Protein AF-A0A166DXG8-F1 (afdb_monomer)

Radius of gyration: 26.74 Å; Cα contacts (8 Å, |Δi|>4): 600; chains: 1; bounding box: 63×60×75 Å

Sequence (422 aa):
MEQERADDERRSGVLGLLGLMGVYLPEPATSAEMPIETLKKKLSTALTLCQALSDSDLDWFDFGMLRAWKGKTLLTDAFTPRANAAKGNAKRGSRGKSSNQVTSPAAEDTSDGLKQIIMHVARGYDEGHRR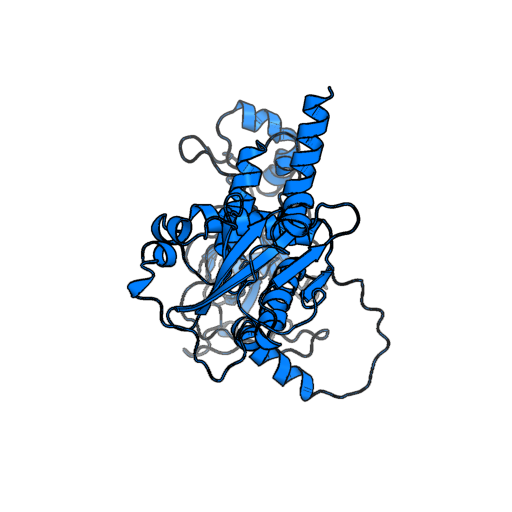CVMQATGQKKICLRILDVHKYKDIPIVTLIYTDDEDYTAARTANSTNAPFDTDADDAYKIECAIEGQTLFHRLLELNSKRLPDELKTKLKYDEEGCNASFLVPVTSLKLDQITKLATTPRCELCGRLCSLCQTVSYCDQDAQRLHWQEHSSSCKGVQGGSWIDATFTENPIIDGEQKYTAIINHRSNKASRANGSLAPPSNVHGDKTFIVKIQRPLIMTGADDFLSMLVYDRNRTFTGHISSKENPGFWTAALEQMRAGSQKVKIYRNAKRSGDWTLSICLDREPAEVPKW

Secondary structure (DSSP, 8-state):
-HHHHHHHHHHHHHHHHHHHTT----HHHHSTTS-HHHHHHHHHHHHHHTBSS-GGGTTT--GGGPEE---SS-HHHHHS-HHHHHHHHHHTT----------------THHHHHHHHHHHHHHHHTT--EEEEE-TTS--EEEEEEEEEEETTEEEEEEEEE--HHHHHHTHHHH--S-----TT--EEEE--HHHHHHHHHHHHHHHTTS-HHHHTT--GGGTTPEEEEE--B-PPPHHHHHHHHSPPP-TTT-EEPTTTSSSEESSHHHHHHTHHHHHHHHHTTTT--EEEEE-BSS-EETTEE-------TT---PPPPP---SPPP-TTTT--EEEEEE--S---S-GGG-EEEEEETT-S-EEEEETTT-HHHHHHHHHTT-TTSS--EEEEEEEE-SSSEEEEE-SS--SS----

Mean pred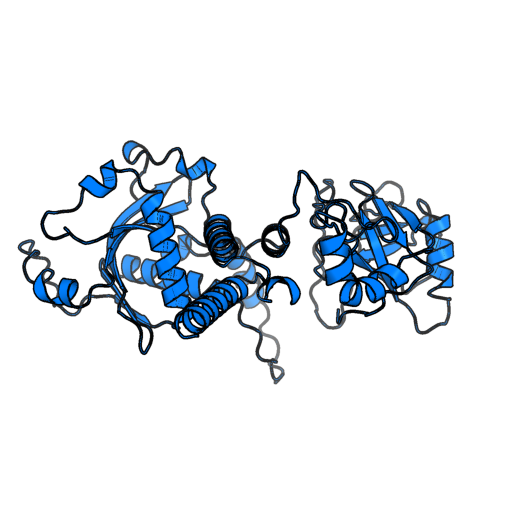icted aligned error: 9.46 Å

Solvent-accessible surface area (backbone atoms only — not comparable to full-atom values): 24549 Å² total; per-residue (Å²): 106,71,68,55,53,53,50,50,54,51,40,52,51,53,51,50,56,30,41,35,56,65,31,64,58,53,69,72,59,70,40,93,75,50,55,62,67,60,51,51,50,46,44,54,49,50,60,43,69,18,34,79,58,54,76,82,67,52,81,65,68,52,69,90,74,49,40,72,61,79,63,95,64,51,53,40,63,68,47,47,58,68,76,52,59,65,52,56,64,63,60,73,76,64,92,68,80,92,71,94,67,85,71,69,84,65,80,68,65,45,47,48,46,48,40,49,52,54,42,49,54,30,41,32,45,69,76,67,29,49,34,35,40,35,40,23,91,96,50,74,46,42,41,37,37,59,75,51,49,27,34,53,98,89,43,54,36,39,32,29,35,35,38,65,55,71,69,59,60,66,68,45,64,74,70,68,63,85,59,91,67,95,64,64,98,74,63,53,37,76,42,81,48,53,60,67,37,52,51,53,47,52,52,46,38,60,56,34,28,73,68,50,57,67,73,65,60,67,68,56,51,85,88,42,71,86,50,45,53,28,52,46,58,38,57,52,77,59,49,70,59,55,31,46,59,65,32,47,77,84,70,50,89,91,45,44,44,53,40,90,69,52,50,52,54,68,25,64,44,71,64,59,41,58,70,48,33,76,73,44,46,59,62,33,60,34,48,43,93,44,57,66,42,70,36,57,42,34,77,48,53,66,51,97,88,39,78,42,86,74,72,60,84,45,96,89,44,98,59,70,62,79,79,76,92,65,88,67,62,62,73,71,70,61,51,75,30,60,46,58,31,42,41,29,58,59,91,70,85,79,71,64,63,73,74,44,42,29,41,36,31,39,84,82,54,73,42,60,28,27,34,39,36,71,87,23,52,72,48,42,54,60,52,39,72,78,34,42,88,93,52,90,45,56,59,50,60,27,41,27,27,58,72,50,72,48,28,35,34,30,25,77,82,29,58,52,83,68,80,76,94,123

Nearest PDB structures (foldseek):
  3hp3-assembly2_H  TM=5.731E-01  e=3.525E+00  Homo sapiens
  7vxg-assembly3_C  TM=2.758E-01  e=2.283E+00  Homo sapiens
  3o4u-assembly1_A  TM=1.827E-01  e=1.740E+00  Homo sapiens

Foldseek 3Di:
DVVVVVLLVLLVLLQVLCVLLVQHAPPVCSPPPPDSVLSLVLLLLSLQLQFPAHPVNLVPPPVVPWAAPPDPDQLLVLLPPVVVVVVVVVVVPDPDDDDPDPPDPPPPSSLVLLSVQVSLVSVLVSVPFQWAWEDEPPAQIKIKGFDGWTDDPSWIKTKIWIDSDPVLCPPLVVPPPPPPPVDDPVSHRYHYGHPSSVVSNVSSFVSFLVSDDVVVVVPQDPSCVRIGIGMDIRGHRRDPLSSLVSNDDDAPPPQFDQDPFQSAGTDSDVVSCVVCCVVCVQQSVLRGPFDWDKFFWDLAAQAPNDGDDDFDDDVVDPDTDDRDPDPFFQDQSSAQHKAKKKWFWDPDPDDPQSPTWIWIAGPVPSDITTGGCVRRVPVVVLQCVVVPPPDPPRMAMWIWGDPDRRMITTRRPGHGSDDDDD

pLDDT: mean 83.76, std 15.31, range [31.62, 98.06]

Structure (mmCIF, N/CA/C/O backbone):
data_AF-A0A166DXG8-F1
#
_entry.id   AF-A0A166DXG8-F1
#
loop_
_atom_site.group_PDB
_atom_site.id
_atom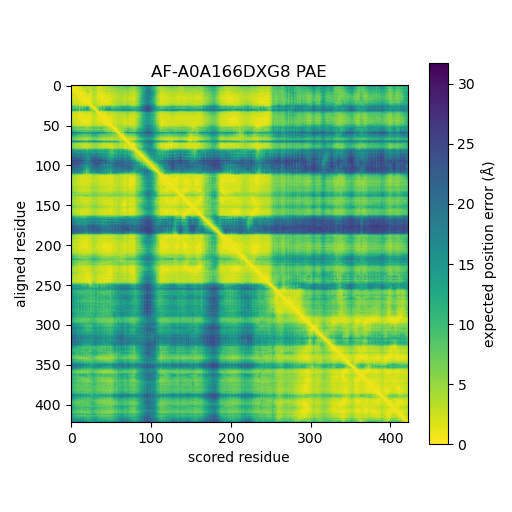_site.type_symbol
_atom_site.label_atom_id
_atom_site.label_alt_id
_atom_site.label_comp_id
_atom_site.label_asym_id
_atom_site.label_entity_id
_atom_site.label_seq_id
_atom_site.pdbx_PDB_ins_code
_atom_site.Cartn_x
_atom_site.Cartn_y
_atom_site.Cartn_z
_atom_site.occupancy
_atom_site.B_iso_or_equiv
_atom_site.auth_seq_id
_atom_site.auth_comp_id
_atom_site.auth_asym_id
_atom_site.auth_atom_id
_atom_site.pdbx_PDB_model_num
ATOM 1 N N . MET A 1 1 ? -7.472 32.750 5.085 1.00 83.06 1 MET A N 1
ATOM 2 C CA . MET A 1 1 ? -6.175 32.604 5.778 1.00 83.06 1 MET A CA 1
ATOM 3 C C . MET A 1 1 ? -6.232 31.586 6.917 1.00 83.06 1 MET A C 1
ATOM 5 O O . MET A 1 1 ? -5.579 30.568 6.776 1.00 83.06 1 MET A O 1
ATOM 9 N N . GLU A 1 2 ? -7.006 31.760 8.000 1.00 90.31 2 GLU A N 1
ATOM 10 C CA . GLU A 1 2 ? -7.025 30.758 9.101 1.00 90.31 2 GLU A CA 1
ATOM 11 C C . GLU A 1 2 ? -7.562 29.378 8.683 1.00 90.31 2 GLU A C 1
ATOM 13 O O . GLU A 1 2 ? -6.937 28.364 8.977 1.00 90.31 2 GLU A O 1
ATOM 18 N N . GLN A 1 3 ? -8.672 29.337 7.940 1.00 90.19 3 GLN A N 1
ATOM 19 C CA . GLN A 1 3 ? -9.244 28.085 7.426 1.00 90.19 3 GLN A CA 1
ATOM 20 C C . GLN A 1 3 ? -8.282 27.346 6.482 1.00 90.19 3 GLN A C 1
ATOM 22 O O . GLN A 1 3 ? -8.123 26.136 6.573 1.00 90.19 3 GLN A O 1
ATOM 27 N N . GLU A 1 4 ? -7.613 28.096 5.608 1.00 87.38 4 GLU A N 1
ATOM 28 C CA . GLU A 1 4 ? -6.642 27.578 4.640 1.00 87.38 4 GLU A CA 1
ATOM 29 C C . GLU A 1 4 ? -5.432 26.962 5.349 1.00 87.38 4 GLU A C 1
ATOM 31 O O . GLU A 1 4 ? -5.068 25.825 5.072 1.00 87.38 4 GLU A O 1
ATOM 36 N N . ARG A 1 5 ? -4.903 27.645 6.372 1.00 90.00 5 ARG A N 1
ATOM 37 C CA . ARG A 1 5 ? -3.840 27.105 7.224 1.00 90.00 5 ARG A CA 1
ATOM 38 C C . ARG A 1 5 ? -4.272 25.830 7.955 1.00 90.00 5 ARG A C 1
ATOM 40 O O . ARG A 1 5 ? -3.502 24.876 8.019 1.00 90.00 5 ARG A O 1
ATOM 47 N N . ALA A 1 6 ? -5.488 25.797 8.502 1.00 91.50 6 ALA A N 1
ATOM 48 C CA . ALA A 1 6 ? -6.006 24.610 9.179 1.00 91.50 6 ALA A CA 1
ATOM 49 C C . ALA A 1 6 ? -6.165 23.423 8.213 1.00 91.50 6 ALA A C 1
ATOM 51 O O . ALA A 1 6 ? -5.891 22.278 8.581 1.00 91.50 6 ALA A O 1
ATOM 52 N N . ASP A 1 7 ? -6.587 23.679 6.976 1.00 89.94 7 ASP A N 1
ATOM 53 C CA . ASP A 1 7 ? -6.724 22.645 5.953 1.00 89.94 7 ASP A CA 1
ATOM 54 C C . ASP A 1 7 ? -5.360 22.156 5.438 1.00 89.94 7 ASP A C 1
ATOM 56 O O . ASP A 1 7 ? -5.197 20.949 5.242 1.00 89.94 7 ASP A O 1
ATOM 60 N N . ASP A 1 8 ? -4.356 23.031 5.343 1.00 88.75 8 ASP A N 1
ATOM 61 C CA . ASP A 1 8 ? -2.967 22.666 5.038 1.00 88.75 8 ASP A CA 1
ATOM 62 C C . ASP A 1 8 ? -2.323 21.822 6.147 1.00 88.75 8 ASP A C 1
ATOM 64 O O . ASP A 1 8 ? -1.687 20.801 5.870 1.00 88.75 8 ASP A O 1
ATOM 68 N N . GLU A 1 9 ? -2.528 22.183 7.416 1.00 91.00 9 GLU A N 1
ATOM 69 C CA . GLU A 1 9 ? -2.051 21.401 8.562 1.00 91.00 9 GLU A CA 1
ATOM 70 C C . GLU A 1 9 ? -2.708 20.009 8.585 1.00 91.00 9 GLU A C 1
ATOM 72 O O . GLU A 1 9 ? -2.026 18.988 8.726 1.00 91.00 9 GLU A O 1
ATOM 77 N N . ARG A 1 10 ? -4.025 19.930 8.342 1.00 94.19 10 ARG A N 1
ATOM 78 C CA . ARG A 1 10 ? -4.746 18.650 8.216 1.00 94.19 10 ARG A CA 1
ATOM 79 C C . ARG A 1 10 ? -4.249 17.830 7.032 1.00 94.19 10 ARG A C 1
ATOM 81 O O . ARG A 1 10 ? -4.088 16.615 7.154 1.00 94.19 10 ARG A O 1
ATOM 88 N N . ARG A 1 11 ? -4.013 18.474 5.889 1.00 93.94 11 ARG A N 1
ATOM 89 C CA . ARG A 1 11 ? -3.469 17.848 4.681 1.00 93.94 11 ARG A CA 1
ATOM 90 C C . ARG A 1 11 ? -2.101 17.235 4.961 1.00 93.94 11 ARG A C 1
ATOM 92 O O . ARG A 1 11 ? -1.905 16.054 4.674 1.00 93.94 11 ARG A O 1
ATOM 99 N N . SER A 1 12 ? -1.191 18.018 5.539 1.00 93.94 12 SER A N 1
ATOM 100 C CA . SER A 1 12 ? 0.151 17.576 5.925 1.00 93.94 12 SER A CA 1
ATOM 101 C C . SER A 1 12 ? 0.084 16.391 6.890 1.00 93.94 12 SER A C 1
ATOM 103 O O . SER A 1 12 ? 0.756 15.383 6.678 1.00 93.94 12 SER A O 1
ATOM 105 N N . GLY A 1 13 ? -0.832 16.439 7.865 1.00 94.88 13 GLY A N 1
ATOM 106 C CA . GLY A 1 13 ? -1.102 15.318 8.764 1.00 94.88 13 GLY A CA 1
ATOM 107 C C . GLY A 1 13 ? -1.479 14.032 8.021 1.00 94.88 13 GLY A C 1
ATOM 108 O O . GLY A 1 13 ? -0.886 12.984 8.263 1.00 94.88 13 GLY A O 1
ATOM 109 N N . VAL A 1 14 ? -2.415 14.087 7.065 1.00 96.06 14 VAL A N 1
ATOM 110 C CA . VAL A 1 14 ? -2.816 12.896 6.289 1.00 96.06 14 VAL A CA 1
ATOM 111 C C . VAL A 1 14 ? -1.676 12.374 5.405 1.00 96.06 14 VAL A C 1
ATOM 113 O O . VAL A 1 14 ? -1.504 11.158 5.296 1.00 96.06 14 VAL A O 1
ATOM 116 N N . LEU A 1 15 ? -0.883 13.261 4.796 1.00 94.50 15 LEU A N 1
ATOM 117 C CA . LEU A 1 15 ? 0.303 12.878 4.020 1.00 94.50 15 LEU A CA 1
ATOM 118 C C . LEU A 1 15 ? 1.352 12.189 4.898 1.00 94.50 15 LEU A C 1
ATOM 120 O O . LEU A 1 15 ? 1.884 11.153 4.500 1.00 94.50 15 LEU A O 1
ATOM 124 N N . GLY A 1 16 ? 1.591 12.712 6.103 1.00 93.69 16 GLY A N 1
ATOM 125 C CA . GLY A 1 16 ? 2.454 12.087 7.102 1.00 93.69 16 GLY A CA 1
ATOM 126 C C . GLY A 1 16 ? 1.990 10.670 7.430 1.00 93.69 16 GLY A C 1
ATOM 127 O O . GLY A 1 16 ? 2.767 9.728 7.306 1.00 93.69 16 GLY A O 1
ATOM 128 N N . LEU A 1 17 ? 0.699 10.488 7.730 1.00 95.38 17 LEU A N 1
ATOM 129 C CA . LEU A 1 17 ? 0.120 9.169 8.019 1.00 95.38 17 LEU A CA 1
ATOM 130 C C . LEU A 1 17 ? 0.251 8.182 6.847 1.00 95.38 17 LEU A C 1
ATOM 132 O O . LEU A 1 17 ? 0.570 7.015 7.065 1.00 95.38 17 LEU A O 1
ATOM 136 N N . LEU A 1 18 ? 0.043 8.631 5.605 1.00 95.56 18 LEU A N 1
ATOM 137 C CA . LEU A 1 18 ? 0.276 7.807 4.411 1.00 95.56 18 LEU A CA 1
ATOM 138 C C . LEU A 1 18 ? 1.753 7.411 4.272 1.00 95.56 18 LEU A C 1
ATOM 140 O O . LEU A 1 18 ? 2.049 6.243 4.010 1.00 95.56 18 LEU A O 1
ATOM 144 N N . GLY A 1 19 ? 2.670 8.351 4.512 1.00 92.81 19 GLY A N 1
ATOM 145 C CA . GLY A 1 19 ? 4.111 8.106 4.515 1.00 92.81 19 GLY A CA 1
ATOM 146 C C . GLY A 1 19 ? 4.526 7.052 5.542 1.00 92.81 19 GLY A C 1
ATOM 147 O O . GLY A 1 19 ? 5.307 6.163 5.211 1.00 92.81 19 GLY A O 1
ATOM 148 N N . LEU A 1 20 ? 3.933 7.067 6.742 1.00 91.94 20 LEU A N 1
ATOM 149 C CA . LEU A 1 20 ? 4.160 6.039 7.771 1.00 91.94 20 LEU A CA 1
ATOM 150 C C . LEU A 1 20 ? 3.712 4.648 7.313 1.00 91.94 20 LEU A C 1
ATOM 152 O O . LEU A 1 20 ? 4.301 3.646 7.702 1.00 91.94 20 LEU A O 1
ATOM 156 N N . MET A 1 21 ? 2.699 4.561 6.450 1.00 94.31 21 MET A N 1
ATOM 157 C CA . MET A 1 21 ? 2.273 3.299 5.837 1.00 94.31 21 MET A CA 1
ATOM 158 C C . MET A 1 21 ? 3.129 2.891 4.623 1.00 94.31 21 MET A C 1
ATOM 160 O O . MET A 1 21 ? 2.826 1.889 3.976 1.00 94.31 21 MET A O 1
ATOM 164 N N . GLY A 1 22 ? 4.186 3.646 4.302 1.00 91.88 22 GLY A N 1
ATOM 165 C CA . GLY A 1 22 ? 5.052 3.430 3.140 1.00 91.88 22 GLY A CA 1
ATOM 166 C C . GLY A 1 22 ? 4.488 3.983 1.828 1.00 91.88 22 GLY A C 1
ATOM 167 O O . GLY A 1 22 ? 5.009 3.675 0.755 1.00 91.88 22 GLY A O 1
ATOM 168 N N . VAL A 1 23 ? 3.418 4.784 1.880 1.00 92.94 23 VAL A N 1
ATOM 169 C CA . VAL A 1 23 ? 2.786 5.390 0.702 1.00 92.94 23 VAL A CA 1
ATOM 170 C C . VAL A 1 23 ? 3.327 6.803 0.500 1.00 92.94 23 VAL A C 1
ATOM 172 O O . VAL A 1 23 ? 2.809 7.772 1.050 1.00 92.94 23 VAL A O 1
ATOM 175 N N . TYR A 1 24 ? 4.353 6.921 -0.340 1.00 91.12 24 TYR A N 1
ATOM 176 C CA . TYR A 1 24 ? 4.918 8.209 -0.741 1.00 91.12 24 TYR A CA 1
ATOM 177 C C . TYR A 1 24 ? 4.252 8.699 -2.026 1.00 91.12 24 TYR A C 1
ATOM 179 O O . TYR A 1 24 ? 4.361 8.064 -3.078 1.00 91.12 24 TYR A O 1
ATOM 187 N N . LEU A 1 25 ? 3.541 9.821 -1.933 1.00 88.81 25 LEU A N 1
ATOM 188 C CA . LEU A 1 25 ? 2.968 10.491 -3.097 1.00 88.81 25 LEU A CA 1
ATOM 189 C C . LEU A 1 25 ? 4.051 11.348 -3.780 1.00 88.81 25 LEU A C 1
ATOM 191 O O . LEU A 1 25 ? 4.877 11.931 -3.078 1.00 88.81 25 LEU A O 1
ATOM 195 N N . PRO A 1 26 ? 4.079 11.432 -5.123 1.00 80.88 26 PRO A N 1
ATOM 196 C CA . PRO A 1 26 ? 5.017 12.309 -5.827 1.00 80.88 26 PRO A CA 1
ATOM 197 C C . PRO A 1 26 ? 4.763 13.784 -5.471 1.00 80.88 26 PRO A C 1
ATOM 199 O O . PRO A 1 26 ? 3.630 14.145 -5.163 1.00 80.88 26 PRO A O 1
ATOM 202 N N . GLU A 1 27 ? 5.786 14.641 -5.554 1.00 74.25 27 GLU A N 1
ATOM 203 C CA . GLU A 1 27 ? 5.697 16.077 -5.218 1.00 74.25 27 GLU A CA 1
ATOM 204 C C . GLU A 1 27 ? 4.454 16.806 -5.778 1.00 74.25 27 GLU A C 1
ATOM 206 O O . GLU A 1 27 ? 3.754 17.445 -4.986 1.00 74.25 27 GLU A O 1
ATOM 211 N N . PRO A 1 28 ? 4.057 16.645 -7.057 1.00 64.44 28 PRO A N 1
ATOM 212 C CA . PRO A 1 28 ? 2.830 17.271 -7.567 1.00 64.44 28 PRO A CA 1
ATOM 213 C C . PRO A 1 28 ? 1.551 16.756 -6.885 1.00 64.44 28 PRO A C 1
ATOM 215 O O . PRO A 1 28 ? 0.587 17.486 -6.723 1.00 64.44 28 PRO A O 1
ATOM 218 N N . ALA A 1 29 ? 1.528 15.516 -6.391 1.00 62.59 29 ALA A N 1
ATOM 219 C CA . ALA A 1 29 ? 0.407 15.014 -5.593 1.00 62.59 29 ALA A CA 1
ATOM 220 C C . ALA A 1 29 ? 0.429 15.522 -4.138 1.00 62.59 29 ALA A C 1
ATOM 222 O O . ALA A 1 29 ? -0.608 15.493 -3.468 1.00 62.59 29 ALA A O 1
ATOM 223 N N . THR A 1 30 ? 1.591 15.967 -3.645 1.00 64.62 30 THR A N 1
ATOM 224 C CA . THR A 1 30 ? 1.734 16.605 -2.326 1.00 64.62 30 THR A CA 1
ATOM 225 C C . THR A 1 30 ? 1.403 18.099 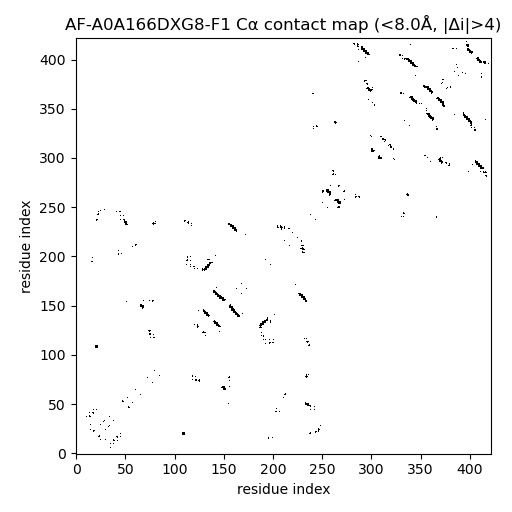-2.353 1.00 64.62 30 THR A C 1
ATOM 227 O O . THR A 1 30 ? 0.929 18.619 -1.341 1.00 64.62 30 THR A O 1
ATOM 230 N N . SER A 1 31 ? 1.528 18.758 -3.513 1.00 70.00 31 SER A N 1
ATOM 231 C CA . SER A 1 31 ? 1.073 20.138 -3.738 1.00 70.00 31 SER A CA 1
ATOM 232 C C . SER A 1 31 ? -0.454 20.259 -3.575 1.00 70.00 31 SER A C 1
ATOM 234 O O . SER A 1 31 ? -1.150 19.250 -3.442 1.00 70.00 31 SER A O 1
ATOM 236 N N . ALA A 1 32 ? -1.001 21.479 -3.557 1.00 70.00 32 ALA A N 1
ATOM 237 C CA . ALA A 1 32 ? -2.428 21.764 -3.334 1.00 70.00 32 ALA A CA 1
ATOM 238 C C . ALA A 1 32 ? -3.407 21.094 -4.335 1.00 70.00 32 ALA A C 1
ATOM 240 O O . ALA A 1 32 ? -4.620 21.230 -4.200 1.00 70.00 32 ALA A O 1
ATOM 241 N N . GLU A 1 33 ? -2.910 20.345 -5.322 1.00 77.69 33 GLU A N 1
ATOM 242 C CA . GLU A 1 33 ? -3.696 19.740 -6.398 1.00 77.69 33 GLU A CA 1
ATOM 243 C C . GLU A 1 33 ? -4.604 18.583 -5.961 1.00 77.69 33 GLU A C 1
ATOM 245 O O . GLU A 1 33 ? -5.678 18.397 -6.533 1.00 77.69 33 GLU A O 1
ATOM 250 N N . MET A 1 3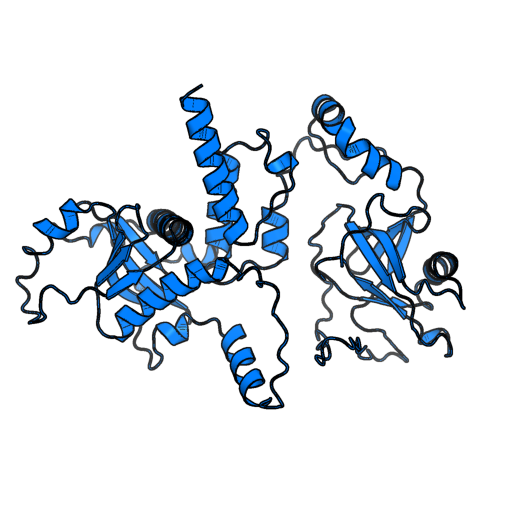4 ? -4.215 17.774 -4.966 1.00 86.19 34 MET A N 1
ATOM 251 C CA . MET A 1 34 ? -5.054 16.642 -4.546 1.00 86.19 34 MET A CA 1
ATOM 252 C C . MET A 1 34 ? -6.039 17.076 -3.456 1.00 86.19 34 MET A C 1
ATOM 254 O O . MET A 1 34 ? -5.586 17.451 -2.385 1.00 86.19 34 MET A O 1
ATOM 258 N N . PRO A 1 35 ? -7.367 16.953 -3.609 1.00 90.88 35 PRO A N 1
ATOM 259 C CA . PRO A 1 35 ? -8.291 17.296 -2.528 1.00 90.88 35 PRO A CA 1
ATOM 260 C C . PRO A 1 35 ? -8.028 16.476 -1.254 1.00 90.88 35 PRO A C 1
ATOM 262 O O . PRO A 1 35 ? -7.734 15.278 -1.331 1.00 90.88 35 PRO A O 1
ATOM 265 N N . ILE A 1 36 ? -8.170 17.089 -0.072 1.00 92.88 36 ILE A N 1
ATOM 266 C CA . ILE A 1 36 ? -7.959 16.411 1.223 1.00 92.88 36 ILE A CA 1
ATOM 267 C C . ILE A 1 36 ? -8.834 15.158 1.379 1.00 92.88 36 ILE A C 1
ATOM 269 O O . ILE A 1 36 ? -8.389 14.149 1.924 1.00 92.88 36 ILE A O 1
ATOM 273 N N . GLU A 1 37 ? -10.049 15.174 0.833 1.00 93.38 37 GLU A N 1
ATOM 274 C CA . GLU A 1 37 ? -10.955 14.022 0.854 1.00 93.38 37 GLU A CA 1
ATOM 275 C C . GLU A 1 37 ? -10.414 12.838 0.038 1.00 93.38 37 GLU A C 1
ATOM 277 O O . GLU A 1 37 ? -10.546 11.682 0.445 1.00 93.38 37 GLU A O 1
ATOM 282 N N . THR A 1 38 ? -9.698 13.104 -1.059 1.00 92.31 38 THR A N 1
ATOM 283 C CA . THR A 1 38 ? -8.996 12.068 -1.831 1.00 92.31 38 THR A CA 1
ATOM 284 C C . THR A 1 38 ? -7.853 11.458 -1.019 1.00 92.31 38 THR A C 1
ATOM 286 O O . THR A 1 38 ? -7.674 10.238 -1.037 1.00 92.31 38 THR A O 1
ATOM 289 N N . LEU A 1 39 ? -7.105 12.275 -0.268 1.00 94.38 39 LEU A N 1
ATOM 290 C CA . LEU A 1 39 ? -6.053 11.785 0.627 1.00 94.38 39 LEU A CA 1
ATOM 291 C C . LEU A 1 39 ? -6.622 10.933 1.765 1.00 94.38 39 LEU A C 1
ATOM 293 O O . LEU A 1 39 ? -6.129 9.832 2.007 1.00 94.38 39 LEU A O 1
ATOM 297 N N . LYS A 1 40 ? -7.698 11.390 2.417 1.00 95.56 40 LYS A N 1
ATOM 298 C CA . LYS A 1 40 ? -8.397 10.617 3.455 1.00 95.56 40 LYS A CA 1
ATOM 299 C C . LYS A 1 40 ? -8.897 9.285 2.905 1.00 95.56 40 LYS A C 1
ATOM 301 O O . LYS A 1 40 ? -8.671 8.251 3.525 1.00 95.56 40 LYS A O 1
ATOM 306 N N . LYS A 1 41 ? -9.491 9.279 1.70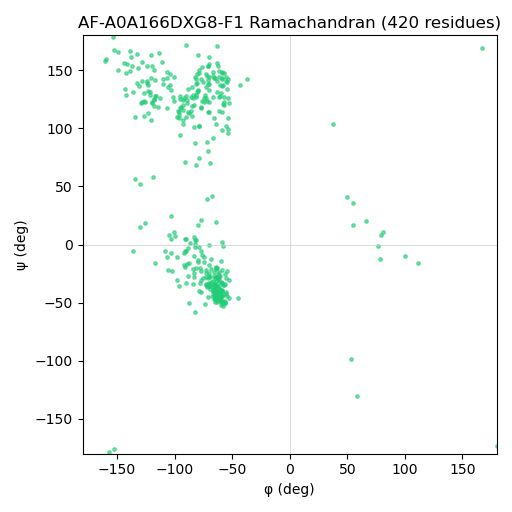5 1.00 95.06 41 LYS A N 1
ATOM 307 C CA . LYS A 1 41 ? -9.923 8.047 1.030 1.00 95.06 41 LYS A CA 1
ATOM 308 C C . LYS A 1 41 ? -8.749 7.099 0.766 1.00 95.06 41 LYS A C 1
ATOM 310 O O . LYS A 1 41 ? -8.879 5.896 0.998 1.00 95.06 41 LYS A O 1
ATOM 315 N N . LYS A 1 42 ? -7.597 7.614 0.317 1.00 95.31 42 LYS A N 1
ATOM 316 C CA . LYS A 1 42 ? -6.368 6.816 0.151 1.00 95.31 42 LYS A CA 1
ATOM 317 C C . LYS A 1 42 ? -5.896 6.233 1.484 1.00 95.31 42 LYS A C 1
ATOM 319 O O . LYS A 1 42 ? -5.585 5.048 1.519 1.00 95.31 42 LYS A O 1
ATOM 324 N N . LEU A 1 43 ? -5.915 7.008 2.570 1.00 96.94 43 LEU A N 1
ATOM 325 C CA . LEU A 1 43 ? -5.554 6.529 3.907 1.00 96.94 43 LEU A CA 1
ATOM 326 C C . LEU A 1 43 ? -6.508 5.429 4.399 1.00 96.94 43 LEU A C 1
ATOM 328 O O . LEU A 1 43 ? -6.052 4.381 4.844 1.00 96.94 43 LEU A O 1
ATOM 332 N N . SER A 1 44 ? -7.824 5.603 4.250 1.00 96.44 44 SER A N 1
ATOM 333 C CA . SER A 1 44 ? -8.805 4.558 4.581 1.00 96.44 44 SER A CA 1
ATOM 334 C C . SER A 1 44 ? -8.607 3.293 3.742 1.00 96.44 44 SER A C 1
ATOM 336 O O . SER A 1 44 ? -8.699 2.179 4.257 1.00 96.44 44 SER A O 1
ATOM 338 N N . THR A 1 45 ? -8.281 3.449 2.457 1.00 95.56 45 THR A N 1
ATOM 339 C CA . THR A 1 45 ? -7.962 2.320 1.572 1.00 95.56 45 THR A CA 1
ATOM 340 C C . THR A 1 45 ? -6.683 1.616 2.035 1.00 95.56 45 THR A C 1
ATOM 342 O O . THR A 1 45 ? -6.657 0.393 2.107 1.00 95.56 45 THR A O 1
ATOM 345 N N . ALA A 1 46 ? -5.644 2.364 2.412 1.00 96.00 46 ALA A N 1
ATOM 346 C CA . ALA A 1 46 ? -4.402 1.819 2.954 1.00 96.00 46 ALA A CA 1
ATOM 347 C C . ALA A 1 46 ? -4.645 1.023 4.249 1.00 96.00 46 ALA A C 1
ATOM 349 O O . ALA A 1 46 ? -4.196 -0.116 4.362 1.00 96.00 46 ALA A O 1
ATOM 350 N N . LEU A 1 47 ? -5.420 1.579 5.186 1.00 96.31 47 LEU A N 1
ATOM 351 C CA . LEU A 1 47 ? -5.826 0.909 6.428 1.00 96.31 47 LEU A CA 1
ATOM 352 C C . LEU A 1 47 ? -6.691 -0.333 6.188 1.00 96.31 47 LEU A C 1
ATOM 354 O O . LEU A 1 47 ? -6.687 -1.257 6.991 1.00 96.31 47 LEU A O 1
ATOM 358 N N . THR A 1 48 ? -7.441 -0.374 5.091 1.00 95.19 48 THR A N 1
ATOM 359 C CA . THR A 1 48 ? -8.202 -1.567 4.699 1.00 95.19 48 THR A CA 1
ATOM 360 C C . THR A 1 48 ? -7.274 -2.644 4.161 1.00 95.19 48 THR A C 1
ATOM 362 O O . THR A 1 48 ? -7.298 -3.773 4.629 1.00 95.19 48 THR A O 1
ATOM 365 N N . LEU A 1 49 ? -6.412 -2.279 3.210 1.00 94.25 49 LEU A N 1
ATOM 366 C CA . LEU A 1 49 ? -5.511 -3.205 2.527 1.00 94.25 49 LEU A CA 1
ATOM 367 C C . LEU A 1 49 ? -4.447 -3.810 3.448 1.00 94.25 49 LEU A C 1
ATOM 369 O O . LEU A 1 49 ? -3.910 -4.869 3.124 1.00 94.25 49 LEU A O 1
ATOM 373 N N . CYS A 1 50 ? -4.121 -3.140 4.556 1.00 94.94 50 CYS A N 1
ATOM 374 C CA . CYS A 1 50 ? -3.168 -3.647 5.536 1.00 94.94 50 CYS A CA 1
ATOM 375 C C . CYS A 1 50 ? -3.793 -4.655 6.513 1.00 94.94 50 CYS A C 1
ATOM 377 O O . CYS A 1 50 ? -3.060 -5.442 7.111 1.00 94.94 50 CYS A O 1
ATOM 379 N N . GLN A 1 51 ? -5.117 -4.675 6.675 1.00 95.00 51 GLN A N 1
ATOM 380 C CA . GLN A 1 51 ? -5.796 -5.633 7.544 1.00 95.00 51 GLN A CA 1
ATOM 381 C C . GLN A 1 51 ? -5.792 -7.035 6.925 1.00 95.00 51 GLN A C 1
ATOM 383 O O . GLN A 1 51 ? -5.860 -7.206 5.712 1.00 95.00 51 GLN A O 1
ATOM 388 N N . ALA A 1 52 ? -5.728 -8.066 7.769 1.00 88.44 52 ALA A N 1
ATOM 389 C CA . ALA A 1 52 ? -5.742 -9.462 7.329 1.00 88.44 52 ALA A CA 1
ATOM 390 C C . ALA A 1 52 ? -7.100 -9.941 6.766 1.00 88.44 52 ALA A C 1
ATOM 392 O O . ALA A 1 52 ? -7.206 -11.098 6.362 1.00 88.44 52 ALA A O 1
ATOM 393 N N . LEU A 1 53 ? -8.122 -9.081 6.741 1.00 87.75 53 LEU A N 1
ATOM 394 C CA . LEU A 1 53 ? -9.443 -9.364 6.180 1.00 87.75 53 LEU A CA 1
ATOM 395 C C . LEU A 1 53 ? -9.603 -8.684 4.816 1.00 87.75 53 LEU A C 1
ATOM 397 O O . LEU A 1 53 ? -9.235 -7.521 4.657 1.00 87.75 53 LEU A O 1
ATOM 401 N N . SER A 1 54 ? -10.172 -9.397 3.843 1.00 85.38 54 SER A N 1
ATOM 402 C CA . SER A 1 54 ? -10.630 -8.783 2.591 1.00 85.38 54 SER A CA 1
ATOM 403 C C . SER A 1 54 ? -11.989 -8.094 2.769 1.00 85.38 54 SER A C 1
ATOM 405 O O . SER A 1 54 ? -12.707 -8.389 3.719 1.00 85.38 54 SER A O 1
ATOM 407 N N . ASP A 1 55 ? -12.384 -7.214 1.844 1.00 80.50 55 ASP A N 1
ATOM 408 C CA . ASP A 1 55 ? -13.725 -6.602 1.881 1.00 80.50 55 ASP A CA 1
ATOM 409 C C . ASP A 1 55 ? -14.832 -7.662 1.743 1.00 80.50 55 ASP A C 1
ATOM 411 O O . ASP A 1 55 ? -15.806 -7.636 2.486 1.00 80.50 55 ASP A O 1
ATOM 415 N N . SER A 1 56 ? -14.625 -8.681 0.900 1.00 81.12 56 SER A N 1
ATOM 416 C CA . SER A 1 56 ? -15.508 -9.855 0.844 1.00 81.12 56 SER A CA 1
ATOM 417 C C . SER A 1 56 ? -15.519 -10.652 2.147 1.00 81.12 56 SER A C 1
ATOM 419 O O . SER A 1 56 ? -16.446 -11.421 2.394 1.00 81.12 56 SER A O 1
ATOM 421 N N . ASP A 1 57 ? -14.485 -10.489 2.984 1.00 82.62 57 ASP A N 1
ATOM 422 C CA . ASP A 1 57 ? -14.481 -11.051 4.320 1.00 82.62 57 ASP A CA 1
ATOM 423 C C . ASP A 1 57 ? -15.234 -10.180 5.356 1.00 82.62 57 ASP A C 1
ATOM 425 O O . ASP A 1 57 ? -15.208 -10.491 6.539 1.00 82.62 57 ASP A O 1
ATOM 429 N N . LEU A 1 58 ? -15.870 -9.076 4.983 1.00 75.12 58 LEU A N 1
ATOM 430 C CA . LEU A 1 58 ? -16.671 -8.279 5.921 1.00 75.12 58 LEU A CA 1
ATOM 431 C C . LEU A 1 58 ? -18.171 -8.463 5.690 1.00 75.12 58 LEU A C 1
ATOM 433 O O . LEU A 1 58 ? -18.947 -8.325 6.630 1.00 75.12 58 LEU A O 1
ATOM 437 N N . ASP A 1 59 ? -18.568 -8.891 4.492 1.00 76.50 59 ASP A N 1
ATOM 438 C CA . ASP A 1 59 ? -19.969 -9.167 4.152 1.00 76.50 59 ASP A CA 1
ATOM 439 C C . ASP A 1 59 ? -20.574 -10.334 4.960 1.00 76.50 59 ASP A C 1
ATOM 441 O O . ASP A 1 59 ? -21.792 -10.453 5.063 1.00 76.50 59 ASP A O 1
ATOM 445 N N . TRP A 1 60 ? -19.744 -11.199 5.557 1.00 66.00 60 TRP A N 1
ATOM 446 C CA . TRP A 1 60 ? -20.187 -12.362 6.337 1.00 66.00 60 TRP A CA 1
ATOM 447 C C . TRP A 1 60 ? -20.155 -12.152 7.849 1.00 66.00 60 TRP A C 1
ATOM 449 O O . TRP A 1 60 ? -20.300 -13.144 8.556 1.00 66.00 60 TRP A O 1
ATOM 459 N N . PHE A 1 61 ? -19.952 -10.932 8.366 1.00 71.19 61 PHE A N 1
ATOM 460 C CA . PHE A 1 61 ? -19.786 -10.657 9.805 1.00 71.19 61 PHE A CA 1
ATOM 461 C C . PHE A 1 61 ? -21.064 -10.891 10.647 1.00 71.19 61 PHE A C 1
ATOM 463 O O . PHE A 1 61 ? -21.387 -10.132 11.555 1.00 71.19 61 PHE A O 1
ATOM 470 N N . ASP A 1 62 ? -21.800 -11.965 10.380 1.00 78.12 62 ASP A N 1
ATOM 471 C CA . ASP A 1 62 ? -22.764 -12.556 11.283 1.00 78.12 62 ASP A CA 1
ATOM 472 C C . ASP A 1 62 ? -22.017 -13.116 12.499 1.00 78.12 62 ASP A C 1
ATOM 474 O O . ASP A 1 62 ? -21.301 -14.125 12.452 1.00 78.12 62 ASP A O 1
ATOM 478 N N . PHE A 1 63 ? -22.200 -12.436 13.626 1.00 73.38 63 PHE A N 1
ATOM 479 C CA . PHE A 1 63 ? -21.644 -12.831 14.912 1.00 73.38 63 PHE A CA 1
ATOM 480 C C . PHE A 1 63 ? -22.040 -14.245 15.338 1.00 73.38 63 PHE A C 1
ATOM 482 O O . PHE A 1 63 ? -21.289 -14.871 16.086 1.00 73.38 63 PHE A O 1
ATOM 489 N N . GLY A 1 64 ? -23.168 -14.769 14.851 1.00 80.94 64 GLY A N 1
ATOM 490 C CA . GLY A 1 64 ? -23.575 -16.151 15.085 1.00 80.94 64 GLY A CA 1
ATOM 491 C C . GLY A 1 64 ? -22.591 -17.175 14.510 1.00 80.94 64 GLY A C 1
ATOM 492 O O . GLY A 1 64 ? -22.483 -18.287 15.028 1.00 80.94 64 GLY A O 1
ATOM 493 N N . MET A 1 65 ? -21.819 -16.801 13.483 1.00 84.31 65 MET A N 1
ATOM 494 C CA . MET A 1 65 ? -20.823 -17.673 12.853 1.00 84.31 65 MET A CA 1
ATOM 495 C C . MET A 1 65 ? -19.438 -17.593 13.510 1.00 84.31 65 MET A C 1
ATOM 497 O O . MET A 1 65 ? -18.597 -18.478 13.307 1.00 84.31 65 MET A O 1
ATOM 501 N N . LEU A 1 66 ? -19.181 -16.550 14.302 1.00 88.88 66 LEU A N 1
ATOM 502 C CA . LEU A 1 66 ? -17.890 -16.316 14.934 1.00 88.88 66 LEU A CA 1
ATOM 503 C C . LEU A 1 66 ? -17.693 -17.227 16.150 1.00 88.88 66 LEU A C 1
ATOM 505 O O . LEU A 1 66 ? -18.383 -17.124 17.162 1.00 88.88 66 LEU A O 1
ATOM 509 N N . ARG A 1 67 ? -16.680 -18.095 16.092 1.00 92.50 67 ARG A N 1
ATOM 510 C CA . ARG A 1 67 ? -16.329 -18.972 17.217 1.00 92.50 67 ARG A CA 1
ATOM 511 C C . ARG A 1 67 ? -15.479 -18.209 18.223 1.00 92.50 67 ARG A C 1
ATOM 513 O O . ARG A 1 67 ? -14.547 -17.523 17.820 1.00 92.50 67 ARG A O 1
ATOM 520 N N . ALA A 1 68 ? -15.733 -18.387 19.517 1.00 94.94 68 ALA A N 1
ATOM 521 C CA . ALA A 1 68 ? -14.865 -17.841 20.559 1.00 94.94 68 ALA A CA 1
ATOM 522 C C . ALA A 1 68 ? -13.407 -18.302 20.367 1.00 94.94 68 ALA A C 1
ATOM 524 O O . ALA A 1 68 ? -13.143 -19.466 20.033 1.00 94.94 68 ALA A O 1
ATOM 525 N N . TRP A 1 69 ? -12.454 -17.403 20.602 1.00 94.19 69 TRP A N 1
ATOM 526 C CA . TRP A 1 69 ? -11.026 -17.695 20.558 1.00 94.19 69 TRP A CA 1
ATOM 527 C C . TRP A 1 69 ? -10.628 -18.548 21.768 1.00 94.19 69 TRP A C 1
ATOM 529 O O . TRP A 1 69 ? -10.253 -18.053 22.824 1.00 94.19 69 TRP A O 1
ATOM 539 N N . LYS A 1 70 ? -10.730 -19.871 21.612 1.00 88.88 70 LYS A N 1
ATOM 540 C CA . LYS A 1 70 ? -10.316 -20.876 22.612 1.00 88.88 70 LYS A CA 1
ATOM 541 C C . LYS A 1 70 ? -8.977 -21.535 22.257 1.00 88.88 70 LYS A C 1
ATOM 543 O O . LYS A 1 70 ? -8.737 -22.695 22.588 1.00 88.88 70 LYS A O 1
ATOM 548 N N . GLY A 1 71 ? -8.147 -20.842 21.477 1.00 74.44 71 GLY A N 1
ATOM 549 C CA . GLY A 1 71 ? -6.875 -21.373 20.997 1.00 74.44 71 GLY A CA 1
ATOM 550 C C . GLY A 1 71 ? -5.878 -21.600 22.135 1.00 74.44 71 GLY A C 1
ATOM 551 O O . GLY A 1 71 ? -5.863 -20.855 23.105 1.00 74.44 71 GLY A O 1
ATOM 552 N N . LYS A 1 72 ? -5.008 -22.611 21.989 1.00 84.88 72 LYS A N 1
ATOM 553 C CA . LYS A 1 72 ? -3.799 -22.748 22.829 1.00 84.88 72 LYS A CA 1
ATOM 554 C C . LYS A 1 72 ? -2.753 -21.670 22.518 1.00 84.88 72 LYS A C 1
ATOM 556 O O . LYS A 1 72 ? -1.819 -21.489 23.287 1.00 84.88 72 LYS A O 1
ATOM 561 N N . THR A 1 73 ? -2.873 -21.023 21.361 1.00 92.00 73 THR A N 1
ATOM 562 C CA . THR A 1 73 ? -2.016 -19.920 20.937 1.00 92.00 73 THR A CA 1
ATOM 563 C C . THR A 1 73 ? -2.448 -18.623 21.597 1.00 92.00 73 THR A C 1
ATOM 565 O O . THR A 1 73 ? -3.630 -18.270 21.569 1.00 92.00 73 THR A O 1
ATOM 568 N N . LEU A 1 74 ? -1.457 -17.910 22.125 1.00 95.19 74 LEU A N 1
ATOM 569 C CA . LEU A 1 74 ? -1.610 -16.551 22.619 1.00 95.19 74 LEU A CA 1
ATOM 570 C C . LEU A 1 74 ? -2.108 -15.638 21.495 1.00 95.19 74 LEU A C 1
ATOM 572 O O . LEU A 1 74 ? -1.818 -15.859 20.310 1.00 95.19 74 LEU A O 1
ATOM 576 N N . LEU A 1 75 ? -2.878 -14.618 21.857 1.00 95.50 75 LEU A N 1
ATOM 577 C CA . LEU A 1 75 ? -3.394 -13.643 20.909 1.00 95.50 75 LEU A CA 1
ATOM 578 C C . LEU A 1 75 ? -2.238 -12.900 20.232 1.00 95.50 75 LEU A C 1
ATOM 580 O O . LEU A 1 75 ? -2.230 -12.741 19.013 1.00 95.50 75 LEU A O 1
ATOM 584 N N . THR A 1 76 ? -1.211 -12.540 20.998 1.00 95.31 76 THR A N 1
ATOM 585 C CA . THR A 1 76 ? 0.045 -11.957 20.501 1.00 95.31 76 THR A CA 1
ATOM 586 C C . THR A 1 76 ? 0.707 -12.795 19.402 1.00 95.31 76 THR A C 1
ATOM 588 O O . THR A 1 76 ? 1.076 -12.267 18.348 1.00 95.31 76 THR A O 1
ATOM 591 N N . ASP A 1 77 ? 0.801 -14.113 19.582 1.00 94.06 77 ASP A N 1
ATOM 592 C CA . ASP A 1 77 ? 1.361 -15.010 18.565 1.00 94.06 77 ASP A CA 1
ATOM 593 C C . ASP A 1 77 ? 0.510 -15.021 17.289 1.00 94.06 77 ASP A C 1
ATOM 595 O O . ASP A 1 77 ? 1.041 -15.032 16.177 1.00 94.06 77 ASP A O 1
ATOM 599 N N . ALA A 1 78 ? -0.816 -14.983 17.436 1.00 92.94 78 ALA A N 1
ATOM 600 C CA . ALA A 1 78 ? -1.746 -14.974 16.310 1.00 92.94 78 ALA A CA 1
ATOM 601 C C . ALA A 1 78 ? -1.751 -13.645 15.533 1.00 92.94 78 ALA A C 1
ATOM 603 O O . ALA A 1 78 ? -1.991 -13.644 14.324 1.00 92.94 78 ALA A O 1
ATOM 604 N N . PHE A 1 79 ? -1.456 -12.528 16.201 1.00 92.62 79 PHE A N 1
ATOM 605 C CA . PHE A 1 79 ? -1.278 -11.219 15.570 1.00 92.62 79 PHE A CA 1
ATOM 606 C C . PHE A 1 79 ? 0.098 -11.042 14.921 1.00 92.62 79 PHE A C 1
ATOM 608 O O . PHE A 1 79 ? 0.269 -10.165 14.071 1.00 92.62 79 PHE A O 1
ATOM 615 N N . THR A 1 80 ? 1.067 -11.901 15.242 1.00 89.81 80 THR A N 1
ATOM 616 C CA . THR A 1 80 ? 2.382 -11.877 14.605 1.00 89.81 80 THR A CA 1
ATOM 617 C C . THR A 1 80 ? 2.299 -12.508 13.206 1.00 89.81 80 THR A C 1
ATOM 619 O O . THR A 1 80 ? 2.011 -13.702 13.083 1.00 89.81 80 THR A O 1
ATOM 622 N N . PRO A 1 81 ? 2.591 -11.775 12.111 1.00 75.88 81 PRO A N 1
ATOM 623 C CA . PRO A 1 81 ? 2.503 -12.337 10.766 1.00 75.88 81 PRO A CA 1
ATOM 624 C C . PRO A 1 81 ? 3.394 -13.579 10.623 1.00 75.88 81 PRO A C 1
ATOM 626 O O . PRO A 1 81 ? 4.601 -13.510 10.870 1.00 75.88 81 PRO A O 1
ATOM 629 N N . ARG A 1 82 ? 2.842 -14.712 10.155 1.00 65.81 82 ARG A N 1
ATOM 630 C CA . ARG A 1 82 ? 3.603 -15.973 9.975 1.00 65.81 82 ARG A CA 1
ATOM 631 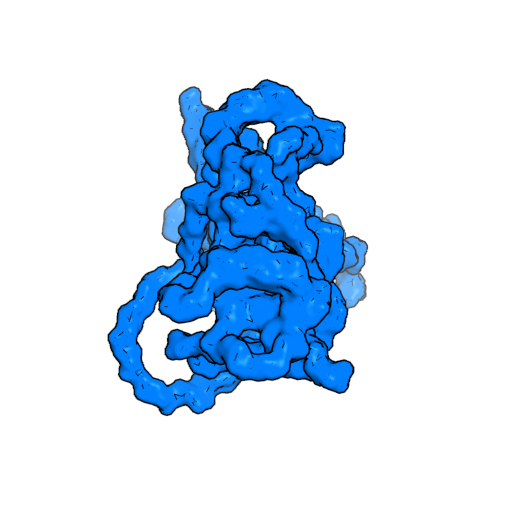C C . ARG A 1 82 ? 4.877 -15.797 9.135 1.00 65.81 82 ARG A C 1
ATOM 633 O O . ARG A 1 82 ? 5.880 -16.468 9.377 1.00 65.81 82 ARG A O 1
ATOM 640 N N . ALA A 1 83 ? 4.873 -14.856 8.188 1.00 58.16 83 ALA A N 1
ATOM 641 C CA . ALA A 1 83 ? 6.041 -14.512 7.373 1.00 58.16 83 ALA A CA 1
ATOM 642 C C . ALA A 1 83 ? 7.240 -13.996 8.201 1.00 58.16 83 ALA A C 1
ATOM 644 O O . ALA A 1 83 ? 8.391 -14.173 7.796 1.00 58.16 83 ALA A O 1
ATOM 645 N N . ASN A 1 84 ? 6.993 -13.398 9.370 1.00 56.03 84 ASN A N 1
ATOM 646 C CA . ASN A 1 84 ? 8.030 -12.920 10.284 1.00 56.03 84 ASN A CA 1
ATOM 647 C C . ASN A 1 84 ? 8.548 -14.036 11.201 1.00 56.03 84 ASN A C 1
ATOM 649 O O . ASN A 1 84 ? 9.754 -14.098 11.449 1.00 56.03 84 ASN A O 1
ATOM 653 N N . ALA A 1 85 ? 7.688 -14.975 11.610 1.00 55.03 85 ALA A N 1
ATOM 654 C CA . ALA A 1 85 ? 8.093 -16.141 12.401 1.00 55.03 85 ALA A CA 1
ATOM 655 C C . ALA A 1 85 ? 9.132 -17.009 11.660 1.00 55.03 85 ALA A C 1
ATOM 657 O O . ALA A 1 85 ? 10.135 -17.429 12.239 1.00 55.03 85 ALA A O 1
ATOM 658 N N . ALA A 1 86 ? 8.971 -17.182 10.341 1.00 51.38 86 ALA A N 1
ATOM 659 C CA . ALA A 1 86 ? 9.947 -17.891 9.510 1.00 51.38 86 ALA A CA 1
ATOM 660 C C . ALA A 1 86 ? 11.304 -17.158 9.400 1.00 51.38 86 ALA A C 1
ATOM 662 O O . ALA A 1 86 ? 12.352 -17.799 9.302 1.00 51.38 86 ALA A O 1
ATOM 663 N N . LYS A 1 87 ? 11.314 -15.816 9.451 1.00 53.56 87 LYS A N 1
ATOM 664 C CA . LYS A 1 87 ? 12.545 -15.002 9.394 1.00 53.56 87 LYS A CA 1
ATOM 665 C C . LYS A 1 87 ? 13.295 -14.967 10.731 1.00 53.56 87 LYS A C 1
ATOM 667 O O . LYS A 1 87 ? 14.527 -14.920 10.721 1.00 53.56 87 LYS A O 1
ATOM 672 N N . GLY A 1 88 ? 12.587 -15.007 11.863 1.00 51.62 88 GLY A N 1
ATOM 673 C CA . GLY A 1 88 ? 13.187 -15.004 13.205 1.00 51.62 88 GLY A CA 1
ATOM 674 C C . GLY A 1 88 ? 14.073 -16.225 13.466 1.00 51.62 88 GLY A C 1
ATOM 675 O O . GLY A 1 88 ? 15.193 -16.090 13.963 1.00 51.62 88 GLY A O 1
ATOM 676 N N . ASN A 1 89 ? 13.639 -17.403 13.013 1.00 50.00 89 ASN A N 1
ATOM 677 C CA . ASN A 1 89 ? 14.399 -18.644 13.190 1.00 50.00 89 ASN A CA 1
ATOM 678 C C . ASN A 1 89 ? 15.690 -18.689 12.354 1.00 50.00 89 ASN A C 1
ATOM 680 O O . ASN A 1 89 ? 16.678 -19.277 12.789 1.00 50.00 89 ASN A O 1
ATOM 684 N N . ALA A 1 90 ? 15.744 -17.995 11.212 1.00 50.03 90 ALA A N 1
ATOM 685 C CA . ALA A 1 90 ? 16.955 -17.915 10.394 1.00 50.03 90 ALA A CA 1
ATOM 686 C C . ALA A 1 90 ? 18.056 -17.032 11.018 1.00 50.03 90 ALA A C 1
ATOM 688 O O . ALA A 1 90 ? 19.240 -17.268 10.783 1.00 50.03 90 ALA A O 1
ATOM 689 N N . LYS A 1 91 ? 17.702 -16.030 11.838 1.00 49.75 91 LYS A N 1
ATOM 690 C CA . LYS A 1 91 ? 18.693 -15.156 12.498 1.00 49.75 91 LYS A CA 1
ATOM 691 C C . LYS A 1 91 ? 19.372 -15.808 13.705 1.00 49.75 91 LYS A C 1
ATOM 693 O O . LYS A 1 91 ? 20.484 -15.413 14.049 1.00 49.75 91 LYS A O 1
ATOM 698 N N . ARG A 1 92 ? 18.760 -16.821 14.330 1.00 49.66 92 ARG A N 1
ATOM 699 C CA . ARG A 1 92 ? 19.313 -17.455 15.543 1.00 49.66 92 ARG A CA 1
ATOM 700 C C . ARG A 1 92 ? 20.523 -18.364 15.272 1.00 49.66 92 ARG A C 1
ATOM 702 O O . ARG A 1 92 ? 21.259 -18.667 16.203 1.00 49.66 92 ARG A O 1
ATOM 709 N N . GLY A 1 93 ? 20.766 -18.739 14.012 1.00 48.75 93 GLY A N 1
ATOM 710 C CA . GLY A 1 93 ? 21.888 -19.597 13.603 1.00 48.75 93 GLY A CA 1
ATOM 711 C C . GLY A 1 93 ? 23.195 -18.877 13.241 1.00 48.75 93 GLY A C 1
ATOM 712 O O . GLY A 1 93 ? 24.192 -19.545 13.002 1.00 48.75 93 GLY A O 1
ATOM 713 N N . SER A 1 94 ? 23.232 -17.539 13.201 1.00 45.75 94 SER A N 1
ATOM 714 C CA . SER A 1 94 ? 24.402 -16.788 12.709 1.00 45.75 94 SER A CA 1
ATOM 715 C C . SER A 1 94 ? 25.014 -15.888 13.788 1.00 45.75 94 SER A C 1
ATOM 717 O O . SER A 1 94 ? 25.119 -14.674 13.625 1.00 45.75 94 SER A O 1
ATOM 719 N N . ARG A 1 95 ? 25.434 -16.482 14.912 1.00 44.06 95 ARG A N 1
ATOM 720 C CA . ARG A 1 95 ? 26.294 -15.831 15.920 1.00 44.06 95 ARG A CA 1
ATOM 721 C C . ARG A 1 95 ? 27.752 -15.853 15.432 1.00 44.06 95 ARG A C 1
ATOM 723 O O . ARG A 1 95 ? 28.568 -16.639 15.895 1.00 44.06 95 ARG A O 1
ATOM 730 N N . GLY A 1 96 ? 28.069 -15.003 14.459 1.00 46.12 96 GLY A N 1
ATOM 731 C CA . GLY A 1 96 ? 29.428 -14.800 13.957 1.00 46.12 96 GLY A CA 1
ATOM 732 C C . GLY A 1 96 ? 29.803 -13.322 14.001 1.00 46.12 96 GLY A C 1
ATOM 733 O O . GLY A 1 96 ? 29.238 -12.545 13.246 1.00 46.12 96 GLY A O 1
ATOM 734 N N . LYS A 1 97 ? 30.730 -12.978 14.907 1.00 46.09 97 LYS A N 1
ATOM 735 C CA . LYS A 1 97 ? 31.526 -11.737 15.031 1.00 46.09 97 LYS A CA 1
ATOM 736 C C . LYS A 1 97 ? 30.818 -10.411 14.689 1.00 46.09 97 LYS A C 1
ATOM 738 O O . LYS A 1 97 ? 30.690 -10.016 13.536 1.00 46.09 97 LYS A O 1
ATOM 743 N N . SER A 1 98 ? 30.468 -9.683 15.749 1.00 39.44 98 SER A N 1
ATOM 744 C CA . SER A 1 98 ? 30.022 -8.288 15.747 1.00 39.44 98 SER A CA 1
ATOM 745 C C . SER A 1 98 ? 31.019 -7.372 15.028 1.00 39.44 98 SER A C 1
ATOM 747 O O . SER A 1 98 ? 32.104 -7.093 15.538 1.00 39.44 98 SER A O 1
ATOM 749 N N . SER A 1 99 ? 30.642 -6.893 13.846 1.00 43.78 99 SER A N 1
ATOM 750 C CA . SER A 1 99 ? 31.279 -5.745 13.203 1.00 43.78 99 SER A CA 1
ATOM 751 C C . SER A 1 99 ? 30.556 -4.477 13.662 1.00 43.78 99 SER A C 1
ATOM 753 O O . SER A 1 99 ? 29.337 -4.382 13.520 1.00 43.78 99 SER A O 1
ATOM 755 N N . ASN A 1 100 ? 31.308 -3.526 14.225 1.00 37.88 100 ASN A N 1
ATOM 756 C CA . ASN A 1 100 ? 30.855 -2.183 14.602 1.00 37.88 100 ASN A CA 1
ATOM 757 C C . ASN A 1 100 ? 30.554 -1.346 13.348 1.00 37.88 100 ASN A C 1
ATOM 759 O O . ASN A 1 100 ? 31.296 -0.425 13.010 1.00 37.88 100 ASN A O 1
ATOM 763 N N . GLN A 1 101 ? 29.490 -1.680 12.623 1.00 39.31 101 GLN A N 1
ATOM 764 C CA . GLN A 1 101 ? 28.978 -0.822 11.564 1.00 39.31 101 GLN A CA 1
ATOM 765 C C . GLN A 1 101 ? 27.901 0.090 12.141 1.00 39.31 101 GLN A C 1
ATOM 767 O O . GLN A 1 101 ? 26.883 -0.379 12.644 1.00 39.31 101 GLN A O 1
ATOM 772 N N . VAL A 1 102 ? 28.147 1.399 12.046 1.00 32.62 102 VAL A N 1
ATOM 773 C CA . VAL A 1 102 ? 27.146 2.447 12.245 1.00 32.62 102 VAL A CA 1
ATOM 774 C C . VAL A 1 102 ? 26.040 2.197 11.226 1.00 32.62 102 VAL A C 1
ATOM 776 O O . VAL A 1 102 ? 26.176 2.510 10.043 1.00 32.62 102 VAL A O 1
ATOM 779 N N . THR A 1 103 ? 24.965 1.554 11.671 1.00 31.62 103 THR A N 1
ATOM 780 C CA . THR A 1 103 ? 23.716 1.484 10.926 1.00 31.62 103 THR A CA 1
ATOM 781 C C . THR A 1 103 ? 23.259 2.914 10.708 1.00 31.62 103 THR A C 1
ATOM 783 O O . THR A 1 103 ? 22.945 3.613 11.671 1.00 31.62 103 THR A O 1
ATOM 786 N N . SER A 1 104 ? 23.235 3.361 9.448 1.00 33.06 104 SER A N 1
ATOM 787 C CA . SER A 1 104 ? 22.393 4.492 9.054 1.00 33.06 104 SER A CA 1
ATOM 788 C C . SER A 1 104 ? 21.030 4.293 9.718 1.00 33.06 104 SER A C 1
ATOM 790 O O . SER A 1 104 ? 20.599 3.135 9.743 1.00 33.06 104 SER A O 1
ATOM 792 N N . PRO A 1 105 ? 20.389 5.335 10.284 1.00 35.62 105 PRO A N 1
ATOM 793 C CA . PRO A 1 105 ? 19.077 5.189 10.895 1.00 35.62 105 PRO A CA 1
ATOM 794 C C . PRO A 1 105 ? 18.184 4.591 9.817 1.00 35.62 105 PRO A C 1
ATOM 796 O O . PRO A 1 105 ? 17.854 5.247 8.829 1.00 35.62 105 PRO A O 1
ATOM 799 N N . ALA A 1 106 ? 17.936 3.285 9.929 1.00 41.19 106 ALA A N 1
ATOM 800 C CA . ALA A 1 106 ? 16.999 2.614 9.067 1.00 41.19 106 ALA A CA 1
ATOM 801 C C . ALA A 1 106 ? 15.724 3.398 9.308 1.00 41.19 106 ALA A C 1
ATOM 803 O O . ALA A 1 106 ? 15.356 3.584 10.467 1.00 41.19 106 ALA A O 1
ATOM 804 N N . ALA A 1 107 ? 15.138 3.952 8.250 1.00 43.88 107 ALA A N 1
ATOM 805 C CA . ALA A 1 107 ? 13.769 4.409 8.323 1.00 43.88 107 ALA A CA 1
ATOM 806 C C . ALA A 1 107 ? 12.989 3.195 8.834 1.00 43.88 107 ALA A C 1
ATOM 808 O O . ALA A 1 107 ? 12.782 2.241 8.086 1.00 43.88 107 ALA A O 1
ATOM 809 N N . GLU A 1 108 ? 12.755 3.147 10.147 1.00 48.97 108 GLU A N 1
ATOM 810 C CA . GLU A 1 108 ? 12.007 2.080 10.781 1.00 48.97 108 GLU A CA 1
ATOM 811 C C . GLU A 1 108 ? 10.668 2.100 10.066 1.00 48.97 108 GLU A C 1
ATOM 813 O O . GLU A 1 108 ? 10.021 3.150 9.993 1.00 48.97 108 GLU A O 1
ATOM 818 N N . ASP A 1 109 ? 10.341 0.974 9.426 1.00 56.47 109 ASP A N 1
ATOM 819 C CA . ASP A 1 109 ? 9.125 0.802 8.644 1.00 56.47 109 ASP A CA 1
ATOM 820 C C . ASP A 1 109 ? 7.965 1.185 9.555 1.00 56.47 109 ASP A C 1
ATOM 822 O O . ASP A 1 109 ? 7.557 0.420 10.416 1.00 56.47 109 ASP A O 1
ATOM 826 N N . THR A 1 110 ? 7.442 2.397 9.421 1.00 60.41 110 THR A N 1
ATOM 827 C CA . THR A 1 110 ? 6.624 3.025 10.469 1.00 60.41 110 THR A CA 1
ATOM 828 C C . THR A 1 110 ? 5.212 2.439 10.523 1.00 60.41 110 THR A C 1
ATOM 830 O O . THR A 1 110 ? 4.500 2.593 11.514 1.00 60.41 110 THR A O 1
ATOM 833 N N . SER A 1 111 ? 4.864 1.615 9.526 1.00 66.62 111 SER A N 1
ATOM 834 C CA . SER A 1 111 ? 3.774 0.634 9.562 1.00 66.62 111 SER A CA 1
ATOM 835 C C . SER A 1 111 ? 3.896 -0.329 10.747 1.00 66.62 111 SER A C 1
ATOM 837 O O . SER A 1 111 ? 2.903 -0.901 11.200 1.00 66.62 111 SER A O 1
ATOM 839 N N . ASP A 1 112 ? 5.106 -0.487 11.280 1.00 84.00 112 ASP A N 1
ATOM 840 C CA . ASP A 1 112 ? 5.378 -1.240 12.487 1.00 84.00 112 ASP A CA 1
ATOM 841 C C . ASP A 1 112 ? 4.829 -0.531 13.722 1.00 84.00 112 ASP A C 1
ATOM 843 O O . ASP A 1 112 ? 4.407 -1.227 14.631 1.00 84.00 112 ASP A O 1
ATOM 847 N N . GLY A 1 113 ? 4.688 0.800 13.741 1.00 90.62 113 GLY A N 1
ATOM 848 C CA . GLY A 1 113 ? 4.062 1.523 14.853 1.00 90.62 113 GLY A CA 1
ATOM 849 C C . GLY A 1 113 ? 2.623 1.065 15.113 1.00 90.62 113 GLY A C 1
ATOM 850 O O . GLY A 1 113 ? 2.289 0.663 16.226 1.00 90.62 113 GLY A O 1
ATOM 851 N N . LEU A 1 114 ? 1.785 1.019 14.069 1.00 94.88 114 LEU A N 1
ATOM 852 C CA . LEU A 1 114 ? 0.410 0.513 14.184 1.00 94.88 114 LEU A CA 1
ATOM 853 C C . LEU A 1 114 ? 0.378 -0.969 14.585 1.00 94.88 114 LEU A C 1
ATOM 855 O O . LEU A 1 114 ? -0.431 -1.364 15.425 1.00 94.88 114 LEU A O 1
ATOM 859 N N . LYS A 1 115 ? 1.272 -1.791 14.017 1.00 94.25 115 LYS A N 1
ATOM 860 C CA . LYS A 1 115 ? 1.398 -3.206 14.402 1.00 94.25 115 LYS A CA 1
ATOM 861 C C . LYS A 1 115 ? 1.770 -3.351 15.871 1.00 94.25 115 LYS A C 1
ATOM 863 O O . LYS A 1 115 ? 1.148 -4.155 16.551 1.00 94.25 115 LYS A O 1
ATOM 868 N N . GLN A 1 116 ? 2.753 -2.594 16.357 1.00 94.00 116 GLN A N 1
ATOM 869 C CA . GLN A 1 116 ? 3.190 -2.633 17.751 1.00 94.00 116 GLN A CA 1
ATOM 870 C C . GLN A 1 116 ? 2.045 -2.246 18.680 1.00 94.00 116 GLN A C 1
ATOM 872 O O . GLN A 1 116 ? 1.787 -2.960 19.641 1.00 94.00 116 GLN A O 1
ATOM 877 N N . ILE A 1 117 ? 1.300 -1.187 18.358 1.00 96.69 117 ILE A N 1
ATOM 878 C CA . ILE A 1 117 ? 0.128 -0.774 19.135 1.00 96.69 117 ILE A CA 1
ATOM 879 C C . ILE A 1 117 ? -0.895 -1.916 19.246 1.00 96.69 117 ILE A C 1
ATOM 881 O O . ILE A 1 117 ? -1.313 -2.272 20.347 1.00 96.69 117 ILE A O 1
ATOM 885 N N . ILE A 1 118 ? -1.266 -2.540 18.125 1.00 97.06 118 ILE A N 1
ATOM 886 C CA . ILE A 1 118 ? -2.218 -3.661 18.122 1.00 97.06 118 ILE A CA 1
ATOM 887 C C . ILE A 1 118 ? -1.652 -4.874 18.882 1.00 97.06 118 ILE A C 1
ATOM 889 O O . ILE A 1 118 ? -2.376 -5.534 19.625 1.00 97.06 118 ILE A O 1
ATOM 893 N N . MET A 1 119 ? -0.353 -5.145 18.748 1.00 96.06 119 MET A N 1
ATOM 894 C CA . MET A 1 119 ? 0.343 -6.193 19.499 1.00 96.06 119 MET A CA 1
ATOM 895 C C . MET A 1 119 ? 0.348 -5.926 21.008 1.00 96.06 119 MET A C 1
ATOM 897 O O . MET A 1 119 ? 0.228 -6.871 21.782 1.00 96.06 119 MET A O 1
ATOM 901 N N . HIS A 1 120 ? 0.454 -4.667 21.437 1.00 97.06 120 HIS A N 1
ATOM 902 C CA . HIS A 1 120 ? 0.341 -4.279 22.842 1.00 97.06 120 HIS A CA 1
ATOM 903 C C . HIS A 1 120 ? -1.073 -4.502 23.380 1.00 97.06 120 HIS A C 1
ATOM 905 O O . HIS A 1 120 ? -1.216 -5.040 24.473 1.00 97.06 120 HIS A O 1
ATOM 911 N N . VAL A 1 121 ? -2.113 -4.189 22.599 1.00 97.69 121 VAL A N 1
ATOM 912 C CA . VAL A 1 121 ? -3.503 -4.521 22.967 1.00 97.69 121 VAL A CA 1
ATOM 913 C C . VAL A 1 121 ? -3.678 -6.037 23.113 1.00 97.69 121 VAL A C 1
ATOM 915 O O . VAL A 1 121 ? -4.236 -6.503 24.105 1.00 97.69 121 VAL A O 1
ATOM 918 N N . ALA A 1 122 ? -3.160 -6.820 22.159 1.00 97.06 122 ALA A N 1
ATOM 919 C CA . ALA A 1 122 ? -3.201 -8.280 22.227 1.00 97.06 122 ALA A CA 1
ATOM 920 C C . ALA A 1 122 ? -2.445 -8.830 23.448 1.00 97.06 122 ALA A C 1
ATOM 922 O O . ALA A 1 122 ? -2.927 -9.753 24.100 1.00 97.06 122 ALA A O 1
ATOM 923 N N . ARG A 1 123 ? -1.290 -8.239 23.784 1.00 96.75 123 ARG A N 1
ATOM 924 C CA . ARG A 1 123 ? -0.495 -8.618 24.958 1.00 96.75 123 ARG A CA 1
ATOM 925 C C . ARG A 1 123 ? -1.239 -8.334 26.254 1.00 96.75 123 ARG A C 1
ATOM 927 O O . ARG A 1 123 ? -1.328 -9.229 27.083 1.00 96.75 123 ARG A O 1
ATOM 934 N N . GLY A 1 124 ? -1.822 -7.143 26.391 1.00 96.06 124 GLY A N 1
ATOM 935 C CA . GLY A 1 124 ? -2.638 -6.805 27.555 1.00 96.06 124 GLY A CA 1
ATOM 936 C C . GLY A 1 124 ? -3.771 -7.815 27.758 1.00 96.06 124 GLY A C 1
ATOM 937 O O . GLY A 1 124 ? -3.999 -8.266 28.874 1.00 96.06 124 GLY A O 1
ATOM 938 N N . TYR A 1 125 ? -4.419 -8.253 26.672 1.00 95.88 125 TYR A N 1
ATOM 939 C CA . TYR A 1 125 ? -5.446 -9.294 26.741 1.00 95.88 125 TYR A CA 1
ATOM 940 C C . TYR A 1 125 ? -4.923 -10.651 27.230 1.00 95.88 125 TYR A C 1
ATOM 942 O O . TYR A 1 125 ? -5.563 -11.274 28.085 1.00 95.88 125 TYR A O 1
ATOM 950 N N . ASP A 1 126 ? -3.783 -11.099 26.691 1.00 95.62 126 ASP A N 1
ATOM 951 C CA . ASP A 1 126 ? -3.112 -12.344 27.091 1.00 95.62 126 ASP A CA 1
ATOM 952 C C . ASP A 1 126 ? -2.674 -12.308 28.569 1.00 95.62 126 ASP A C 1
ATOM 954 O O . ASP A 1 126 ? -2.725 -13.330 29.250 1.00 95.62 126 ASP A O 1
ATOM 958 N N . GLU A 1 127 ? -2.301 -11.130 29.078 1.00 94.81 127 GLU A N 1
ATOM 959 C CA . GLU A 1 127 ? -1.918 -10.879 30.478 1.00 94.81 127 GLU A CA 1
ATOM 960 C C . GLU A 1 127 ? -3.126 -10.758 31.430 1.00 94.81 127 GLU A C 1
ATOM 962 O O . GLU A 1 127 ? -2.955 -10.642 32.639 1.00 94.81 127 GLU A O 1
ATOM 967 N N . GLY A 1 128 ? -4.354 -10.851 30.909 1.00 93.62 128 GLY A N 1
ATOM 968 C CA . GLY A 1 128 ? -5.590 -10.825 31.698 1.00 93.62 128 GLY A CA 1
ATOM 969 C C . GLY A 1 128 ? -6.302 -9.473 31.707 1.00 93.62 128 GLY A C 1
ATOM 970 O O . GLY A 1 128 ? -7.474 -9.412 32.080 1.00 93.62 128 GLY A O 1
ATOM 971 N N . HIS A 1 129 ? -5.676 -8.415 31.193 1.00 93.81 129 HIS A N 1
ATOM 972 C CA . HIS A 1 129 ? -6.300 -7.102 31.117 1.00 93.81 129 HIS A CA 1
ATOM 973 C C . HIS A 1 129 ? -7.428 -7.094 30.079 1.00 93.81 129 HIS A C 1
ATOM 975 O O . HIS A 1 129 ? -7.333 -7.631 28.973 1.00 93.81 129 HIS A O 1
ATOM 981 N N . ARG A 1 130 ? -8.545 -6.457 30.425 1.00 93.00 130 ARG A N 1
ATOM 982 C CA . ARG A 1 130 ? -9.657 -6.200 29.488 1.00 93.00 130 ARG A CA 1
ATOM 983 C C . ARG A 1 130 ? -9.769 -4.738 29.102 1.00 93.00 130 ARG A C 1
ATOM 985 O O . ARG A 1 130 ? -10.584 -4.402 28.248 1.00 93.00 130 ARG A O 1
ATOM 992 N N . ARG A 1 131 ? -8.964 -3.879 29.722 1.00 93.12 131 ARG A N 1
ATOM 993 C CA . ARG A 1 131 ? -8.926 -2.443 29.478 1.00 93.12 131 ARG A CA 1
ATOM 994 C C . ARG A 1 131 ? -7.518 -2.038 29.086 1.00 93.12 131 ARG A C 1
ATOM 996 O O . ARG A 1 131 ? -6.551 -2.488 29.698 1.00 93.12 131 ARG A O 1
ATOM 1003 N N . CYS A 1 132 ? -7.421 -1.175 28.087 1.00 94.69 132 CYS A N 1
ATOM 1004 C CA . CYS A 1 132 ? -6.161 -0.570 27.687 1.00 94.69 132 CYS A CA 1
ATOM 1005 C C . CYS A 1 132 ? -6.336 0.944 27.618 1.00 94.69 132 CYS A C 1
ATOM 1007 O O . CYS A 1 132 ? -7.366 1.425 27.146 1.00 94.69 132 CYS A O 1
ATOM 1009 N N . VAL A 1 133 ? -5.328 1.688 28.058 1.00 94.19 133 VAL A N 1
ATOM 1010 C CA . VAL A 1 133 ? -5.285 3.145 27.918 1.00 94.19 133 VAL A CA 1
ATOM 1011 C C . VAL A 1 133 ? -4.093 3.486 27.053 1.00 94.19 133 VAL A C 1
ATOM 1013 O O . VAL A 1 133 ? -2.954 3.176 27.395 1.00 94.19 133 VAL A O 1
ATOM 1016 N N . MET A 1 134 ? -4.368 4.113 25.921 1.00 95.50 134 MET A N 1
ATOM 1017 C CA . MET A 1 134 ? -3.356 4.558 24.984 1.00 95.50 134 MET A CA 1
ATOM 1018 C C . MET A 1 134 ? -3.151 6.056 25.108 1.00 95.50 134 MET A C 1
ATOM 1020 O O . MET A 1 134 ? -4.119 6.819 25.121 1.00 95.50 134 MET A O 1
ATOM 1024 N N . GLN A 1 135 ? -1.889 6.467 25.172 1.00 94.69 135 GLN A N 1
ATOM 1025 C CA . GLN A 1 135 ? -1.527 7.866 25.326 1.00 94.69 135 GLN A CA 1
ATOM 1026 C C . GLN A 1 135 ? -0.285 8.197 24.496 1.00 94.69 135 GLN A C 1
ATOM 1028 O O . GLN A 1 135 ? 0.747 7.534 24.609 1.00 94.69 135 GLN A O 1
ATOM 1033 N N . ALA A 1 136 ? -0.386 9.253 23.693 1.00 93.75 136 ALA A N 1
ATOM 1034 C CA . ALA A 1 136 ? 0.755 9.987 23.169 1.00 93.75 136 ALA A CA 1
ATOM 1035 C C . ALA A 1 136 ? 0.865 11.339 23.879 1.00 93.75 136 ALA A C 1
ATOM 1037 O O . ALA A 1 136 ? -0.130 11.943 24.291 1.00 93.75 136 ALA A O 1
ATOM 1038 N N . THR A 1 137 ? 2.092 11.832 24.024 1.00 92.12 137 THR A N 1
ATOM 1039 C CA . THR A 1 137 ? 2.361 13.122 24.665 1.00 92.12 137 THR A CA 1
ATOM 1040 C C . THR A 1 137 ? 1.615 14.247 23.946 1.00 92.12 137 THR A C 1
ATOM 1042 O O . THR A 1 137 ? 1.824 14.474 22.757 1.00 92.12 137 THR A O 1
ATOM 1045 N N . GLY A 1 138 ? 0.750 14.965 24.669 1.00 89.69 138 GLY A N 1
ATOM 1046 C CA . GLY A 1 138 ? -0.007 16.103 24.134 1.00 89.69 138 GLY A CA 1
ATOM 1047 C C . GLY A 1 138 ? -1.244 15.742 23.302 1.00 89.69 138 GLY A C 1
ATOM 1048 O O . GLY A 1 138 ? -1.834 16.634 22.698 1.00 89.69 138 GLY A O 1
ATOM 1049 N N . GLN A 1 139 ? -1.648 14.470 23.262 1.00 89.31 139 GLN A N 1
ATOM 1050 C CA . GLN A 1 139 ? -2.899 14.025 22.642 1.00 89.31 139 GLN A CA 1
ATOM 1051 C C . GLN A 1 139 ? -3.890 13.533 23.698 1.00 89.31 139 GLN A C 1
ATOM 1053 O O . GLN A 1 139 ? -3.496 13.110 24.787 1.00 89.31 139 GLN A O 1
ATOM 1058 N N . LYS A 1 140 ? -5.181 13.561 23.348 1.00 91.69 140 LYS A N 1
ATOM 1059 C CA . LYS A 1 140 ? -6.237 12.940 24.157 1.00 91.69 140 LYS A CA 1
ATOM 1060 C C . LYS A 1 140 ? -5.959 11.450 24.319 1.00 91.69 140 LYS A C 1
ATOM 1062 O O . LYS A 1 140 ? -5.491 10.807 23.378 1.00 91.69 140 LYS A O 1
ATOM 1067 N N . LYS A 1 141 ? -6.263 10.884 25.483 1.00 93.81 141 LYS A N 1
ATOM 1068 C CA . LYS A 1 141 ? -6.144 9.436 25.708 1.00 93.81 141 LYS A CA 1
ATOM 1069 C C . LYS A 1 141 ? -7.211 8.679 24.916 1.00 93.81 141 LYS A C 1
ATOM 1071 O O . LYS A 1 141 ? -8.338 9.140 24.799 1.00 93.81 141 LYS A O 1
ATOM 1076 N N . ILE A 1 142 ? -6.863 7.498 24.407 1.00 95.12 142 ILE A N 1
ATOM 1077 C CA . ILE A 1 142 ? -7.844 6.556 23.852 1.00 95.12 142 ILE A CA 1
ATOM 1078 C C . ILE A 1 142 ? -7.999 5.417 24.846 1.00 95.12 142 ILE A C 1
ATOM 1080 O O . ILE A 1 142 ? -7.048 4.675 25.108 1.00 95.12 142 ILE A O 1
ATOM 1084 N N . CYS A 1 143 ? -9.203 5.266 25.379 1.00 93.75 143 CYS A N 1
ATOM 1085 C CA . CYS A 1 143 ? -9.522 4.213 26.329 1.00 93.75 143 CYS A CA 1
ATOM 1086 C C . CYS A 1 143 ? -10.268 3.097 25.607 1.00 93.75 143 CYS A C 1
ATOM 1088 O O . CYS A 1 143 ? -11.264 3.344 24.932 1.00 93.75 143 CYS A O 1
ATOM 1090 N N . LEU A 1 144 ? -9.769 1.872 25.738 1.00 95.12 144 LEU A N 1
ATOM 1091 C CA . LEU A 1 144 ? -10.275 0.679 25.071 1.00 95.12 144 LEU A CA 1
ATOM 1092 C C . LEU A 1 144 ? -10.785 -0.305 26.115 1.00 95.12 144 LEU A C 1
ATOM 1094 O O . LEU A 1 144 ? -10.130 -0.521 27.137 1.00 95.12 144 LEU A O 1
ATOM 1098 N N . ARG A 1 145 ? -11.894 -0.982 25.820 1.00 93.19 145 ARG A N 1
ATOM 1099 C CA . ARG A 1 145 ? -12.317 -2.179 26.549 1.00 93.19 145 ARG A CA 1
ATOM 1100 C C . ARG A 1 145 ? -12.606 -3.307 25.575 1.00 93.19 145 ARG A C 1
ATOM 1102 O O . ARG A 1 145 ? -13.460 -3.176 24.704 1.00 93.19 145 ARG A O 1
ATOM 1109 N N . ILE A 1 146 ? -11.911 -4.422 25.752 1.00 94.81 146 ILE A N 1
ATOM 1110 C CA . ILE A 1 146 ? -12.102 -5.631 24.958 1.00 94.81 146 ILE A CA 1
ATOM 1111 C C . ILE A 1 146 ? -13.373 -6.326 25.446 1.00 94.81 146 ILE A C 1
ATOM 1113 O O . ILE A 1 146 ? -13.509 -6.620 26.635 1.00 94.81 146 ILE A O 1
ATOM 1117 N N . LEU A 1 147 ? -14.308 -6.556 24.524 1.00 92.69 147 LEU A N 1
ATOM 1118 C CA . LEU A 1 147 ? -15.558 -7.264 24.790 1.00 92.69 147 LEU A CA 1
ATOM 1119 C C . LEU A 1 147 ? -15.324 -8.768 24.747 1.00 92.69 147 LEU A C 1
ATOM 1121 O O . LEU A 1 147 ? -15.583 -9.472 25.719 1.00 92.69 147 LEU A O 1
ATOM 1125 N N . ASP A 1 148 ? -14.828 -9.234 23.606 1.00 93.94 148 ASP A N 1
ATOM 1126 C CA . ASP A 1 148 ? -14.638 -10.646 23.314 1.00 93.94 148 ASP A CA 1
ATOM 1127 C C . ASP A 1 148 ? -13.628 -10.812 22.171 1.00 93.94 148 ASP A C 1
ATOM 1129 O O . ASP A 1 148 ? -13.409 -9.903 21.357 1.00 93.94 148 ASP A O 1
ATOM 1133 N N . VAL A 1 149 ? -13.016 -11.989 22.099 1.00 95.75 149 VAL A N 1
ATOM 1134 C CA . VAL A 1 149 ? -12.075 -12.367 21.051 1.00 95.75 149 VAL A CA 1
ATOM 1135 C C . VAL A 1 149 ? -12.626 -13.578 20.327 1.00 95.75 149 VAL A C 1
ATOM 1137 O O . VAL A 1 149 ? -12.856 -14.642 20.900 1.00 95.75 149 VAL A O 1
ATOM 1140 N N . HIS A 1 150 ? -12.804 -13.418 19.027 1.00 94.69 150 HIS A N 1
ATOM 1141 C CA . HIS A 1 150 ? -13.371 -14.421 18.151 1.00 94.69 150 HIS A CA 1
ATOM 1142 C C . HIS A 1 150 ? -12.322 -14.924 17.163 1.00 94.69 150 HIS A C 1
ATOM 1144 O O . HIS A 1 150 ? -11.265 -14.329 16.956 1.00 94.69 150 HIS A O 1
ATOM 1150 N N . LYS A 1 151 ? -12.633 -16.049 16.534 1.00 93.56 151 LYS A N 1
ATOM 1151 C CA . LYS A 1 151 ? -11.857 -16.669 15.474 1.00 93.56 151 LYS A CA 1
ATOM 1152 C C . LYS A 1 151 ? -12.702 -16.710 14.209 1.00 93.56 151 LYS A C 1
ATOM 1154 O O . LYS A 1 151 ? -13.773 -17.320 14.204 1.00 93.56 151 LYS A O 1
ATOM 1159 N N . TYR A 1 152 ? -12.166 -16.157 13.126 1.00 91.06 152 TYR A N 1
ATOM 1160 C CA . TYR A 1 152 ? -12.683 -16.374 11.780 1.00 91.06 152 TYR A CA 1
ATOM 1161 C C . TYR A 1 152 ? -11.626 -17.023 10.896 1.00 91.06 152 TYR A C 1
ATOM 1163 O O . TYR A 1 152 ? -10.535 -16.482 10.735 1.00 91.06 152 TYR A O 1
ATOM 1171 N N . LYS A 1 153 ? -11.940 -18.190 10.319 1.00 89.06 153 LYS A N 1
ATOM 1172 C CA . LYS A 1 153 ? -10.956 -19.072 9.667 1.00 89.06 153 LYS A CA 1
ATOM 1173 C C . LYS A 1 153 ? -9.805 -19.360 10.639 1.00 89.06 153 LYS A C 1
ATOM 1175 O O . LYS A 1 153 ? -9.997 -20.167 11.536 1.00 89.06 153 LYS A O 1
ATOM 1180 N N . ASP A 1 154 ? -8.682 -18.653 10.535 1.00 89.56 154 ASP A N 1
ATOM 1181 C CA . ASP A 1 154 ? -7.543 -18.689 11.469 1.00 89.56 154 ASP A CA 1
ATOM 1182 C C . ASP A 1 154 ? -7.082 -17.295 11.928 1.00 89.56 154 ASP A C 1
ATOM 1184 O O . ASP A 1 154 ? -5.996 -17.141 12.483 1.00 89.56 154 ASP A O 1
ATOM 1188 N N . ILE A 1 155 ? -7.910 -16.279 11.700 1.00 92.75 155 ILE A N 1
ATOM 1189 C CA . ILE A 1 155 ? -7.627 -14.882 12.005 1.00 92.75 155 ILE A CA 1
ATOM 1190 C C . ILE A 1 155 ? -8.342 -14.524 13.315 1.00 92.75 155 ILE A C 1
ATOM 1192 O O . ILE A 1 155 ? -9.560 -14.723 13.411 1.00 92.75 155 ILE A O 1
ATOM 1196 N N . PRO A 1 156 ? -7.619 -14.032 14.335 1.00 95.31 156 PRO A N 1
ATOM 1197 C CA . PRO A 1 156 ? -8.247 -13.508 15.536 1.00 95.31 156 PRO A CA 1
ATOM 1198 C C . PRO A 1 156 ? -8.948 -12.178 15.238 1.00 95.31 156 PRO A C 1
ATOM 1200 O O . PRO A 1 156 ? -8.410 -11.319 14.539 1.00 95.31 156 PRO A O 1
ATOM 1203 N N . ILE A 1 157 ? -10.139 -12.008 15.802 1.00 95.44 157 ILE A N 1
ATOM 1204 C CA . ILE A 1 157 ? -10.943 -10.791 15.722 1.00 95.44 157 ILE A CA 1
ATOM 1205 C C . ILE A 1 157 ? -11.220 -10.334 17.149 1.00 95.44 157 ILE A C 1
ATOM 1207 O O . ILE A 1 157 ? -11.926 -11.009 17.893 1.00 95.44 157 ILE A O 1
ATOM 1211 N N . VAL A 1 158 ? -10.661 -9.194 17.535 1.00 96.62 158 VAL A N 1
ATOM 1212 C CA . VAL A 1 158 ? -10.854 -8.606 18.864 1.00 96.62 158 VAL A CA 1
ATOM 1213 C C . VAL A 1 158 ? -11.966 -7.581 18.762 1.00 96.62 158 VAL A C 1
ATOM 1215 O O . VAL A 1 158 ? -11.791 -6.547 18.126 1.00 96.62 158 VAL A O 1
ATOM 1218 N N . THR A 1 159 ? -13.106 -7.858 19.377 1.00 95.31 159 THR A N 1
ATOM 1219 C CA . THR A 1 159 ? -14.220 -6.909 19.446 1.00 95.31 159 THR A CA 1
ATOM 1220 C C . THR A 1 159 ? -14.051 -6.036 20.673 1.00 95.31 159 THR A C 1
ATOM 1222 O O . THR A 1 159 ? -13.705 -6.522 21.753 1.00 95.31 159 THR A O 1
ATOM 1225 N N . LEU A 1 160 ? -14.225 -4.730 20.510 1.00 96.19 160 LEU A N 1
ATOM 1226 C CA . LEU A 1 160 ? -13.932 -3.775 21.567 1.00 96.19 160 LEU A CA 1
ATOM 1227 C C . LEU A 1 160 ? -14.836 -2.553 21.488 1.00 96.19 160 LEU A C 1
ATOM 1229 O O . LEU A 1 160 ? -15.475 -2.293 20.469 1.00 96.19 160 LEU A O 1
ATOM 1233 N N . ILE A 1 161 ? -14.845 -1.786 22.569 1.00 95.00 161 ILE A N 1
ATOM 1234 C CA . ILE A 1 161 ? -15.410 -0.440 22.603 1.00 95.00 161 ILE A CA 1
ATOM 1235 C C . ILE A 1 161 ? -14.314 0.561 22.938 1.00 95.00 161 ILE A C 1
ATOM 1237 O O . ILE A 1 161 ? -13.349 0.210 23.626 1.00 95.00 161 ILE A O 1
ATOM 1241 N N . TYR A 1 162 ? -14.451 1.789 22.449 1.00 95.94 162 TYR A N 1
ATOM 1242 C CA . TYR A 1 162 ? -13.484 2.846 22.702 1.00 95.94 162 TYR A CA 1
ATOM 1243 C C . TYR A 1 162 ? -14.123 4.218 22.916 1.00 95.94 162 TYR A C 1
ATOM 1245 O O . TYR A 1 162 ? -15.226 4.488 22.437 1.00 95.94 162 TYR A O 1
ATOM 1253 N N . THR A 1 163 ? -13.401 5.083 23.625 1.00 94.12 163 THR A N 1
ATOM 1254 C CA . THR A 1 163 ? -13.727 6.502 23.807 1.00 94.12 163 THR A CA 1
ATOM 1255 C C . THR A 1 163 ? -12.451 7.350 23.803 1.00 94.12 163 THR A C 1
ATOM 1257 O O . THR A 1 163 ? -11.389 6.872 24.216 1.00 94.12 163 THR A O 1
ATOM 1260 N N . ASP A 1 164 ? -12.557 8.581 23.306 1.00 91.12 164 ASP A N 1
ATOM 1261 C CA . ASP A 1 164 ? -11.544 9.642 23.382 1.00 91.12 164 ASP A CA 1
ATOM 1262 C C . ASP A 1 164 ? -11.884 10.706 24.447 1.00 91.12 164 ASP A C 1
ATOM 1264 O O . ASP A 1 164 ? -11.188 11.717 24.572 1.00 91.12 164 ASP A O 1
ATOM 1268 N N . ASP A 1 165 ? -12.964 10.486 25.201 1.00 81.06 165 ASP A N 1
ATOM 1269 C CA . ASP A 1 165 ? -13.425 11.359 26.274 1.00 81.06 165 ASP A CA 1
ATOM 1270 C C . ASP A 1 165 ? -12.743 10.986 27.601 1.00 81.06 165 ASP A C 1
ATOM 1272 O O . ASP A 1 165 ? -12.963 9.905 28.159 1.00 81.06 165 ASP A O 1
ATOM 1276 N N . GLU A 1 166 ? -11.899 11.893 28.100 1.00 70.62 166 GLU A N 1
ATOM 1277 C CA . GLU A 1 166 ? -11.181 11.718 29.365 1.00 70.62 166 GLU A CA 1
ATOM 1278 C C . GLU A 1 166 ? -12.139 11.685 30.566 1.00 70.62 166 GLU A C 1
ATOM 1280 O O . GLU A 1 166 ? -11.939 10.881 31.488 1.00 70.62 166 GLU A O 1
ATOM 1285 N N . ASP A 1 167 ? -13.212 12.483 30.523 1.00 68.31 167 ASP A N 1
ATOM 1286 C CA . ASP A 1 167 ? -14.185 12.621 31.611 1.00 68.31 167 ASP A CA 1
ATOM 1287 C C . ASP A 1 167 ? -15.064 11.369 31.721 1.00 68.31 167 ASP A C 1
ATOM 1289 O O . ASP A 1 167 ? -15.403 10.914 32.823 1.00 68.31 167 ASP A O 1
ATOM 1293 N N . TYR A 1 168 ? -15.356 10.742 30.577 1.00 65.56 168 TYR A N 1
ATOM 1294 C CA . TYR A 1 168 ? -16.138 9.509 30.504 1.00 65.56 168 TYR A CA 1
ATOM 1295 C C . TYR A 1 168 ? -15.491 8.361 31.291 1.00 65.56 168 TYR A C 1
ATOM 1297 O O . TYR A 1 168 ? -16.168 7.614 32.006 1.00 65.56 168 TYR A O 1
ATOM 1305 N N . THR A 1 169 ? -14.163 8.234 31.212 1.00 57.25 169 THR A N 1
ATOM 1306 C CA . THR A 1 169 ? -13.425 7.160 31.888 1.00 57.25 169 THR A CA 1
ATOM 1307 C C . THR A 1 169 ? -13.359 7.299 33.404 1.00 57.25 169 THR A C 1
ATOM 1309 O O . THR A 1 169 ? -13.373 6.280 34.097 1.00 57.25 169 THR A O 1
ATOM 1312 N N . ALA A 1 170 ? -13.294 8.516 33.941 1.00 57.69 170 ALA A N 1
ATOM 1313 C CA . ALA A 1 170 ? -13.128 8.718 35.379 1.00 57.69 170 ALA A CA 1
ATOM 1314 C C . ALA A 1 170 ? -14.447 8.540 36.152 1.00 57.69 170 ALA A C 1
ATOM 1316 O O . ALA A 1 170 ? -14.459 7.936 37.223 1.00 57.69 170 ALA A O 1
ATOM 1317 N N . ALA A 1 171 ? -15.566 9.023 35.603 1.00 54.97 171 ALA A N 1
ATOM 1318 C CA . ALA A 1 171 ? -16.824 9.114 36.347 1.00 54.97 171 ALA A CA 1
ATOM 1319 C C . ALA A 1 171 ? -17.720 7.863 36.248 1.00 54.97 171 ALA A C 1
ATOM 1321 O O . ALA A 1 171 ? -18.424 7.532 37.204 1.00 54.97 171 ALA A O 1
ATOM 1322 N N . ARG A 1 172 ? -17.721 7.152 35.110 1.00 61.12 172 ARG A N 1
ATOM 1323 C CA . ARG A 1 172 ? -18.656 6.031 34.869 1.00 61.12 172 ARG A CA 1
ATOM 1324 C C . ARG A 1 172 ? -18.059 4.653 35.137 1.00 61.12 172 ARG A C 1
ATOM 1326 O O . ARG A 1 172 ? -18.765 3.762 35.609 1.00 61.12 172 ARG A O 1
ATOM 1333 N N . THR A 1 173 ? -16.754 4.493 34.931 1.00 52.16 173 THR A N 1
ATOM 1334 C CA . THR A 1 173 ? -16.054 3.222 35.172 1.00 52.16 173 THR A CA 1
ATOM 1335 C C . THR A 1 173 ? -16.065 2.819 36.649 1.00 52.16 173 THR A C 1
ATOM 1337 O O . THR A 1 173 ? -16.088 1.628 36.944 1.00 52.16 173 THR A O 1
ATOM 1340 N N . ALA A 1 174 ? -16.118 3.791 37.567 1.00 52.28 174 ALA A N 1
ATOM 1341 C CA . ALA A 1 174 ? -16.238 3.544 39.003 1.00 52.28 174 ALA A CA 1
ATOM 1342 C C . ALA A 1 174 ? -17.616 2.987 39.418 1.00 52.28 174 ALA A C 1
ATOM 1344 O O . ALA A 1 174 ? -17.716 2.306 40.432 1.00 52.28 174 ALA A O 1
ATOM 1345 N N . ASN A 1 175 ? -18.670 3.235 38.628 1.00 51.19 175 ASN A N 1
ATOM 1346 C CA . ASN A 1 175 ? -20.058 2.971 39.031 1.00 51.19 175 ASN A CA 1
ATOM 1347 C C . ASN A 1 175 ? -20.702 1.747 38.347 1.00 51.19 175 ASN A C 1
ATOM 1349 O O . ASN A 1 175 ? -21.779 1.320 38.756 1.00 51.19 175 ASN A O 1
ATOM 1353 N N . SER A 1 176 ? -20.074 1.171 37.316 1.00 50.47 176 SER A N 1
ATOM 1354 C CA . SER A 1 176 ? -20.625 0.031 36.551 1.00 50.47 176 SER A CA 1
ATOM 1355 C C . SER A 1 176 ? -20.221 -1.351 37.088 1.00 50.47 176 SER A C 1
ATOM 1357 O O . SER A 1 176 ? -20.878 -2.366 36.838 1.00 50.47 176 SER A O 1
ATOM 1359 N N . THR A 1 177 ? -19.156 -1.431 37.882 1.00 46.50 177 THR A N 1
ATOM 1360 C CA . THR A 1 177 ? -18.654 -2.692 38.441 1.00 46.50 177 THR A CA 1
ATOM 1361 C C . THR A 1 177 ? -19.270 -2.997 39.806 1.00 46.50 177 THR A C 1
ATOM 1363 O O . THR A 1 177 ? -18.588 -2.992 40.818 1.00 46.50 177 THR A O 1
ATOM 1366 N N . ASN A 1 178 ? -20.560 -3.347 39.824 1.00 47.44 178 ASN A N 1
ATOM 1367 C CA . ASN A 1 178 ? -21.129 -4.181 40.899 1.00 47.44 178 ASN A CA 1
ATOM 1368 C C . ASN A 1 178 ? -20.884 -5.686 40.654 1.00 47.44 178 ASN A C 1
ATOM 1370 O O . ASN A 1 178 ? -21.393 -6.533 41.386 1.00 47.44 178 ASN A O 1
ATOM 1374 N N . ALA A 1 179 ? -20.108 -6.043 39.625 1.00 45.59 179 ALA A N 1
ATOM 1375 C CA . ALA A 1 179 ? -19.510 -7.366 39.524 1.00 45.59 179 ALA A CA 1
ATOM 1376 C C . ALA A 1 179 ? -18.214 -7.362 40.355 1.00 45.59 179 ALA A C 1
ATOM 1378 O O . ALA A 1 179 ? -17.333 -6.557 40.043 1.00 45.59 179 ALA A O 1
ATOM 1379 N N . PRO A 1 180 ? -18.082 -8.220 41.383 1.00 40.50 180 PRO A N 1
ATOM 1380 C CA . PRO A 1 180 ? -16.886 -8.317 42.210 1.00 40.50 180 PRO A CA 1
ATOM 1381 C C . PRO A 1 180 ? -15.758 -8.956 41.393 1.00 40.50 180 PRO A C 1
ATOM 1383 O O . PRO A 1 180 ? -15.503 -10.154 41.472 1.00 40.50 180 PRO A O 1
ATOM 1386 N N . PHE A 1 181 ? -15.110 -8.156 40.552 1.00 44.94 181 PHE A N 1
ATOM 1387 C CA . PHE A 1 181 ? -13.730 -8.400 40.169 1.00 44.94 181 PHE A CA 1
ATOM 1388 C C . PHE A 1 181 ? -12.882 -7.600 41.151 1.00 44.94 181 PHE A C 1
ATOM 1390 O O . PHE A 1 181 ? -12.842 -6.375 41.104 1.00 44.94 181 PHE A O 1
ATOM 1397 N N . ASP A 1 182 ? -12.296 -8.332 42.091 1.00 42.25 182 ASP A N 1
ATOM 1398 C CA . ASP A 1 182 ? -11.502 -7.896 43.244 1.00 42.25 182 ASP A CA 1
ATOM 1399 C C . ASP A 1 182 ? -10.116 -7.354 42.827 1.00 42.25 182 ASP A C 1
ATOM 1401 O O . ASP A 1 182 ? -9.089 -7.665 43.422 1.00 42.25 182 ASP A O 1
ATOM 1405 N N . THR A 1 183 ? -10.060 -6.617 41.717 1.00 47.66 183 THR A N 1
ATOM 1406 C CA . THR A 1 183 ? -8.823 -6.117 41.112 1.00 47.66 183 THR A CA 1
ATOM 1407 C C . THR A 1 183 ? -8.808 -4.602 41.187 1.00 47.66 183 THR A C 1
ATOM 1409 O O . THR A 1 183 ? -9.685 -3.940 40.625 1.00 47.66 183 THR A O 1
ATOM 1412 N N . ASP A 1 184 ? -7.811 -4.089 41.907 1.00 54.97 184 ASP A N 1
ATOM 1413 C CA . ASP A 1 184 ? -7.500 -2.680 42.117 1.00 54.97 184 ASP A CA 1
ATOM 1414 C C . ASP A 1 184 ? -7.744 -1.812 40.872 1.00 54.97 184 ASP A C 1
ATOM 1416 O O . ASP A 1 184 ? -7.447 -2.190 39.737 1.00 54.97 184 ASP A O 1
ATOM 1420 N N . ALA A 1 185 ? -8.235 -0.592 41.091 1.00 54.41 185 ALA A N 1
ATOM 1421 C CA . ALA A 1 185 ? -8.569 0.392 40.057 1.00 54.41 185 ALA A CA 1
ATOM 1422 C C . ALA A 1 185 ? -7.397 0.820 39.130 1.00 54.41 185 ALA A C 1
ATOM 1424 O O . ALA A 1 185 ? -7.604 1.652 38.248 1.00 54.41 185 ALA A O 1
ATOM 1425 N N . ASP A 1 186 ? -6.194 0.251 39.287 1.00 62.78 186 ASP A N 1
ATOM 1426 C CA . ASP A 1 186 ? -5.001 0.490 38.455 1.00 62.78 186 ASP A CA 1
ATOM 1427 C C . ASP A 1 186 ? -4.764 -0.605 37.384 1.00 62.78 186 ASP A C 1
ATOM 1429 O O . ASP A 1 186 ? -3.762 -0.574 36.675 1.00 62.78 186 ASP A O 1
ATOM 1433 N N . ASP A 1 187 ? -5.688 -1.559 37.198 1.00 78.81 187 ASP A N 1
ATOM 1434 C CA . ASP A 1 187 ? -5.505 -2.721 36.299 1.00 78.81 187 ASP A CA 1
ATOM 1435 C C . ASP A 1 187 ? -5.668 -2.428 34.782 1.00 78.81 187 ASP A C 1
ATOM 1437 O O . ASP A 1 187 ? -5.956 -3.306 33.962 1.00 78.81 187 ASP A O 1
ATOM 1441 N N . ALA A 1 188 ? -5.523 -1.168 34.363 1.00 89.12 188 ALA A N 1
ATOM 1442 C CA . ALA A 1 188 ? -5.564 -0.805 32.949 1.00 89.12 188 ALA A CA 1
ATOM 1443 C C . ALA A 1 188 ? -4.182 -0.958 32.299 1.00 89.12 188 ALA A C 1
ATOM 1445 O O . ALA A 1 188 ? -3.207 -0.336 32.723 1.00 89.12 188 ALA A O 1
ATOM 1446 N N . TYR A 1 189 ? -4.111 -1.705 31.196 1.00 94.19 189 TYR A N 1
ATOM 1447 C CA . TYR A 1 189 ? -2.868 -1.870 30.448 1.00 94.19 189 TYR A CA 1
ATOM 1448 C C . TYR A 1 189 ? -2.487 -0.567 29.726 1.00 94.19 189 TYR A C 1
ATOM 1450 O O . TYR A 1 189 ? -3.195 -0.116 28.820 1.00 94.19 189 TYR A O 1
ATOM 1458 N N . LYS A 1 190 ? -1.380 0.061 30.133 1.00 94.88 190 LYS A N 1
ATOM 1459 C CA . LYS A 1 190 ? -0.918 1.348 29.585 1.00 94.88 190 LYS A CA 1
ATOM 1460 C C . LYS A 1 190 ? -0.107 1.122 28.305 1.00 94.88 190 LYS A C 1
ATOM 1462 O O . LYS A 1 190 ? 0.824 0.322 28.287 1.00 94.88 190 LYS A O 1
ATOM 1467 N N . ILE A 1 191 ? -0.461 1.835 27.236 1.00 96.38 191 ILE A N 1
ATOM 1468 C CA . ILE A 1 191 ? 0.209 1.777 25.931 1.00 96.38 191 ILE A CA 1
ATOM 1469 C C . ILE A 1 191 ? 0.730 3.173 25.584 1.00 96.38 191 ILE A C 1
ATOM 1471 O O . ILE A 1 191 ? -0.039 4.068 25.227 1.00 96.38 191 ILE A O 1
ATOM 1475 N N . GLU A 1 192 ? 2.045 3.346 25.664 1.00 95.56 192 GLU A N 1
ATOM 1476 C CA . GLU A 1 192 ? 2.725 4.559 25.207 1.00 95.56 192 GLU A CA 1
ATOM 1477 C C . GLU A 1 192 ? 3.019 4.463 23.708 1.00 95.56 192 GLU A C 1
ATOM 1479 O O . GLU A 1 192 ? 3.468 3.427 23.210 1.00 95.56 192 GLU A O 1
ATOM 1484 N N . CYS A 1 193 ? 2.753 5.536 22.966 1.00 95.00 193 CYS A N 1
ATOM 1485 C CA . CYS A 1 193 ? 3.006 5.568 21.528 1.00 95.00 193 CYS A CA 1
ATOM 1486 C C . CYS A 1 193 ? 3.280 6.986 21.009 1.00 95.00 193 CYS A C 1
ATOM 1488 O O . CYS A 1 193 ? 3.065 7.981 21.700 1.00 95.00 193 CYS A O 1
ATOM 1490 N N . ALA A 1 194 ? 3.773 7.074 19.772 1.00 94.94 194 ALA A N 1
ATOM 1491 C CA . ALA A 1 194 ? 3.923 8.343 19.066 1.00 94.94 194 ALA A CA 1
ATOM 1492 C C . ALA A 1 194 ? 2.555 8.918 18.652 1.00 94.94 194 ALA A C 1
ATOM 1494 O O . ALA A 1 194 ? 1.606 8.163 18.416 1.00 94.94 194 ALA A O 1
ATOM 1495 N N . ILE A 1 195 ? 2.477 10.245 18.499 1.00 94.44 195 ILE A N 1
ATOM 1496 C CA . ILE A 1 195 ? 1.253 10.980 18.126 1.00 94.44 195 ILE A CA 1
ATOM 1497 C C . ILE A 1 195 ? 0.653 10.422 16.834 1.00 94.44 195 ILE A C 1
ATOM 1499 O O . ILE A 1 195 ? -0.554 10.193 16.730 1.00 94.44 195 ILE A O 1
ATOM 1503 N N . GLU A 1 196 ? 1.498 10.160 15.845 1.00 94.44 196 GLU A N 1
ATOM 1504 C CA . GLU A 1 196 ? 1.076 9.665 14.547 1.00 94.44 196 GLU A CA 1
ATOM 1505 C C . GLU A 1 196 ? 0.591 8.213 14.623 1.00 94.44 196 GLU A C 1
ATOM 1507 O O . GLU A 1 196 ? -0.379 7.852 13.958 1.00 94.44 196 GLU A O 1
ATOM 1512 N N . GLY A 1 197 ? 1.213 7.396 15.482 1.00 94.94 197 GLY A N 1
ATOM 1513 C CA . GLY A 1 197 ? 0.780 6.027 15.763 1.00 94.94 197 GLY A CA 1
ATOM 1514 C C . GLY A 1 197 ? -0.599 5.992 16.421 1.00 94.94 197 GLY A C 1
ATOM 1515 O O . GLY A 1 197 ? -1.480 5.265 15.956 1.00 94.94 197 GLY A O 1
ATOM 1516 N N . GLN A 1 198 ? -0.813 6.833 17.437 1.00 95.81 198 GLN A N 1
ATOM 1517 C CA . GLN A 1 198 ? -2.113 6.986 18.090 1.00 95.81 198 GLN A CA 1
ATOM 1518 C C . GLN A 1 198 ? -3.181 7.471 17.103 1.00 95.81 198 GLN A C 1
ATOM 1520 O O . GLN A 1 198 ? -4.280 6.920 17.050 1.00 95.81 198 GLN A O 1
ATOM 1525 N N . THR A 1 199 ? -2.845 8.463 16.276 1.00 96.25 199 THR A N 1
ATOM 1526 C CA . THR A 1 199 ? -3.754 9.006 15.259 1.00 96.25 199 THR A CA 1
ATOM 1527 C C . THR A 1 199 ? -4.137 7.938 14.235 1.00 96.25 199 THR A C 1
ATOM 1529 O O . THR A 1 199 ? -5.315 7.782 13.911 1.00 96.25 199 THR A O 1
ATOM 1532 N N . LEU A 1 200 ? -3.164 7.168 13.737 1.00 96.56 200 LEU A N 1
ATOM 1533 C CA . LEU A 1 200 ? -3.404 6.092 12.777 1.00 96.56 200 LEU A CA 1
ATOM 1534 C C . LEU A 1 200 ? -4.274 4.980 13.380 1.00 96.56 200 LEU A C 1
ATOM 1536 O O . LEU A 1 200 ? -5.189 4.487 12.720 1.00 96.56 200 LEU A O 1
ATOM 1540 N N . PHE A 1 201 ? -4.024 4.625 14.642 1.00 97.31 201 PHE A N 1
ATOM 1541 C CA . PHE A 1 201 ? -4.825 3.651 15.375 1.00 97.31 201 PHE A CA 1
ATOM 1542 C C . PHE A 1 201 ? -6.265 4.136 15.596 1.00 97.31 201 PHE A C 1
ATOM 1544 O O . PHE A 1 201 ? -7.203 3.390 15.328 1.00 97.31 201 PHE A O 1
ATOM 1551 N N . HIS A 1 202 ? -6.469 5.401 15.975 1.00 97.25 202 HIS A N 1
ATOM 1552 C CA . HIS A 1 202 ? -7.808 5.984 16.094 1.00 97.25 202 HIS A CA 1
ATOM 1553 C C . HIS A 1 202 ? -8.577 5.929 14.766 1.00 97.25 202 HIS A C 1
ATOM 1555 O O . HIS A 1 202 ? -9.727 5.497 14.721 1.00 97.25 202 HIS A O 1
ATOM 1561 N N . ARG A 1 203 ? -7.920 6.278 13.650 1.00 97.31 203 ARG A N 1
ATOM 1562 C CA . ARG A 1 203 ? -8.517 6.176 12.306 1.00 97.31 203 ARG A CA 1
ATOM 1563 C C . ARG A 1 203 ? -8.886 4.744 11.929 1.00 97.31 203 ARG A C 1
ATOM 1565 O O . ARG A 1 203 ? -9.906 4.543 11.274 1.00 97.31 203 ARG A O 1
ATOM 1572 N N . LEU A 1 204 ? -8.079 3.759 12.326 1.00 97.62 204 LEU A N 1
ATOM 1573 C CA . LEU A 1 204 ? -8.407 2.346 12.136 1.00 97.62 204 LEU A CA 1
ATOM 1574 C C . LEU A 1 204 ? -9.675 1.966 12.914 1.00 97.62 204 LEU A C 1
ATOM 1576 O O . LEU A 1 204 ? -10.558 1.323 12.351 1.00 97.62 204 LEU A O 1
ATOM 1580 N N . LEU A 1 205 ? -9.793 2.403 14.171 1.00 97.69 205 LEU A N 1
ATOM 1581 C CA . LEU A 1 205 ? -10.977 2.150 14.992 1.00 97.69 205 LEU A CA 1
ATOM 1582 C C . LEU A 1 205 ? -12.244 2.784 14.404 1.00 97.69 205 LEU A C 1
ATOM 1584 O O . LEU A 1 205 ? -13.265 2.100 14.321 1.00 97.69 205 LEU A O 1
ATOM 1588 N N . GLU A 1 206 ? -12.168 4.036 13.940 1.00 96.94 206 GLU A N 1
ATOM 1589 C CA . GLU A 1 206 ? -13.266 4.735 13.249 1.00 96.94 206 GLU A CA 1
ATOM 1590 C C . GLU A 1 206 ? -13.660 4.055 11.929 1.00 96.94 206 GLU A C 1
ATOM 1592 O O . GLU A 1 206 ? -14.827 4.046 11.536 1.00 96.94 206 GLU A O 1
ATOM 1597 N N . LEU A 1 207 ? -12.682 3.524 11.191 1.00 96.19 207 LEU A N 1
ATOM 1598 C CA . LEU A 1 207 ? -12.936 2.802 9.947 1.00 96.19 207 LEU A CA 1
ATOM 1599 C C . LEU A 1 207 ? -13.670 1.487 10.228 1.00 96.19 207 LEU A C 1
ATOM 1601 O O . LEU A 1 207 ? -14.636 1.155 9.541 1.00 96.19 207 LEU A O 1
ATOM 1605 N N . ASN A 1 208 ? -13.220 0.754 11.243 1.00 96.25 208 ASN A N 1
ATOM 1606 C CA . ASN A 1 208 ? -13.768 -0.546 11.600 1.00 96.25 208 ASN A CA 1
ATOM 1607 C C . ASN A 1 208 ? -15.124 -0.433 12.316 1.00 96.25 208 ASN A C 1
ATOM 1609 O O . ASN A 1 208 ? -15.973 -1.300 12.125 1.00 96.25 208 ASN A O 1
ATOM 1613 N N . SER A 1 209 ? -15.400 0.657 13.041 1.00 95.19 209 SER A N 1
ATOM 1614 C CA . SER A 1 209 ? -16.714 0.894 13.661 1.00 95.19 209 SER A CA 1
ATOM 1615 C C . SER A 1 209 ? -17.833 1.057 12.629 1.00 95.19 209 SER A C 1
ATOM 1617 O O . SER A 1 209 ? -18.941 0.554 12.817 1.00 95.19 209 SER A O 1
ATOM 1619 N N . LYS A 1 210 ? -17.535 1.689 11.486 1.00 94.19 210 LYS A N 1
ATOM 1620 C CA . LYS A 1 210 ? -18.473 1.841 10.359 1.00 94.19 210 LYS A CA 1
ATOM 1621 C C . LYS A 1 210 ? -18.787 0.528 9.644 1.00 94.19 210 LYS A C 1
ATOM 1623 O O . LYS A 1 210 ? -19.794 0.448 8.953 1.00 94.19 210 LYS A O 1
ATOM 1628 N N . ARG A 1 211 ? -17.914 -0.470 9.782 1.00 92.19 211 ARG A N 1
ATOM 1629 C CA . ARG A 1 211 ? -18.052 -1.807 9.183 1.00 92.19 211 ARG A CA 1
ATOM 1630 C C . ARG A 1 211 ? -18.748 -2.795 10.108 1.00 92.19 211 ARG A C 1
ATOM 1632 O O . ARG A 1 211 ? -19.011 -3.921 9.707 1.00 92.19 211 ARG A O 1
ATOM 1639 N N . LEU A 1 212 ? -18.991 -2.392 11.350 1.00 90.56 212 LEU A N 1
ATOM 1640 C CA . LEU A 1 212 ? -19.594 -3.245 12.349 1.00 90.56 212 LEU A CA 1
ATOM 1641 C C . LEU A 1 212 ? -21.117 -3.311 12.142 1.00 90.56 212 LEU A C 1
ATOM 1643 O O . LEU A 1 212 ? -21.740 -2.247 12.025 1.00 90.56 212 LEU A O 1
ATOM 1647 N N . PRO A 1 213 ? -21.720 -4.513 12.150 1.00 87.75 213 PRO A N 1
ATOM 1648 C CA . PRO A 1 213 ? -23.171 -4.669 12.132 1.00 87.75 213 PRO A CA 1
ATOM 1649 C C . PRO A 1 213 ? -23.842 -3.955 13.313 1.00 87.75 213 PRO A C 1
ATOM 1651 O O . PRO A 1 213 ? -23.273 -3.865 14.411 1.00 87.75 213 PRO A O 1
ATOM 1654 N N . ASP A 1 214 ? -25.059 -3.453 13.105 1.00 87.56 214 ASP A N 1
ATOM 1655 C CA . ASP A 1 214 ? -25.790 -2.691 14.123 1.00 87.56 214 ASP A CA 1
ATOM 1656 C C . ASP A 1 214 ? -26.159 -3.552 15.341 1.00 87.56 214 ASP A C 1
ATOM 1658 O O . ASP A 1 214 ? -26.196 -3.043 16.463 1.00 87.56 214 ASP A O 1
ATOM 1662 N N . GLU A 1 215 ? -26.311 -4.871 15.178 1.00 83.62 215 GLU A N 1
ATOM 1663 C CA . GLU A 1 215 ? -26.590 -5.792 16.282 1.00 83.62 215 GLU A CA 1
ATOM 1664 C C . GLU A 1 215 ? -25.480 -5.764 17.336 1.00 83.62 215 GLU A C 1
ATOM 1666 O O . GLU A 1 215 ? -25.749 -5.911 18.529 1.00 83.62 215 GLU A O 1
ATOM 1671 N N . LEU A 1 216 ? -24.223 -5.527 16.943 1.00 75.25 216 LEU A N 1
ATOM 1672 C CA . LEU A 1 216 ? -23.155 -5.415 17.931 1.00 75.25 216 LEU A CA 1
ATOM 1673 C C . LEU A 1 216 ? -23.156 -4.071 18.648 1.00 75.25 216 LEU A C 1
ATOM 1675 O O . LEU A 1 216 ? -22.810 -4.010 19.827 1.00 75.25 216 LEU A O 1
ATOM 1679 N N . LYS A 1 217 ? -23.594 -3.009 17.968 1.00 80.62 217 LYS A N 1
ATOM 1680 C CA . LYS A 1 217 ? -23.777 -1.696 18.594 1.00 80.62 217 LYS A CA 1
ATOM 1681 C C . LYS A 1 217 ? -24.871 -1.758 19.663 1.00 80.62 217 LYS A C 1
ATOM 1683 O O . LYS A 1 217 ? -24.753 -1.101 20.688 1.00 80.62 217 LYS A O 1
ATOM 1688 N N . THR A 1 218 ? -25.881 -2.614 19.485 1.00 80.06 218 THR A N 1
ATOM 1689 C CA . THR A 1 218 ? -26.948 -2.810 20.487 1.00 80.06 218 THR A CA 1
ATOM 1690 C C . THR A 1 218 ? -26.542 -3.615 21.724 1.00 80.06 218 THR A C 1
ATOM 1692 O O . THR A 1 218 ? -27.288 -3.633 22.699 1.00 80.06 218 THR A O 1
ATOM 1695 N N . LYS A 1 219 ? -25.364 -4.259 21.734 1.00 77.56 219 LYS A N 1
ATOM 1696 C CA . LYS A 1 219 ? -24.855 -4.977 22.920 1.00 77.56 219 LYS A CA 1
ATOM 1697 C C . LYS A 1 219 ? -24.175 -4.064 23.943 1.00 77.56 219 LYS A C 1
ATOM 1699 O O . LYS A 1 219 ? -23.728 -4.561 24.977 1.00 77.56 219 LYS A O 1
ATOM 1704 N N . LEU A 1 220 ? -24.075 -2.765 23.656 1.00 83.56 220 LEU A N 1
ATOM 1705 C CA . LEU A 1 220 ? -23.555 -1.790 24.605 1.00 83.56 220 LEU A CA 1
ATOM 1706 C C . LEU A 1 220 ? -24.468 -1.726 25.824 1.00 83.56 220 LEU A C 1
ATOM 1708 O O . LEU A 1 220 ? -25.692 -1.635 25.711 1.00 83.56 220 LEU A O 1
ATOM 1712 N N . LYS A 1 221 ? -23.862 -1.790 27.005 1.00 85.06 221 LYS A N 1
ATOM 1713 C CA . LYS A 1 221 ? -24.605 -1.599 28.248 1.00 85.06 221 LYS A CA 1
ATOM 1714 C C . LYS A 1 221 ? -25.037 -0.137 28.384 1.00 85.06 221 LYS A C 1
ATOM 1716 O O . LYS A 1 221 ? -24.461 0.756 27.770 1.00 85.06 221 LYS A O 1
ATOM 1721 N N . TYR A 1 222 ? -26.021 0.122 29.243 1.00 82.69 222 TYR A N 1
ATOM 1722 C CA . TYR A 1 222 ? -26.508 1.482 29.507 1.00 82.69 222 TYR A CA 1
ATOM 1723 C C . TYR A 1 222 ? -25.395 2.434 29.985 1.00 82.69 222 TYR A C 1
ATOM 1725 O O . TYR A 1 222 ? -25.380 3.614 29.651 1.00 82.69 222 TYR A O 1
ATOM 1733 N N . ASP A 1 223 ? -24.429 1.925 30.748 1.00 81.31 223 ASP A N 1
ATOM 1734 C CA . ASP A 1 223 ? -23.257 2.667 31.221 1.00 81.31 223 ASP A CA 1
ATOM 1735 C C . ASP A 1 223 ? -22.170 2.878 30.156 1.00 81.31 223 ASP A C 1
ATOM 1737 O O . ASP A 1 223 ? -21.215 3.602 30.419 1.00 81.31 223 ASP A O 1
ATOM 1741 N N . GLU A 1 224 ? -22.329 2.280 28.975 1.00 85.25 224 GLU A N 1
ATOM 1742 C CA . GLU A 1 224 ? -21.423 2.371 27.822 1.00 85.25 224 GLU A CA 1
ATOM 1743 C C . GLU A 1 224 ? -21.997 3.283 26.719 1.00 85.25 224 GLU A C 1
ATOM 1745 O O . GLU A 1 224 ? -21.445 3.389 25.622 1.00 85.25 224 GLU A O 1
ATOM 1750 N N . GLU A 1 225 ? -23.105 3.970 27.011 1.00 83.88 225 GLU A N 1
ATOM 1751 C CA . GLU A 1 225 ? -23.712 4.973 26.140 1.00 83.88 225 GLU A CA 1
ATOM 1752 C C . GLU A 1 225 ? -22.734 6.133 25.912 1.00 83.88 225 GLU A C 1
ATOM 1754 O O . GLU A 1 225 ? -22.370 6.827 26.862 1.00 83.88 225 GLU A O 1
ATOM 1759 N N . GLY A 1 226 ? -22.276 6.313 24.670 1.00 86.56 226 GLY A N 1
ATOM 1760 C CA . GLY A 1 226 ? -21.224 7.267 24.291 1.00 86.56 226 GLY A CA 1
ATOM 1761 C C . GLY A 1 226 ? -19.917 6.608 23.839 1.00 86.56 226 GLY A C 1
ATOM 1762 O O . GLY A 1 226 ? -19.107 7.253 23.177 1.00 86.56 226 GLY A O 1
ATOM 1763 N N . CYS A 1 227 ? -19.717 5.316 24.118 1.00 92.06 227 CYS A N 1
ATOM 1764 C CA . CYS A 1 227 ? -18.603 4.567 23.544 1.00 92.06 227 CYS A CA 1
ATOM 1765 C C . CYS A 1 227 ? -18.887 4.145 22.097 1.00 92.06 227 CYS A C 1
ATOM 1767 O O . CYS A 1 227 ? -20.008 3.804 21.723 1.00 92.06 227 CYS A O 1
ATOM 1769 N N . ASN A 1 228 ? -17.830 4.084 21.290 1.00 93.69 228 ASN A N 1
ATOM 1770 C CA . ASN A 1 228 ? -17.884 3.577 19.926 1.00 93.69 228 ASN A CA 1
ATOM 1771 C C . ASN A 1 228 ? -17.490 2.097 19.904 1.00 93.69 228 ASN A C 1
ATOM 1773 O O . ASN A 1 228 ? -16.423 1.731 20.396 1.00 93.69 228 ASN A O 1
ATOM 1777 N N . ALA A 1 229 ? -18.317 1.238 19.309 1.00 94.94 229 ALA A N 1
ATOM 1778 C CA . ALA A 1 229 ? -17.971 -0.166 19.087 1.00 94.94 229 ALA A CA 1
ATOM 1779 C C . ALA A 1 229 ? -17.082 -0.317 17.843 1.00 94.94 229 ALA A C 1
ATOM 1781 O O . ALA A 1 229 ? -17.318 0.326 16.822 1.00 94.94 229 ALA A O 1
ATOM 1782 N N . SER A 1 230 ? -16.059 -1.166 17.913 1.00 96.44 230 SER A N 1
ATOM 1783 C CA . SER A 1 230 ? -15.132 -1.435 16.811 1.00 96.44 230 SER A CA 1
ATOM 1784 C C . SER A 1 230 ? -14.546 -2.846 16.919 1.00 96.44 230 SER A C 1
ATOM 1786 O O . SER A 1 230 ? -14.906 -3.635 17.798 1.00 96.44 230 SER A O 1
ATOM 1788 N N . PHE A 1 231 ? -13.632 -3.181 16.015 1.00 96.62 231 PHE A N 1
ATOM 1789 C CA . PHE A 1 231 ? -12.888 -4.430 16.061 1.00 96.62 231 PHE A CA 1
ATOM 1790 C C . PHE A 1 231 ? -11.446 -4.251 15.581 1.00 96.62 231 PHE A C 1
ATOM 1792 O O . PHE A 1 231 ? -11.137 -3.350 14.798 1.00 96.62 231 PHE A O 1
ATOM 1799 N N . LEU A 1 232 ? -10.565 -5.144 16.026 1.00 97.50 232 LEU A N 1
ATOM 1800 C CA . LEU A 1 232 ? -9.186 -5.253 15.564 1.00 97.50 232 LEU A CA 1
ATOM 1801 C C . LEU A 1 232 ? -8.932 -6.631 14.967 1.00 97.50 232 LEU A C 1
ATOM 1803 O O . LEU A 1 232 ? -9.395 -7.653 15.474 1.00 97.50 232 LEU A O 1
ATOM 1807 N N . VAL A 1 233 ? -8.121 -6.637 13.919 1.00 96.50 233 VAL A N 1
ATOM 1808 C CA . VAL A 1 233 ? -7.545 -7.830 13.301 1.00 96.50 233 VAL A CA 1
ATOM 1809 C C . VAL A 1 233 ? -6.051 -7.606 13.086 1.00 96.50 233 VAL A C 1
ATOM 1811 O O . VAL A 1 233 ? -5.597 -6.457 13.140 1.00 96.50 233 VAL A O 1
ATOM 1814 N N . PRO A 1 234 ? -5.260 -8.664 12.843 1.00 95.94 234 PRO A N 1
ATOM 1815 C CA . PRO A 1 234 ? -3.851 -8.506 12.523 1.00 95.94 234 PRO A CA 1
ATOM 1816 C C . PRO A 1 234 ? -3.659 -7.565 11.332 1.00 95.94 234 PRO A C 1
ATOM 1818 O O . PRO A 1 234 ? -4.335 -7.699 10.307 1.00 95.94 234 PRO A O 1
ATOM 1821 N N . VAL A 1 235 ? -2.719 -6.630 11.465 1.00 94.88 235 VAL A N 1
ATOM 1822 C CA . VAL A 1 235 ? -2.320 -5.729 10.379 1.00 94.88 235 VAL A CA 1
ATOM 1823 C C . VAL A 1 235 ? -0.953 -6.133 9.835 1.00 94.88 235 VAL A C 1
ATOM 1825 O O . VAL A 1 235 ? -0.053 -6.573 10.551 1.00 94.88 235 VAL A O 1
ATOM 1828 N N . THR A 1 236 ? -0.798 -6.002 8.529 1.00 92.69 236 THR A N 1
ATOM 1829 C CA . THR A 1 236 ? 0.383 -6.377 7.755 1.00 92.69 236 THR A CA 1
ATOM 1830 C C . THR A 1 236 ? 0.939 -5.151 7.038 1.00 92.69 236 THR A C 1
ATOM 1832 O O . THR A 1 236 ? 0.273 -4.124 6.942 1.00 92.69 236 THR A O 1
ATOM 1835 N N . SER A 1 237 ? 2.188 -5.204 6.569 1.00 91.06 237 SER A N 1
ATOM 1836 C CA . SER A 1 237 ? 2.678 -4.142 5.681 1.00 91.06 237 SER A CA 1
ATOM 1837 C C . SER A 1 237 ? 1.919 -4.195 4.360 1.00 91.06 237 SER A C 1
ATOM 1839 O O . SER A 1 237 ? 1.626 -5.285 3.863 1.00 91.06 237 SER A O 1
ATOM 1841 N N . LEU A 1 238 ? 1.671 -3.029 3.768 1.00 91.88 238 LEU A N 1
ATOM 1842 C CA . LEU A 1 238 ? 1.165 -2.963 2.405 1.00 91.88 238 LEU A CA 1
ATOM 1843 C C . LEU A 1 238 ? 2.130 -3.677 1.456 1.00 91.88 238 LEU A C 1
ATOM 1845 O O . LEU A 1 238 ? 3.353 -3.537 1.547 1.00 91.88 238 LEU A O 1
ATOM 1849 N N . LYS A 1 239 ? 1.569 -4.448 0.531 1.00 88.12 239 LYS A N 1
ATOM 1850 C CA . LYS A 1 239 ? 2.327 -5.035 -0.569 1.00 88.12 239 LYS A CA 1
ATOM 1851 C C . LYS A 1 239 ? 2.748 -3.936 -1.543 1.00 88.12 239 LYS A C 1
ATOM 1853 O O . LYS A 1 239 ? 2.107 -2.893 -1.648 1.00 88.12 239 LYS A O 1
ATOM 1858 N N . LEU A 1 240 ? 3.823 -4.173 -2.285 1.00 83.31 240 LEU A N 1
ATOM 1859 C CA . LEU A 1 240 ? 4.390 -3.172 -3.188 1.00 83.31 240 LEU A CA 1
ATOM 1860 C C . LEU A 1 240 ? 3.404 -2.723 -4.279 1.00 83.31 240 LEU A C 1
ATOM 1862 O O . LEU A 1 240 ? 3.313 -1.535 -4.565 1.00 83.31 240 LEU A O 1
ATOM 1866 N N . ASP A 1 241 ? 2.613 -3.642 -4.830 1.00 83.50 241 ASP A N 1
ATOM 1867 C CA . ASP A 1 241 ? 1.538 -3.346 -5.783 1.00 83.50 241 ASP A CA 1
ATOM 1868 C C . ASP A 1 241 ? 0.444 -2.457 -5.166 1.00 83.50 241 ASP A C 1
ATOM 1870 O O . ASP A 1 241 ? -0.025 -1.509 -5.802 1.00 83.50 241 ASP A O 1
ATOM 1874 N N . GLN A 1 242 ? 0.086 -2.702 -3.902 1.00 90.19 242 GLN A N 1
ATOM 1875 C CA . GLN A 1 242 ? -0.852 -1.865 -3.151 1.00 90.19 242 GLN A CA 1
ATOM 1876 C C . GLN A 1 242 ? -0.279 -0.461 -2.922 1.00 90.19 242 GLN A C 1
ATOM 1878 O O . GLN A 1 242 ? -0.982 0.523 -3.153 1.00 90.19 242 GLN A O 1
ATOM 1883 N N . ILE A 1 243 ? 0.999 -0.356 -2.535 1.00 90.00 243 ILE A N 1
ATOM 1884 C CA . ILE A 1 243 ? 1.701 0.927 -2.380 1.00 90.00 243 ILE A CA 1
ATOM 1885 C C . ILE A 1 243 ? 1.702 1.686 -3.707 1.00 90.00 243 ILE A C 1
ATOM 1887 O O . ILE A 1 243 ? 1.317 2.849 -3.735 1.00 90.00 243 ILE A O 1
ATOM 1891 N N . THR A 1 244 ? 2.057 1.043 -4.822 1.00 83.56 244 THR A N 1
ATOM 1892 C CA . THR A 1 244 ? 2.068 1.681 -6.149 1.00 83.56 244 THR A CA 1
ATOM 1893 C C . THR A 1 244 ? 0.675 2.152 -6.576 1.00 83.56 244 THR A C 1
ATOM 1895 O O . THR A 1 244 ? 0.530 3.259 -7.111 1.00 83.56 244 THR A O 1
ATOM 1898 N N . LYS A 1 245 ? -0.371 1.365 -6.297 1.00 86.81 245 LYS A N 1
ATOM 1899 C CA . LYS A 1 245 ? -1.767 1.749 -6.559 1.00 86.81 245 LYS A CA 1
ATOM 1900 C C . LYS A 1 245 ? -2.187 2.958 -5.718 1.00 86.81 245 LYS A C 1
ATOM 1902 O O . LYS A 1 245 ? -2.807 3.884 -6.238 1.00 86.81 245 LYS A O 1
ATOM 1907 N N . LEU A 1 246 ? -1.820 2.981 -4.438 1.00 91.12 246 LEU A N 1
ATOM 1908 C CA . LEU A 1 246 ? -2.111 4.089 -3.525 1.00 91.12 246 LEU A CA 1
ATOM 1909 C C . LEU A 1 246 ? -1.293 5.345 -3.851 1.00 91.12 246 LEU A C 1
ATOM 1911 O O . LEU A 1 246 ? -1.830 6.447 -3.758 1.00 91.12 246 LEU A O 1
ATOM 1915 N N . ALA A 1 247 ? -0.048 5.187 -4.297 1.00 89.25 247 ALA A N 1
ATOM 1916 C CA . ALA A 1 247 ? 0.838 6.278 -4.696 1.00 89.25 247 ALA A CA 1
ATOM 1917 C C . ALA A 1 247 ? 0.445 6.915 -6.036 1.00 89.25 247 ALA A C 1
ATOM 1919 O O . ALA A 1 247 ? 0.787 8.060 -6.321 1.00 89.25 247 ALA A O 1
ATOM 1920 N N . THR A 1 248 ? -0.304 6.189 -6.866 1.00 84.31 248 THR A N 1
ATOM 1921 C CA . THR A 1 248 ? -0.765 6.694 -8.157 1.00 84.31 248 THR A CA 1
ATOM 1922 C C . THR A 1 248 ? -1.865 7.743 -7.972 1.00 84.31 248 THR A C 1
ATOM 1924 O O . THR A 1 248 ? -2.894 7.487 -7.339 1.00 84.31 248 THR A O 1
ATOM 1927 N N . THR A 1 249 ? -1.681 8.925 -8.565 1.00 76.31 249 THR A N 1
ATOM 1928 C CA . THR A 1 249 ? -2.754 9.914 -8.740 1.00 76.31 249 THR A CA 1
ATOM 1929 C C . THR A 1 249 ? -3.865 9.293 -9.593 1.00 76.31 249 THR A C 1
ATOM 1931 O O . THR A 1 249 ? -3.551 8.746 -10.656 1.00 76.31 249 THR A O 1
ATOM 1934 N N . PRO A 1 250 ? -5.137 9.315 -9.145 1.00 67.56 250 PRO A N 1
ATOM 1935 C CA . PRO A 1 250 ? -6.248 8.778 -9.924 1.00 67.56 250 PRO A CA 1
ATOM 1936 C C . PRO A 1 250 ? -6.248 9.404 -11.319 1.00 67.56 250 PRO A C 1
ATOM 1938 O O . PRO A 1 250 ? -6.217 10.626 -11.449 1.00 67.56 250 PRO A O 1
ATOM 1941 N N . ARG A 1 251 ? -6.252 8.571 -12.361 1.00 66.81 251 ARG A N 1
ATOM 1942 C CA . ARG A 1 251 ? -6.476 9.049 -13.725 1.00 66.81 251 ARG A CA 1
ATOM 1943 C C . ARG A 1 251 ? -7.973 9.302 -13.888 1.00 66.81 251 ARG A C 1
ATOM 1945 O O . ARG A 1 251 ? -8.776 8.523 -13.381 1.00 66.81 251 ARG A O 1
ATOM 1952 N N . CYS A 1 252 ? -8.350 10.349 -14.613 1.00 62.66 252 CYS A N 1
ATOM 1953 C CA . CYS A 1 252 ? -9.707 10.431 -15.144 1.00 62.66 252 CYS A CA 1
ATOM 1954 C C . CYS A 1 252 ? -9.881 9.284 -16.144 1.00 62.66 252 CYS A C 1
ATOM 1956 O O . CYS A 1 252 ? -9.347 9.355 -17.248 1.00 62.66 252 CYS A O 1
ATOM 1958 N N . GLU A 1 253 ? -10.590 8.222 -15.765 1.00 53.03 253 GLU A N 1
ATOM 1959 C CA . GLU A 1 253 ? -10.843 7.073 -16.651 1.00 53.03 253 GLU A CA 1
ATOM 1960 C C . GLU A 1 253 ? -11.624 7.482 -17.911 1.00 53.03 253 GLU A C 1
ATOM 1962 O O . GLU A 1 253 ? -11.455 6.883 -18.966 1.00 53.03 253 GLU A O 1
ATOM 1967 N N . LEU A 1 254 ? -12.423 8.551 -17.820 1.00 55.56 254 LEU A N 1
ATOM 1968 C CA . LEU A 1 254 ? -13.244 9.059 -18.921 1.00 55.56 254 LEU A CA 1
ATOM 1969 C C . LEU A 1 254 ? -12.486 9.973 -19.895 1.00 55.56 254 LEU A C 1
ATOM 1971 O O . LEU A 1 254 ? -12.874 10.086 -21.054 1.00 55.56 254 LEU A O 1
ATOM 1975 N N . CYS A 1 255 ? -11.440 10.663 -19.436 1.00 70.44 255 CYS A N 1
ATOM 1976 C CA . CYS A 1 255 ? -10.855 11.792 -20.165 1.00 70.44 255 CYS A CA 1
ATOM 1977 C C . CYS A 1 255 ? -9.324 11.817 -20.210 1.00 70.44 255 CYS A C 1
ATOM 1979 O O . CYS A 1 255 ? -8.753 12.638 -20.921 1.00 70.44 255 CYS A O 1
ATOM 1981 N N . GLY A 1 256 ? -8.644 10.911 -19.503 1.00 75.12 256 GLY A N 1
ATOM 1982 C CA . GLY A 1 256 ? -7.188 10.854 -19.439 1.00 75.12 256 GLY A CA 1
ATOM 1983 C C . GLY A 1 256 ? -6.552 10.491 -20.781 1.00 75.12 256 GLY A C 1
ATOM 1984 O O . GLY A 1 256 ? -6.325 9.317 -21.064 1.00 75.12 256 GLY A O 1
ATOM 1985 N N . ARG A 1 257 ? -6.200 11.489 -21.594 1.00 79.06 257 ARG A N 1
ATOM 1986 C CA . ARG A 1 257 ? -5.423 11.302 -22.823 1.00 79.06 257 ARG A CA 1
ATOM 1987 C C . ARG A 1 257 ? -3.949 11.200 -22.476 1.00 79.06 257 ARG A C 1
ATOM 1989 O O . ARG A 1 257 ? -3.410 12.056 -21.775 1.00 79.06 257 ARG A O 1
ATOM 1996 N N . LEU A 1 258 ? -3.284 10.162 -22.970 1.00 82.50 258 LEU A N 1
ATOM 1997 C CA . LEU A 1 258 ? -1.834 10.061 -22.857 1.00 82.50 258 LEU A CA 1
ATOM 1998 C C . LEU A 1 258 ? -1.171 11.182 -23.662 1.00 82.50 258 LEU A C 1
ATOM 2000 O O . LEU A 1 258 ? -1.636 11.550 -24.742 1.00 82.50 258 LEU A O 1
ATOM 2004 N N . CYS A 1 259 ? -0.065 11.710 -23.144 1.00 85.81 259 CYS A N 1
ATOM 2005 C CA . CYS A 1 259 ? 0.794 12.621 -23.881 1.00 85.81 259 CYS A CA 1
ATOM 2006 C C . CYS A 1 259 ? 1.173 11.969 -25.215 1.00 85.81 259 CYS A C 1
ATOM 2008 O O . CYS A 1 259 ? 1.755 10.887 -25.234 1.00 85.81 259 CYS A O 1
ATOM 2010 N N . SER A 1 260 ? 0.858 12.623 -26.329 1.00 85.50 260 SER A N 1
ATOM 2011 C CA . SER A 1 260 ? 1.052 12.060 -27.671 1.00 85.50 260 SER A CA 1
ATOM 2012 C C . SER A 1 260 ? 2.513 11.742 -28.000 1.00 85.50 260 SER A C 1
ATOM 2014 O O . SER A 1 260 ? 2.774 10.900 -28.852 1.00 85.50 260 SER A O 1
ATOM 2016 N N . LEU A 1 261 ? 3.458 12.405 -27.327 1.00 86.00 261 LEU A N 1
ATOM 2017 C CA . LEU A 1 261 ? 4.888 12.274 -27.593 1.00 86.00 261 LEU A CA 1
ATOM 2018 C C . LEU A 1 261 ? 5.529 11.127 -26.815 1.00 86.00 261 LEU A C 1
ATOM 2020 O O . LEU A 1 261 ? 6.242 10.311 -27.389 1.00 86.00 261 LEU A O 1
ATOM 2024 N N . CYS A 1 262 ? 5.299 11.079 -25.506 1.00 83.31 262 CYS A N 1
ATOM 2025 C CA . CYS A 1 262 ? 5.961 10.121 -24.625 1.00 83.31 262 CYS A CA 1
ATOM 2026 C C . CYS A 1 262 ? 5.056 8.947 -24.239 1.00 83.31 262 CYS A C 1
ATOM 2028 O O . CYS A 1 262 ? 5.552 7.897 -23.850 1.00 83.31 262 CYS A O 1
ATOM 2030 N N . GLN A 1 263 ? 3.735 9.130 -24.324 1.00 80.56 263 GLN A N 1
ATOM 2031 C CA . GLN A 1 263 ? 2.705 8.195 -23.871 1.00 80.56 263 GLN A CA 1
ATOM 2032 C C . GLN A 1 263 ? 2.826 7.775 -22.393 1.00 80.56 263 GLN A C 1
ATOM 2034 O O . GLN A 1 263 ? 2.216 6.795 -21.977 1.00 80.56 263 GLN A O 1
ATOM 2039 N N . THR A 1 264 ? 3.587 8.512 -21.575 1.00 72.56 264 THR A N 1
ATOM 2040 C CA . THR A 1 264 ? 3.891 8.126 -20.184 1.00 72.56 264 THR A CA 1
ATOM 2041 C C . THR A 1 264 ? 2.956 8.777 -19.163 1.00 72.56 264 THR A C 1
ATOM 2043 O O . THR A 1 264 ? 2.580 8.154 -18.166 1.00 72.56 264 THR A O 1
ATOM 2046 N N . VAL A 1 265 ? 2.549 10.022 -19.421 1.00 76.62 265 VAL A N 1
ATOM 2047 C CA . VAL A 1 265 ? 1.675 10.829 -18.557 1.00 76.62 265 VAL A CA 1
ATOM 2048 C C . VAL A 1 265 ? 0.311 10.988 -19.217 1.00 76.62 265 VAL A C 1
ATOM 2050 O O . VAL A 1 265 ? 0.226 11.112 -20.435 1.00 76.62 265 VAL A O 1
ATOM 2053 N N . SER A 1 266 ? -0.752 10.968 -18.414 1.00 81.81 266 SER A N 1
ATOM 2054 C CA . SER A 1 266 ? -2.133 11.179 -18.856 1.00 81.81 266 SER A CA 1
ATOM 2055 C C . SER A 1 266 ? -2.661 12.516 -18.352 1.00 81.81 266 SER A C 1
ATOM 2057 O O . SER A 1 266 ? -2.481 12.821 -17.174 1.00 81.81 266 SER A O 1
ATOM 2059 N N . TYR A 1 267 ? -3.382 13.240 -19.200 1.00 82.44 267 TYR A N 1
ATOM 2060 C CA . TYR A 1 267 ? -4.008 14.519 -18.883 1.00 82.44 267 TYR A CA 1
ATOM 2061 C C . TYR A 1 267 ? -5.508 14.456 -19.152 1.00 82.44 267 TYR A C 1
ATOM 2063 O O . TYR A 1 267 ? -5.922 13.877 -20.153 1.00 82.44 267 TYR A O 1
ATOM 2071 N N . CYS A 1 268 ? -6.317 15.036 -18.266 1.00 80.81 268 CYS A N 1
ATOM 2072 C CA . CYS A 1 268 ? -7.771 15.119 -18.445 1.00 80.81 268 CYS A CA 1
ATOM 2073 C C . CYS A 1 268 ? -8.152 16.005 -19.641 1.00 80.81 268 CYS A C 1
ATOM 2075 O O . CYS A 1 268 ? -9.109 15.719 -20.356 1.00 80.81 268 CYS A O 1
ATOM 2077 N N . ASP A 1 269 ? -7.373 17.062 -19.865 1.00 84.56 269 ASP A N 1
ATOM 2078 C CA . ASP A 1 269 ? -7.553 18.038 -20.931 1.00 84.56 269 ASP A CA 1
ATOM 2079 C C . ASP A 1 269 ? -6.207 18.691 -21.308 1.00 84.56 269 ASP A C 1
ATOM 2081 O O . ASP A 1 269 ? -5.143 18.372 -20.765 1.00 84.56 269 ASP A O 1
ATOM 2085 N N . GLN A 1 270 ? -6.248 19.582 -22.298 1.00 88.75 270 GLN A N 1
ATOM 2086 C CA . GLN A 1 270 ? -5.062 20.268 -22.804 1.00 88.75 270 GLN A CA 1
ATOM 2087 C C . GLN A 1 270 ? -4.531 21.336 -21.834 1.00 88.75 270 GLN A C 1
ATOM 2089 O O . GLN A 1 270 ? -3.338 21.641 -21.871 1.00 88.75 270 GLN A O 1
ATOM 2094 N N . ASP A 1 271 ? -5.371 21.887 -20.959 1.00 85.94 271 ASP A N 1
ATOM 2095 C CA . ASP A 1 271 ? -4.965 22.927 -20.014 1.00 85.94 271 ASP A CA 1
ATOM 2096 C C . ASP A 1 271 ? -4.183 22.319 -18.844 1.00 85.94 271 ASP A C 1
ATOM 2098 O O . ASP A 1 271 ? -3.104 22.811 -18.512 1.00 85.94 271 ASP A O 1
ATOM 2102 N N . ALA A 1 272 ? -4.617 21.165 -18.329 1.00 83.38 272 ALA A N 1
ATOM 2103 C CA . ALA A 1 272 ? -3.855 20.339 -17.396 1.00 83.38 272 ALA A CA 1
ATOM 2104 C C . ALA A 1 272 ? -2.506 19.908 -17.997 1.00 83.38 272 ALA A C 1
ATOM 2106 O O . ALA A 1 272 ? -1.481 19.920 -17.310 1.00 83.38 272 ALA A O 1
ATOM 2107 N N . GLN A 1 273 ? -2.477 19.575 -19.297 1.00 88.94 273 GLN A N 1
ATOM 2108 C CA . GLN A 1 273 ? -1.221 19.295 -19.995 1.00 88.94 273 GLN A CA 1
ATOM 2109 C C . GLN A 1 273 ? -0.302 20.515 -20.027 1.00 88.94 273 GLN A C 1
ATOM 2111 O O . GLN A 1 273 ? 0.886 20.365 -19.755 1.00 88.94 273 GLN A O 1
ATOM 2116 N N . ARG A 1 274 ? -0.821 21.702 -20.364 1.00 88.81 274 ARG A N 1
ATOM 2117 C CA . ARG A 1 274 ? -0.040 22.948 -20.426 1.00 88.81 274 ARG A CA 1
ATOM 2118 C C . ARG A 1 274 ? 0.505 23.351 -19.060 1.00 88.81 274 ARG A C 1
ATOM 2120 O O . ARG A 1 274 ? 1.674 23.717 -18.985 1.00 88.81 274 ARG A O 1
ATOM 2127 N N . LEU A 1 275 ? -0.305 23.241 -18.008 1.00 82.56 275 LEU A N 1
ATOM 2128 C CA . LEU A 1 275 ? 0.088 23.581 -16.640 1.00 82.56 275 LEU A CA 1
ATOM 2129 C C . LEU A 1 275 ? 1.251 22.699 -16.161 1.00 82.56 275 LEU A C 1
ATOM 2131 O O . LEU A 1 275 ? 2.283 23.208 -15.737 1.00 82.56 275 LEU A O 1
ATOM 2135 N N . HIS A 1 276 ? 1.137 21.382 -16.345 1.00 82.50 276 HIS A N 1
ATOM 2136 C CA . HIS A 1 276 ? 2.176 20.418 -15.965 1.00 82.50 276 HIS A CA 1
ATOM 2137 C C . HIS A 1 276 ? 3.297 20.287 -17.022 1.00 82.50 276 HIS A C 1
ATOM 2139 O O . HIS A 1 276 ? 4.230 19.499 -16.857 1.00 82.50 276 HIS A O 1
ATOM 2145 N N . TRP A 1 277 ? 3.246 21.030 -18.137 1.00 87.81 277 TRP A N 1
ATOM 2146 C CA . TRP A 1 277 ? 4.214 20.881 -19.231 1.00 87.81 277 TRP A CA 1
ATOM 2147 C C . TRP A 1 277 ? 5.634 21.260 -18.812 1.00 87.81 277 TRP A C 1
ATOM 2149 O O . TRP A 1 277 ? 6.584 20.629 -19.272 1.00 87.81 277 TRP A O 1
ATOM 2159 N N . GLN A 1 278 ? 5.800 22.263 -17.942 1.00 85.62 278 GLN A N 1
ATOM 2160 C CA . GLN A 1 278 ? 7.128 22.689 -17.488 1.00 85.62 278 GLN A CA 1
ATOM 2161 C C . GLN A 1 278 ? 7.876 21.535 -16.806 1.00 85.62 278 GLN A C 1
ATOM 2163 O O . GLN A 1 278 ? 8.998 21.221 -17.207 1.00 85.62 278 GLN A O 1
ATOM 2168 N N . GLU A 1 279 ? 7.215 20.837 -15.883 1.00 76.25 279 GLU A N 1
ATOM 2169 C CA . GLU A 1 279 ? 7.756 19.668 -15.181 1.00 76.25 279 GLU A CA 1
ATOM 2170 C C . GLU A 1 279 ? 7.871 18.451 -16.107 1.00 76.25 279 GLU A C 1
ATOM 2172 O O . GLU A 1 279 ? 8.909 17.789 -16.176 1.00 76.25 279 GLU A O 1
ATOM 2177 N N . HIS A 1 280 ? 6.828 18.178 -16.894 1.00 83.50 280 HIS A N 1
ATOM 2178 C CA . HIS A 1 280 ? 6.775 16.997 -17.748 1.00 83.50 280 HIS A CA 1
ATOM 2179 C C . HIS A 1 280 ? 7.761 17.042 -18.922 1.00 83.50 280 HIS A C 1
ATOM 2181 O O . HIS A 1 280 ? 8.288 16.000 -19.319 1.00 83.50 280 HIS A O 1
ATOM 2187 N N . SER A 1 281 ? 8.015 18.214 -19.507 1.00 88.62 281 SER A N 1
ATOM 2188 C CA . SER A 1 281 ? 8.728 18.335 -20.785 1.00 88.62 281 SER A CA 1
ATOM 2189 C C . SER A 1 281 ? 10.137 17.741 -20.762 1.00 88.62 281 SER A C 1
ATOM 2191 O O . SER A 1 281 ? 10.563 17.180 -21.769 1.00 88.62 281 SER A O 1
ATOM 2193 N N . SER A 1 282 ? 10.843 17.805 -19.630 1.00 82.12 282 SER A N 1
ATOM 2194 C CA . SER A 1 282 ? 12.171 17.203 -19.457 1.00 82.12 282 SER A CA 1
ATOM 2195 C C . SER A 1 282 ? 12.109 15.675 -19.592 1.00 82.12 282 SER A C 1
ATOM 2197 O O . SER A 1 282 ? 12.828 15.087 -20.402 1.00 82.12 282 SER A O 1
ATOM 2199 N N . SER A 1 283 ? 11.174 15.040 -18.878 1.00 80.69 283 SER A N 1
ATOM 2200 C CA . SER A 1 283 ? 10.923 13.596 -18.941 1.00 80.69 283 SER A CA 1
ATOM 2201 C C . SER A 1 283 ? 10.390 13.158 -20.311 1.00 80.69 283 SER A C 1
ATOM 2203 O O . SER A 1 283 ? 10.808 12.133 -20.846 1.00 80.69 283 SER A O 1
ATOM 2205 N N . CYS A 1 284 ? 9.518 13.970 -20.917 1.00 87.12 284 CYS A N 1
ATOM 2206 C CA . CYS A 1 284 ? 8.906 13.719 -22.216 1.00 87.12 284 CYS A CA 1
ATOM 2207 C C . CYS A 1 284 ? 9.948 13.726 -23.339 1.00 87.12 284 CYS A C 1
ATOM 2209 O O . CYS A 1 284 ? 10.044 12.771 -24.109 1.00 87.12 284 CYS A O 1
ATOM 2211 N N . LYS A 1 285 ? 10.793 14.765 -23.381 1.00 88.06 285 LYS A N 1
ATOM 2212 C CA . LYS A 1 285 ? 11.897 14.885 -24.345 1.00 88.06 285 LYS A CA 1
ATOM 2213 C C . LYS A 1 285 ? 12.914 13.754 -24.203 1.00 88.06 285 LYS A C 1
ATOM 2215 O O . LYS A 1 285 ? 13.515 13.363 -25.196 1.00 88.06 285 LYS A O 1
ATOM 2220 N N . GLY A 1 286 ? 13.078 13.212 -22.994 1.00 84.12 286 GLY A N 1
ATOM 2221 C CA . GLY A 1 286 ? 13.955 12.072 -22.729 1.00 84.12 286 GLY A CA 1
ATOM 2222 C C . GLY A 1 286 ? 13.532 10.773 -23.421 1.00 84.12 286 GLY A C 1
ATOM 2223 O O . GLY A 1 286 ? 14.369 9.901 -23.608 1.00 84.12 286 GLY A O 1
ATOM 2224 N N . VAL A 1 287 ? 12.267 10.627 -23.825 1.00 88.62 287 VAL A N 1
ATOM 2225 C CA . VAL A 1 287 ? 11.776 9.440 -24.558 1.00 88.62 287 VAL A CA 1
ATOM 2226 C C . VAL A 1 287 ? 11.281 9.752 -25.969 1.00 88.62 287 VAL A C 1
ATOM 2228 O O . VAL A 1 287 ? 11.117 8.845 -26.786 1.00 88.62 287 VAL A O 1
ATOM 2231 N N . GLN A 1 288 ? 11.038 11.026 -26.274 1.00 88.69 288 GLN A N 1
ATOM 2232 C CA . GLN A 1 288 ? 10.557 11.458 -27.578 1.00 88.69 288 GLN A CA 1
ATOM 2233 C C . GLN A 1 288 ? 11.566 11.107 -28.680 1.00 88.69 288 GLN A C 1
ATOM 2235 O O . GLN A 1 288 ? 12.738 11.478 -28.621 1.00 88.69 288 GLN A O 1
ATOM 2240 N N . GLY A 1 289 ? 11.088 10.410 -29.715 1.00 87.88 289 GLY A N 1
ATOM 2241 C CA . GLY A 1 289 ? 11.924 9.983 -30.839 1.00 87.88 289 GLY A CA 1
ATOM 2242 C C . GLY A 1 289 ? 12.995 8.959 -30.456 1.00 87.88 289 GLY A C 1
ATOM 2243 O O . GLY A 1 289 ? 14.003 8.864 -31.151 1.00 87.88 289 GLY A O 1
ATOM 2244 N N . GLY A 1 290 ? 12.823 8.260 -29.331 1.00 91.25 290 GLY A N 1
ATOM 2245 C CA . GLY A 1 290 ? 13.628 7.096 -28.987 1.00 91.25 290 GLY A CA 1
ATOM 2246 C C . GLY A 1 290 ? 13.173 5.843 -29.734 1.00 91.25 290 GLY A C 1
ATOM 2247 O O . GLY A 1 290 ? 11.994 5.684 -30.062 1.00 91.25 290 GLY A O 1
ATOM 2248 N N . SER A 1 291 ? 14.123 4.954 -29.988 1.00 92.81 291 SER A N 1
ATOM 2249 C CA . SER A 1 291 ? 13.923 3.657 -30.622 1.00 92.81 291 SER A CA 1
ATOM 2250 C C . SER A 1 291 ? 13.524 2.638 -29.561 1.00 92.81 291 SER A C 1
ATOM 2252 O O . SER A 1 291 ? 14.319 2.268 -28.691 1.00 92.81 291 SER A O 1
ATOM 2254 N N . TRP A 1 292 ? 12.271 2.197 -29.630 1.00 94.94 292 TRP A N 1
ATOM 2255 C CA . TRP A 1 292 ? 11.709 1.199 -28.729 1.00 94.94 292 TRP A CA 1
ATOM 2256 C C . TRP A 1 292 ? 11.872 -0.191 -29.330 1.00 94.94 292 TRP A C 1
ATOM 2258 O O . TRP A 1 292 ? 11.436 -0.437 -30.451 1.00 94.94 292 TRP A O 1
ATOM 2268 N N . ILE A 1 293 ? 12.508 -1.086 -28.581 1.00 97.75 293 ILE A N 1
ATOM 2269 C CA . ILE A 1 293 ? 12.712 -2.476 -28.977 1.00 97.75 293 ILE A CA 1
ATOM 2270 C C . ILE A 1 293 ? 12.001 -3.357 -27.958 1.00 97.75 293 ILE A C 1
ATOM 2272 O O . ILE A 1 293 ? 12.252 -3.245 -26.754 1.00 97.75 293 ILE A O 1
ATOM 2276 N N . ASP A 1 294 ? 11.106 -4.211 -28.446 1.00 98.00 294 ASP A N 1
ATOM 2277 C CA . ASP A 1 294 ? 10.468 -5.233 -27.629 1.00 98.00 294 ASP A CA 1
ATOM 2278 C C . ASP A 1 294 ? 11.462 -6.350 -27.297 1.00 98.00 294 ASP A C 1
ATOM 2280 O O . ASP A 1 294 ? 12.209 -6.825 -28.155 1.00 98.00 294 ASP A O 1
ATOM 2284 N N . ALA A 1 295 ? 11.463 -6.764 -26.035 1.00 98.06 295 ALA A N 1
ATOM 2285 C CA . ALA A 1 295 ? 12.254 -7.872 -25.534 1.00 98.06 295 ALA A CA 1
ATOM 2286 C C . ALA A 1 295 ? 11.410 -8.750 -24.611 1.00 98.06 295 ALA A C 1
ATOM 2288 O O . ALA A 1 295 ? 10.761 -8.262 -23.681 1.00 98.06 295 ALA A O 1
ATOM 2289 N N . THR A 1 296 ? 11.459 -10.054 -24.853 1.00 97.44 296 THR A N 1
ATOM 2290 C CA . THR A 1 296 ? 10.918 -11.077 -23.965 1.00 97.44 296 THR A CA 1
ATOM 2291 C C . THR A 1 296 ? 11.913 -11.339 -22.842 1.00 97.44 296 THR A C 1
ATOM 2293 O O . THR A 1 296 ? 13.107 -11.526 -23.085 1.00 97.44 296 THR A O 1
ATOM 2296 N N . PHE A 1 297 ? 11.430 -11.350 -21.606 1.00 96.06 297 PHE A N 1
ATOM 2297 C CA . PHE A 1 297 ? 12.212 -11.727 -20.439 1.00 96.06 297 PHE A CA 1
ATOM 2298 C C . PHE A 1 297 ? 11.575 -12.929 -19.749 1.00 96.06 297 PHE A C 1
ATOM 2300 O O . PHE A 1 297 ? 10.366 -13.122 -19.808 1.00 96.06 297 PHE A O 1
ATOM 2307 N N . THR A 1 298 ? 12.382 -13.711 -19.044 1.00 93.56 298 THR A N 1
ATOM 2308 C CA . THR A 1 298 ? 11.916 -14.818 -18.202 1.00 93.56 298 THR A CA 1
ATOM 2309 C C . THR A 1 298 ? 12.413 -14.634 -16.774 1.00 93.56 298 THR A C 1
ATOM 2311 O O . THR A 1 298 ? 13.427 -13.981 -16.545 1.00 93.56 298 THR A O 1
ATOM 2314 N N . GLU A 1 299 ? 11.719 -15.179 -15.774 1.00 90.50 299 GLU A N 1
ATOM 2315 C CA . GLU A 1 299 ? 12.216 -15.101 -14.389 1.00 90.50 299 GLU A CA 1
ATOM 2316 C C . GLU A 1 299 ? 13.497 -15.925 -14.200 1.00 90.50 299 GLU A C 1
ATOM 2318 O O . GLU A 1 299 ? 14.422 -15.498 -13.513 1.00 90.50 299 GLU A O 1
ATOM 2323 N N . ASN A 1 300 ? 13.575 -17.076 -14.868 1.00 87.44 300 ASN A N 1
ATOM 2324 C CA . ASN A 1 300 ? 14.744 -17.944 -14.879 1.00 87.44 300 ASN A CA 1
ATOM 2325 C C . ASN A 1 300 ? 15.080 -18.309 -16.337 1.00 87.44 300 ASN A C 1
ATOM 2327 O O . ASN A 1 300 ? 14.159 -18.636 -17.097 1.00 87.44 300 ASN A O 1
ATOM 2331 N N . PRO A 1 301 ? 16.358 -18.276 -16.747 1.00 84.88 301 PRO A N 1
ATOM 2332 C CA . PRO A 1 301 ? 16.758 -18.656 -18.097 1.00 84.88 301 PRO A CA 1
ATOM 2333 C C . PRO A 1 301 ? 16.448 -20.134 -18.377 1.00 84.88 301 PRO A C 1
ATOM 2335 O O . PRO A 1 301 ? 16.635 -20.996 -17.515 1.00 84.88 301 PRO A O 1
ATOM 2338 N N . ILE A 1 302 ? 15.995 -20.426 -19.596 1.00 81.69 302 ILE A N 1
ATOM 2339 C CA . ILE A 1 302 ? 15.795 -21.792 -20.088 1.00 81.69 302 ILE A CA 1
ATOM 2340 C C . ILE A 1 302 ? 17.049 -22.185 -20.865 1.00 81.69 302 ILE A C 1
ATOM 2342 O O . ILE A 1 302 ? 17.387 -21.554 -21.863 1.00 81.69 302 ILE A O 1
ATOM 2346 N N . ILE A 1 303 ? 17.747 -23.211 -20.393 1.00 80.31 303 ILE A N 1
ATOM 2347 C CA . ILE A 1 303 ? 18.994 -23.711 -20.970 1.00 80.31 303 ILE A CA 1
ATOM 2348 C C . ILE A 1 303 ? 18.798 -25.201 -21.229 1.00 80.31 303 ILE A C 1
ATOM 2350 O O . ILE A 1 303 ? 18.462 -25.947 -20.310 1.00 80.31 303 ILE A O 1
ATOM 2354 N N . ASP A 1 304 ? 18.982 -25.617 -22.482 1.00 84.19 304 ASP A N 1
ATOM 2355 C CA . ASP A 1 304 ? 18.771 -27.000 -22.936 1.00 84.19 304 ASP A CA 1
ATOM 2356 C C . ASP A 1 304 ? 17.362 -27.540 -22.621 1.00 84.19 304 ASP A C 1
ATOM 2358 O O . ASP A 1 304 ? 17.175 -28.705 -22.284 1.00 84.19 304 ASP A O 1
ATOM 2362 N N . GLY A 1 305 ? 16.350 -26.669 -22.700 1.00 82.69 305 GLY A N 1
ATOM 2363 C CA . GLY A 1 305 ? 14.959 -27.010 -22.380 1.00 82.69 305 GLY A CA 1
ATOM 2364 C C . GLY A 1 305 ? 14.656 -27.100 -20.881 1.00 82.69 305 GLY A C 1
ATOM 2365 O O . GLY A 1 305 ? 13.502 -27.293 -20.508 1.00 82.69 305 GLY A O 1
ATOM 2366 N N . GLU A 1 306 ? 15.652 -26.903 -20.015 1.00 83.56 306 GLU A N 1
ATOM 2367 C CA . GLU A 1 306 ? 15.477 -26.891 -18.567 1.00 83.56 306 GLU A CA 1
ATOM 2368 C C . GLU A 1 306 ? 15.559 -25.472 -18.006 1.00 83.56 306 GLU A C 1
ATOM 2370 O O . GLU A 1 306 ? 16.460 -24.693 -18.320 1.00 83.56 306 GLU A O 1
ATOM 2375 N N . GLN A 1 307 ? 14.638 -25.142 -17.105 1.00 82.25 307 GLN A N 1
ATOM 2376 C CA . GLN A 1 307 ? 14.689 -23.890 -16.361 1.00 82.25 307 GLN A CA 1
ATOM 2377 C C . GLN A 1 307 ? 15.858 -23.944 -15.365 1.00 82.25 307 GLN A C 1
ATOM 2379 O O . GLN A 1 307 ? 15.857 -24.750 -14.432 1.00 82.25 307 GLN A O 1
ATOM 2384 N N . LYS A 1 308 ? 16.879 -23.104 -15.562 1.00 83.06 308 LYS A N 1
ATOM 2385 C CA . LYS A 1 308 ? 18.052 -23.042 -14.680 1.00 83.06 308 LYS A CA 1
ATOM 2386 C C . LYS A 1 308 ? 17.947 -21.865 -13.728 1.00 83.06 308 LYS A C 1
ATOM 2388 O O . LYS A 1 308 ? 17.503 -20.782 -14.089 1.00 83.06 308 LYS A O 1
ATOM 2393 N N . TYR A 1 309 ? 18.431 -22.066 -12.511 1.00 79.19 309 TYR A N 1
ATOM 2394 C CA . TYR A 1 309 ? 18.438 -21.027 -11.493 1.00 79.19 309 TYR A CA 1
ATOM 2395 C C . TYR A 1 309 ? 19.616 -20.076 -11.676 1.00 79.19 309 TYR A C 1
ATOM 2397 O O . TYR A 1 309 ? 20.776 -20.492 -11.693 1.00 79.19 309 TYR A O 1
ATOM 2405 N N . THR A 1 310 ? 19.324 -18.782 -11.730 1.00 73.88 310 THR A N 1
ATOM 2406 C CA . THR A 1 310 ? 20.331 -17.723 -11.736 1.00 73.88 310 THR A CA 1
ATOM 2407 C C . THR A 1 310 ? 20.541 -17.181 -10.328 1.00 73.88 310 THR A C 1
ATOM 2409 O O . THR A 1 310 ? 19.671 -16.558 -9.722 1.00 73.88 310 THR A O 1
ATOM 2412 N N . ALA A 1 311 ? 21.739 -17.394 -9.784 1.00 71.00 311 ALA A N 1
ATOM 2413 C CA . ALA A 1 311 ? 22.133 -16.797 -8.516 1.00 71.00 311 ALA A CA 1
ATOM 2414 C C . ALA A 1 311 ? 22.703 -15.392 -8.751 1.00 71.00 311 ALA A C 1
ATOM 2416 O O . ALA A 1 311 ? 23.776 -15.225 -9.332 1.00 71.00 311 ALA A O 1
ATOM 2417 N N . ILE A 1 312 ? 22.015 -14.364 -8.250 1.00 72.50 312 ILE A N 1
ATOM 2418 C CA . ILE A 1 312 ? 22.577 -13.011 -8.186 1.00 72.50 312 ILE A CA 1
ATOM 2419 C C . ILE A 1 312 ? 23.521 -12.952 -6.981 1.00 72.50 312 ILE A C 1
ATOM 2421 O O . ILE A 1 312 ? 23.078 -12.834 -5.836 1.00 72.50 312 ILE A O 1
ATOM 2425 N N . ILE A 1 313 ? 24.828 -13.032 -7.234 1.00 70.12 313 ILE A N 1
ATOM 2426 C CA . ILE A 1 313 ? 25.852 -12.888 -6.195 1.00 70.12 313 ILE A CA 1
ATOM 2427 C C . ILE A 1 313 ? 26.026 -11.398 -5.898 1.00 70.12 313 ILE A C 1
ATOM 2429 O O . ILE A 1 313 ? 26.658 -10.658 -6.650 1.00 70.12 313 ILE A O 1
ATOM 2433 N N . ASN A 1 314 ? 25.442 -10.938 -4.793 1.00 70.44 314 ASN A N 1
ATOM 2434 C CA . ASN A 1 314 ? 25.683 -9.595 -4.282 1.00 70.44 314 ASN A CA 1
ATOM 2435 C C . ASN A 1 314 ? 26.761 -9.651 -3.194 1.00 70.44 314 ASN A C 1
ATOM 2437 O O . ASN A 1 314 ? 26.494 -10.100 -2.084 1.00 70.44 314 ASN A O 1
ATOM 2441 N N . HIS A 1 315 ? 27.959 -9.136 -3.477 1.00 69.31 315 HIS A N 1
ATOM 2442 C CA . HIS A 1 315 ? 29.078 -9.139 -2.524 1.00 69.31 315 HIS A CA 1
ATOM 2443 C C . HIS A 1 315 ? 28.801 -8.386 -1.209 1.00 69.31 315 HIS A C 1
ATOM 2445 O O . HIS A 1 315 ? 29.547 -8.551 -0.250 1.00 69.31 315 HIS A O 1
ATOM 2451 N N . ARG A 1 316 ? 27.742 -7.564 -1.136 1.00 71.06 316 ARG A N 1
ATOM 2452 C CA . ARG A 1 316 ? 27.346 -6.856 0.095 1.00 71.06 316 ARG A CA 1
ATOM 2453 C C . ARG A 1 316 ? 26.332 -7.611 0.947 1.00 71.06 316 ARG A C 1
ATOM 2455 O O . ARG A 1 316 ? 26.157 -7.283 2.115 1.00 71.06 316 ARG A O 1
ATOM 2462 N N . SER A 1 317 ? 25.646 -8.601 0.384 1.00 65.31 317 SER A N 1
ATOM 2463 C CA . SER A 1 317 ? 24.662 -9.396 1.108 1.00 65.31 317 SER A CA 1
ATOM 2464 C C . SER A 1 317 ? 24.892 -10.864 0.790 1.00 65.31 317 SER A C 1
ATOM 2466 O O . SER A 1 317 ? 24.544 -11.305 -0.300 1.00 65.31 317 SER A O 1
ATOM 2468 N N . ASN A 1 318 ? 25.374 -11.648 1.757 1.00 62.47 318 ASN A N 1
ATOM 2469 C CA . ASN A 1 318 ? 25.528 -13.111 1.646 1.00 62.47 318 ASN A CA 1
ATOM 2470 C C . ASN A 1 318 ? 24.190 -13.871 1.477 1.00 62.47 318 ASN A C 1
ATOM 2472 O O . ASN A 1 318 ? 24.095 -15.062 1.758 1.00 62.47 318 ASN A O 1
ATOM 2476 N N . LYS A 1 319 ? 23.121 -13.192 1.057 1.00 64.25 319 LYS A N 1
ATOM 2477 C CA . LYS A 1 319 ? 21.833 -13.788 0.739 1.00 64.25 319 LYS A CA 1
ATOM 2478 C C . LYS A 1 319 ? 21.805 -14.100 -0.749 1.00 64.25 319 LYS A C 1
ATOM 2480 O O . LYS A 1 319 ? 21.665 -13.195 -1.569 1.00 64.25 319 LYS A O 1
ATOM 2485 N N . ALA A 1 320 ? 21.890 -15.385 -1.076 1.00 64.06 320 ALA A N 1
ATOM 2486 C CA . ALA A 1 320 ? 21.416 -15.862 -2.364 1.00 64.06 320 ALA A CA 1
ATOM 2487 C C . ALA A 1 320 ? 19.920 -15.530 -2.472 1.00 64.06 320 ALA A C 1
ATOM 2489 O O . ALA A 1 320 ? 19.150 -15.789 -1.540 1.00 64.06 320 ALA A O 1
ATOM 2490 N N . SER A 1 321 ? 19.516 -14.914 -3.581 1.00 64.56 321 SER A N 1
ATOM 2491 C CA . SER A 1 321 ? 18.092 -14.720 -3.857 1.00 64.56 321 SER A CA 1
ATOM 2492 C C . SER A 1 321 ? 17.477 -16.100 -4.080 1.00 64.56 321 SER A C 1
ATOM 2494 O O . SER A 1 321 ? 18.012 -16.889 -4.857 1.00 64.56 321 SER A O 1
ATOM 2496 N N . ARG A 1 322 ? 16.401 -16.426 -3.356 1.00 63.88 322 ARG A N 1
ATOM 2497 C CA . ARG A 1 322 ? 15.631 -17.640 -3.640 1.00 63.88 322 ARG A CA 1
ATOM 2498 C C . ARG A 1 322 ? 14.836 -17.387 -4.911 1.00 63.88 322 ARG A C 1
ATOM 2500 O O . ARG A 1 322 ? 14.154 -16.368 -4.987 1.00 63.88 322 ARG A O 1
ATOM 2507 N N . ALA A 1 323 ? 14.941 -18.298 -5.870 1.00 62.38 323 ALA A N 1
ATOM 2508 C CA . ALA A 1 323 ? 14.097 -18.265 -7.049 1.00 62.38 323 ALA A CA 1
ATOM 2509 C C . ALA A 1 323 ? 12.631 -18.382 -6.625 1.00 62.38 323 ALA A C 1
ATOM 2511 O O . ALA A 1 323 ? 12.291 -19.184 -5.746 1.00 62.38 323 ALA A O 1
ATOM 2512 N N . ASN A 1 324 ? 11.775 -17.574 -7.237 1.00 67.62 324 ASN A N 1
ATOM 2513 C CA . ASN A 1 324 ? 10.352 -17.829 -7.190 1.00 67.62 324 ASN A CA 1
ATOM 2514 C C . ASN A 1 324 ? 10.094 -19.014 -8.131 1.00 67.62 324 ASN A C 1
ATOM 2516 O O . ASN A 1 324 ? 10.522 -19.004 -9.281 1.00 67.62 324 ASN A O 1
ATOM 2520 N N . GLY A 1 325 ? 9.439 -20.064 -7.640 1.00 71.12 325 GLY A N 1
ATOM 2521 C CA . GLY A 1 325 ? 9.068 -21.224 -8.463 1.00 71.12 325 GLY A CA 1
ATOM 2522 C C . GLY A 1 325 ? 7.815 -20.979 -9.309 1.00 71.12 325 GLY A C 1
ATOM 2523 O O . GLY A 1 325 ? 7.163 -21.931 -9.724 1.00 71.12 325 GLY A O 1
ATOM 2524 N N . SER A 1 326 ? 7.413 -19.719 -9.479 1.00 79.44 326 SER A N 1
ATOM 2525 C CA . SER A 1 326 ? 6.184 -19.356 -10.171 1.00 79.44 326 SER A CA 1
ATOM 2526 C C . SER A 1 326 ? 6.433 -19.308 -11.674 1.00 79.44 326 SER A C 1
ATOM 2528 O O . SER A 1 326 ? 7.303 -18.585 -12.139 1.00 79.44 326 SER A O 1
ATOM 2530 N N . LEU A 1 327 ? 5.625 -20.037 -12.442 1.00 82.44 327 LEU A N 1
ATOM 2531 C CA . LEU A 1 327 ? 5.565 -19.886 -13.901 1.00 82.44 327 LEU A CA 1
ATOM 2532 C C . LEU A 1 327 ? 4.640 -18.737 -14.328 1.00 82.44 327 LEU A C 1
ATOM 2534 O O . LEU A 1 327 ? 4.605 -18.374 -15.502 1.00 82.44 327 LEU A O 1
ATOM 2538 N N . ALA A 1 328 ? 3.870 -18.175 -13.392 1.00 89.31 328 ALA A N 1
ATOM 2539 C CA . ALA A 1 328 ? 2.988 -17.058 -13.683 1.00 89.31 328 ALA A CA 1
ATOM 2540 C C . ALA A 1 328 ? 3.803 -15.778 -13.937 1.00 89.31 328 ALA A C 1
ATOM 2542 O O . ALA A 1 328 ? 4.790 -15.543 -13.230 1.00 89.31 328 ALA A O 1
ATOM 2543 N N . PRO A 1 329 ? 3.383 -14.936 -14.898 1.00 91.25 329 PRO A N 1
ATOM 2544 C CA . PRO A 1 329 ? 4.039 -13.664 -15.160 1.00 91.25 329 PRO A CA 1
ATOM 2545 C C . PRO A 1 329 ? 4.039 -12.762 -13.922 1.00 91.25 329 PRO A C 1
ATOM 2547 O O . PRO A 1 329 ? 3.089 -12.788 -13.130 1.00 91.25 329 PRO A O 1
ATOM 2550 N N . PRO A 1 330 ? 5.076 -11.923 -13.740 1.00 91.31 330 PRO A N 1
ATOM 2551 C CA . PRO A 1 330 ? 5.104 -10.978 -12.632 1.00 91.31 330 PRO A CA 1
ATOM 2552 C C . PRO A 1 330 ? 3.928 -10.003 -12.747 1.00 91.31 330 PRO A C 1
ATOM 2554 O O . PRO A 1 330 ? 3.519 -9.650 -13.850 1.00 91.31 330 PRO A O 1
ATOM 2557 N N . SER A 1 331 ? 3.394 -9.500 -11.637 1.00 90.62 331 SER A N 1
ATOM 2558 C CA . SER A 1 331 ? 2.296 -8.521 -11.695 1.00 90.62 331 SER A CA 1
ATOM 2559 C C . SER A 1 331 ? 2.712 -7.260 -12.471 1.00 90.62 331 SER A C 1
ATOM 2561 O O . SER A 1 331 ? 3.823 -6.755 -12.290 1.00 90.62 331 SER A O 1
ATOM 2563 N N . ASN A 1 332 ? 1.852 -6.740 -13.355 1.00 91.81 332 ASN A N 1
ATOM 2564 C CA . ASN A 1 332 ? 2.115 -5.487 -14.072 1.00 91.81 332 ASN A CA 1
ATOM 2565 C C . ASN A 1 332 ? 1.780 -4.269 -13.201 1.00 91.81 332 ASN A C 1
ATOM 2567 O O . ASN A 1 332 ? 0.836 -3.530 -13.471 1.00 91.81 332 ASN A O 1
ATOM 2571 N N . VAL A 1 333 ? 2.570 -4.049 -12.147 1.00 87.12 333 VAL A N 1
ATOM 2572 C CA . VAL A 1 333 ? 2.325 -2.962 -11.183 1.00 87.12 333 VAL A CA 1
ATOM 2573 C C . VAL A 1 333 ? 2.448 -1.561 -11.794 1.00 87.12 333 VAL A C 1
ATOM 2575 O O . VAL A 1 333 ? 1.921 -0.599 -11.238 1.00 87.12 333 VAL A O 1
ATOM 2578 N N . HIS A 1 334 ? 3.129 -1.441 -12.938 1.00 86.12 334 HIS A N 1
ATOM 2579 C CA . HIS A 1 334 ? 3.303 -0.180 -13.663 1.00 86.12 334 HIS A CA 1
ATOM 2580 C C . HIS A 1 334 ? 2.160 0.097 -14.654 1.00 86.12 334 HIS A C 1
ATOM 2582 O O . HIS A 1 334 ? 1.981 1.243 -15.071 1.00 86.12 334 HIS A O 1
ATOM 2588 N N . GLY A 1 335 ? 1.351 -0.912 -15.003 1.00 86.88 335 GLY A N 1
ATOM 2589 C CA . GLY A 1 335 ? 0.314 -0.805 -16.031 1.00 86.88 335 GLY A CA 1
ATOM 2590 C C . GLY A 1 335 ? 0.910 -0.399 -17.382 1.00 86.88 335 GLY A C 1
ATOM 2591 O O . GLY A 1 335 ? 1.920 -0.957 -17.809 1.00 86.88 335 GLY A O 1
ATOM 2592 N N . ASP A 1 336 ? 0.317 0.616 -18.013 1.00 81.50 336 ASP A N 1
ATOM 2593 C CA . ASP A 1 336 ? 0.802 1.188 -19.282 1.00 81.50 336 ASP A CA 1
ATOM 2594 C C . ASP A 1 336 ? 1.862 2.283 -19.090 1.00 81.50 336 ASP A C 1
ATOM 2596 O O . ASP A 1 336 ? 2.299 2.920 -20.050 1.00 81.50 336 ASP A O 1
ATOM 2600 N N . LYS A 1 337 ? 2.250 2.580 -17.842 1.00 82.50 337 LYS A N 1
ATOM 2601 C CA . LYS A 1 337 ? 3.224 3.638 -17.567 1.00 82.50 337 LYS A CA 1
ATOM 2602 C C . LYS A 1 337 ? 4.612 3.194 -17.992 1.00 82.50 337 LYS A C 1
ATOM 2604 O O . LYS A 1 337 ? 5.012 2.046 -17.807 1.00 82.50 337 LYS A O 1
ATOM 2609 N N . THR A 1 338 ? 5.387 4.155 -18.471 1.00 89.44 338 THR A N 1
ATOM 2610 C CA . THR A 1 338 ? 6.828 3.981 -18.601 1.00 89.44 338 THR A CA 1
ATOM 2611 C C . THR A 1 338 ? 7.499 4.084 -17.237 1.00 89.44 338 THR A C 1
ATOM 2613 O O . THR A 1 338 ? 7.149 4.933 -16.419 1.00 89.44 338 THR A O 1
ATOM 2616 N N . PHE A 1 339 ? 8.486 3.229 -17.009 1.00 91.88 339 PHE A N 1
ATOM 2617 C CA . PHE A 1 339 ? 9.307 3.163 -15.808 1.00 91.88 339 PHE A CA 1
ATOM 2618 C C . PHE A 1 339 ? 10.771 2.919 -16.187 1.00 91.88 339 PHE A C 1
ATOM 2620 O O . PHE A 1 339 ? 11.085 2.577 -17.325 1.00 91.88 339 PHE A O 1
ATOM 2627 N N . ILE A 1 340 ? 11.692 3.107 -15.240 1.00 93.56 340 ILE A N 1
ATOM 2628 C CA . ILE A 1 340 ? 13.119 2.872 -15.480 1.00 93.56 340 ILE A CA 1
ATOM 2629 C C . ILE A 1 340 ? 13.471 1.439 -15.089 1.00 93.56 340 ILE A C 1
ATOM 2631 O O . ILE A 1 340 ? 13.260 1.025 -13.946 1.00 93.56 340 ILE A O 1
ATOM 2635 N N . VAL A 1 341 ? 14.081 0.715 -16.023 1.00 97.12 341 VAL A N 1
ATOM 2636 C CA . VAL A 1 341 ? 14.716 -0.579 -15.771 1.00 97.12 341 VAL A CA 1
ATOM 2637 C C . VAL A 1 341 ? 16.222 -0.434 -15.719 1.00 97.12 341 VAL A C 1
ATOM 2639 O O . VAL A 1 341 ? 16.822 0.369 -16.436 1.00 97.12 341 VAL A O 1
ATOM 2642 N N . LYS A 1 342 ? 16.843 -1.256 -14.882 1.00 97.12 342 LYS A N 1
ATOM 2643 C CA . LYS A 1 342 ? 18.270 -1.519 -14.926 1.00 97.12 342 LYS A CA 1
ATOM 2644 C C . LYS A 1 342 ? 18.494 -2.778 -15.747 1.00 97.12 342 LYS A C 1
ATOM 2646 O O . LYS A 1 342 ? 17.949 -3.825 -15.417 1.00 97.12 342 LYS A O 1
ATOM 2651 N N . ILE A 1 343 ? 19.336 -2.667 -16.766 1.00 97.44 343 ILE A N 1
ATOM 2652 C CA . ILE A 1 343 ? 19.769 -3.782 -17.608 1.00 97.44 343 ILE A CA 1
ATOM 2653 C C . ILE A 1 343 ? 21.250 -3.997 -17.328 1.00 97.44 343 ILE A C 1
ATOM 2655 O O . ILE A 1 343 ? 22.045 -3.057 -17.391 1.00 97.44 343 ILE A O 1
ATOM 2659 N N . GLN A 1 344 ? 21.624 -5.217 -16.968 1.00 95.69 344 GLN A N 1
ATOM 2660 C CA . GLN A 1 344 ? 22.987 -5.572 -16.603 1.00 95.69 344 GLN A CA 1
ATOM 2661 C C . GLN A 1 344 ? 23.444 -6.767 -17.437 1.00 95.69 344 GLN A C 1
ATOM 2663 O O . GLN A 1 344 ? 22.818 -7.826 -17.407 1.00 95.69 344 GLN A O 1
ATOM 2668 N N . ARG A 1 345 ? 24.553 -6.601 -18.166 1.00 94.38 345 ARG A N 1
ATOM 2669 C CA . ARG A 1 345 ? 25.155 -7.703 -18.927 1.00 94.38 345 ARG A CA 1
ATOM 2670 C C . ARG A 1 345 ? 25.805 -8.737 -17.994 1.00 94.38 345 ARG A C 1
ATOM 2672 O O . ARG A 1 345 ? 26.246 -8.362 -16.899 1.00 94.38 345 ARG A O 1
ATOM 2679 N N . PRO A 1 346 ? 25.912 -10.011 -18.414 1.00 91.25 346 PRO A N 1
ATOM 2680 C CA . PRO A 1 346 ? 26.732 -10.989 -17.708 1.00 91.25 346 PRO A CA 1
ATOM 2681 C C . PRO A 1 346 ? 28.180 -10.502 -17.555 1.00 91.25 346 PRO A C 1
ATOM 2683 O O . PRO A 1 346 ? 28.722 -9.843 -18.443 1.00 91.25 346 PRO A O 1
ATOM 2686 N N . LEU A 1 347 ? 28.817 -10.830 -16.426 1.00 86.38 347 LEU A N 1
ATOM 2687 C CA . LEU A 1 347 ? 30.227 -10.490 -16.189 1.00 86.38 347 LEU A CA 1
ATOM 2688 C C . LEU A 1 347 ? 31.156 -11.304 -17.098 1.00 86.38 347 LEU A C 1
ATOM 2690 O O . LEU A 1 347 ? 32.153 -10.793 -17.599 1.00 86.38 347 LEU A O 1
ATOM 2694 N N . ILE A 1 348 ? 30.799 -12.569 -17.306 1.00 86.19 348 ILE A N 1
ATOM 2695 C CA . ILE A 1 348 ? 31.512 -13.503 -18.165 1.00 86.19 348 ILE A CA 1
ATOM 2696 C C . ILE A 1 348 ? 30.778 -13.528 -19.505 1.00 86.19 348 ILE A C 1
ATOM 2698 O O . ILE A 1 348 ? 29.654 -14.011 -19.590 1.00 86.19 348 ILE A O 1
ATOM 2702 N N . MET A 1 349 ? 31.412 -12.965 -20.533 1.00 83.19 349 MET A N 1
ATOM 2703 C CA . MET A 1 349 ? 30.914 -12.968 -21.919 1.00 83.19 349 MET A CA 1
ATOM 2704 C C . MET A 1 349 ? 31.407 -14.174 -22.723 1.00 83.19 349 MET A C 1
ATOM 2706 O O . MET A 1 349 ? 31.167 -14.253 -23.919 1.00 83.19 349 MET A O 1
ATOM 2710 N N . THR A 1 350 ? 32.120 -15.100 -22.082 1.00 79.19 350 THR A N 1
ATOM 2711 C CA . THR A 1 350 ? 32.614 -16.327 -22.707 1.00 79.19 350 THR A CA 1
ATOM 2712 C C . THR A 1 350 ? 31.619 -17.459 -22.464 1.00 79.19 350 THR A C 1
ATOM 2714 O O . THR A 1 350 ? 31.380 -17.828 -21.316 1.00 79.19 350 THR A O 1
ATOM 2717 N N . GLY A 1 351 ? 31.053 -18.009 -23.532 1.00 76.94 351 GLY A N 1
ATOM 2718 C CA . GLY A 1 351 ? 30.092 -19.111 -23.503 1.00 76.94 351 GLY A CA 1
ATOM 2719 C C . GLY A 1 351 ? 29.420 -19.250 -24.866 1.00 76.94 351 GLY A C 1
ATOM 2720 O O . GLY A 1 351 ? 29.592 -18.375 -25.712 1.00 76.94 351 GLY A O 1
ATOM 2721 N N . ALA A 1 352 ? 28.676 -20.334 -25.094 1.00 77.31 352 ALA A N 1
ATOM 2722 C CA . ALA A 1 352 ? 27.785 -20.371 -26.250 1.00 77.31 352 ALA A CA 1
ATOM 2723 C C . ALA A 1 352 ? 26.676 -19.320 -26.063 1.00 77.31 352 ALA A C 1
ATOM 2725 O O . ALA A 1 352 ? 26.215 -19.103 -24.937 1.00 77.31 352 ALA A O 1
ATOM 2726 N N . ASP A 1 353 ? 26.264 -18.668 -27.151 1.00 73.69 353 ASP A N 1
ATOM 2727 C CA . ASP A 1 353 ? 25.308 -17.549 -27.122 1.00 73.69 353 ASP A CA 1
ATOM 2728 C C . ASP A 1 353 ? 23.990 -17.916 -26.416 1.00 73.69 353 ASP A C 1
ATOM 2730 O O . ASP A 1 353 ? 23.383 -17.080 -25.743 1.00 73.69 353 ASP A O 1
ATOM 2734 N N . ASP A 1 354 ? 23.618 -19.198 -26.462 1.00 75.00 354 ASP A N 1
ATOM 2735 C CA . ASP A 1 354 ? 22.438 -19.775 -25.814 1.00 75.00 354 ASP A CA 1
ATOM 2736 C C . ASP A 1 354 ? 22.409 -19.600 -24.282 1.00 75.00 354 ASP A C 1
ATOM 2738 O O . ASP A 1 354 ? 21.334 -19.621 -23.685 1.00 75.00 354 ASP A O 1
ATOM 2742 N N . PHE A 1 355 ? 23.556 -19.380 -23.629 1.00 80.38 355 PHE A N 1
ATOM 2743 C CA . PHE A 1 355 ? 23.647 -19.237 -22.168 1.00 80.38 355 PHE A CA 1
ATOM 2744 C C . PHE A 1 355 ? 23.677 -17.776 -21.697 1.00 80.38 355 PHE A C 1
ATOM 2746 O O . PHE A 1 355 ? 23.585 -17.503 -20.494 1.00 80.38 355 PHE A O 1
ATOM 2753 N N . LEU A 1 356 ? 23.839 -16.818 -22.612 1.00 89.06 356 LEU A N 1
ATOM 2754 C CA . LEU A 1 356 ? 24.014 -15.418 -22.248 1.00 89.06 356 LEU A CA 1
ATOM 2755 C C . LEU A 1 356 ? 22.653 -14.744 -22.038 1.00 89.06 356 LEU A C 1
ATOM 2757 O O . LEU A 1 356 ? 21.835 -14.634 -22.951 1.00 89.06 356 LEU A O 1
ATOM 2761 N N . SER A 1 357 ? 22.425 -14.250 -20.817 1.00 93.44 357 SER A N 1
ATOM 2762 C CA . SER A 1 357 ? 21.229 -13.478 -20.473 1.00 93.44 357 SER A CA 1
ATOM 2763 C C . SER A 1 357 ? 21.549 -12.199 -19.699 1.00 93.44 357 SER A C 1
ATOM 2765 O O . SER A 1 357 ? 22.410 -12.163 -18.821 1.00 93.44 357 SER A O 1
ATOM 2767 N N . MET A 1 358 ? 20.848 -11.122 -20.034 1.00 95.69 358 MET A N 1
ATOM 2768 C CA . MET A 1 358 ? 20.948 -9.820 -19.389 1.00 95.69 358 MET A CA 1
ATOM 2769 C C . MET A 1 358 ? 19.949 -9.792 -18.246 1.00 95.69 358 MET A C 1
ATOM 2771 O O . MET A 1 358 ? 18.764 -10.043 -18.448 1.00 95.69 358 MET A O 1
ATOM 2775 N N . LEU A 1 359 ? 20.424 -9.447 -17.054 1.00 95.50 359 LEU A N 1
ATOM 2776 C CA . LEU A 1 359 ? 19.565 -9.248 -15.898 1.00 95.50 359 LEU A CA 1
ATOM 2777 C C . LEU A 1 359 ? 18.816 -7.920 -16.062 1.00 95.50 359 LEU A C 1
ATOM 2779 O O . LEU A 1 359 ? 19.450 -6.869 -16.183 1.00 95.50 359 LEU A O 1
ATOM 2783 N N . VAL A 1 360 ? 17.487 -7.969 -16.028 1.00 96.81 360 VAL A N 1
ATOM 2784 C CA . VAL A 1 360 ? 16.593 -6.811 -16.109 1.00 96.81 360 VAL A CA 1
ATOM 2785 C C . VAL A 1 360 ? 15.675 -6.759 -14.891 1.00 96.81 360 VAL A C 1
ATOM 2787 O O . VAL A 1 360 ? 15.099 -7.764 -14.481 1.00 96.81 360 VAL A O 1
ATOM 2790 N N . TYR A 1 361 ? 15.560 -5.590 -14.272 1.00 95.88 361 TYR A N 1
ATOM 2791 C CA . TYR A 1 361 ? 14.629 -5.352 -13.168 1.00 95.88 361 TYR A CA 1
ATOM 2792 C C . TYR A 1 361 ? 14.357 -3.857 -13.013 1.00 95.88 361 TYR A C 1
ATOM 2794 O O . TYR A 1 361 ? 15.142 -3.034 -13.484 1.00 95.88 361 TYR A O 1
ATOM 2802 N N . ASP A 1 362 ? 13.251 -3.496 -12.368 1.00 95.06 362 ASP A N 1
ATOM 2803 C CA . ASP A 1 362 ? 12.925 -2.114 -12.009 1.00 95.06 362 ASP A CA 1
ATOM 2804 C C . ASP A 1 362 ? 13.462 -1.737 -10.616 1.00 95.06 362 ASP A C 1
ATOM 2806 O O . ASP A 1 362 ? 13.962 -2.576 -9.861 1.00 95.06 362 ASP A O 1
ATOM 2810 N N . ARG A 1 363 ? 13.366 -0.448 -10.266 1.00 89.88 363 ARG A N 1
ATOM 2811 C CA . ARG A 1 363 ? 13.969 0.108 -9.042 1.00 89.88 363 ARG A CA 1
ATOM 2812 C C . ARG A 1 363 ? 13.531 -0.624 -7.776 1.00 89.88 363 ARG A C 1
ATOM 2814 O O . ARG A 1 363 ? 14.355 -0.914 -6.914 1.00 89.88 363 ARG A O 1
ATOM 2821 N N . ASN A 1 364 ? 12.243 -0.940 -7.693 1.00 84.88 364 ASN A N 1
ATOM 2822 C CA . ASN A 1 364 ? 11.648 -1.550 -6.510 1.00 84.88 364 ASN A CA 1
ATOM 2823 C C . ASN A 1 364 ? 11.665 -3.086 -6.566 1.00 84.88 364 ASN A C 1
ATOM 2825 O O . ASN A 1 364 ? 11.117 -3.726 -5.672 1.00 84.88 364 ASN A O 1
ATOM 2829 N N . ARG A 1 365 ? 12.286 -3.678 -7.601 1.00 89.75 365 AR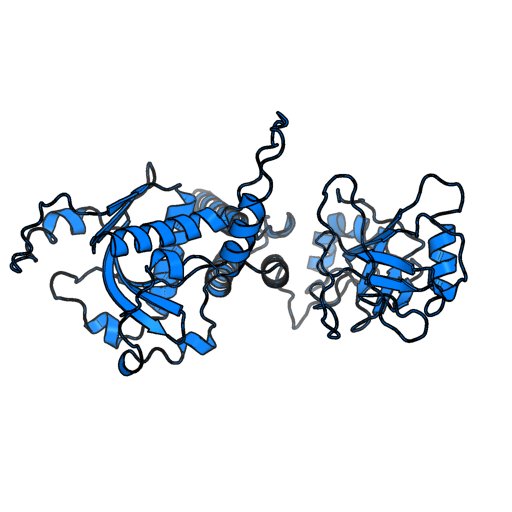G A N 1
ATOM 2830 C CA . ARG A 1 365 ? 12.283 -5.123 -7.877 1.00 89.75 365 ARG A CA 1
ATOM 2831 C C . ARG A 1 365 ? 10.876 -5.722 -7.841 1.00 89.75 365 ARG A C 1
ATOM 2833 O O . ARG A 1 365 ? 10.670 -6.812 -7.314 1.00 89.75 365 ARG A O 1
ATOM 2840 N N . THR A 1 366 ? 9.911 -4.996 -8.399 1.00 87.06 366 THR A N 1
ATOM 2841 C CA . THR A 1 366 ? 8.538 -5.478 -8.615 1.00 87.06 366 THR A CA 1
ATOM 2842 C C . THR A 1 366 ? 8.534 -6.673 -9.564 1.00 87.06 366 THR A C 1
ATOM 2844 O O . THR A 1 366 ? 7.689 -7.555 -9.452 1.00 87.06 366 THR A O 1
ATOM 2847 N N . PHE A 1 367 ? 9.536 -6.732 -10.443 1.00 92.75 367 PHE A N 1
ATOM 2848 C CA . PHE A 1 367 ? 9.934 -7.921 -11.173 1.00 92.75 367 PHE A CA 1
ATOM 2849 C C . PHE A 1 367 ? 11.460 -8.025 -11.218 1.00 92.75 367 PHE A C 1
ATOM 2851 O O . PHE A 1 367 ? 12.198 -7.060 -11.001 1.00 92.75 367 PHE A O 1
ATOM 2858 N N . THR A 1 368 ? 11.951 -9.221 -11.502 1.00 93.44 368 THR A N 1
ATOM 2859 C CA . THR A 1 368 ? 13.343 -9.476 -11.866 1.00 93.44 368 THR A CA 1
ATOM 2860 C C . THR A 1 368 ? 13.332 -10.573 -12.911 1.00 93.44 368 THR A C 1
ATOM 2862 O O . THR A 1 368 ? 12.603 -11.548 -12.765 1.00 93.44 368 THR A O 1
ATOM 2865 N N . GLY A 1 369 ? 14.093 -10.390 -13.982 1.00 94.56 369 GLY A N 1
ATOM 2866 C CA . GLY A 1 369 ? 14.115 -11.345 -15.072 1.00 94.56 369 GLY A CA 1
ATOM 2867 C C . GLY A 1 369 ? 15.376 -11.280 -15.912 1.00 94.56 369 GLY A C 1
ATOM 2868 O O . GLY A 1 369 ? 16.298 -10.506 -15.654 1.00 94.56 369 GLY A O 1
ATOM 2869 N N . HIS A 1 370 ? 15.394 -12.127 -16.926 1.00 95.12 370 HIS A N 1
ATOM 2870 C CA . HIS A 1 370 ? 16.519 -12.422 -17.785 1.00 95.12 370 HIS A CA 1
ATOM 2871 C C . HIS A 1 370 ? 16.074 -12.290 -19.237 1.00 95.12 370 HIS A C 1
ATOM 2873 O O . HIS A 1 370 ? 15.139 -12.959 -19.661 1.00 95.12 370 HIS A O 1
ATOM 2879 N N . ILE A 1 371 ? 16.739 -11.423 -19.995 1.00 96.31 371 ILE A N 1
ATOM 2880 C CA . ILE A 1 371 ? 16.544 -11.297 -21.444 1.00 96.31 371 ILE A CA 1
ATOM 2881 C C . ILE A 1 371 ? 17.647 -12.116 -22.108 1.00 96.31 371 ILE A C 1
ATOM 2883 O O . ILE A 1 371 ? 18.820 -11.793 -21.928 1.00 96.31 371 ILE A O 1
ATOM 2887 N N . SER A 1 372 ? 17.298 -13.192 -22.812 1.00 94.50 372 SER A N 1
ATOM 2888 C CA . SER A 1 372 ? 18.268 -14.080 -23.465 1.00 94.50 372 SER A CA 1
ATOM 2889 C C . SER A 1 372 ? 18.748 -13.506 -24.804 1.00 94.50 372 SER A C 1
ATOM 2891 O O . SER A 1 372 ? 17.979 -12.850 -25.513 1.00 94.50 372 SER A O 1
ATOM 2893 N N . SER A 1 373 ? 20.010 -13.762 -25.166 1.00 94.69 373 SER A N 1
ATOM 2894 C CA . SER A 1 373 ? 20.544 -13.386 -26.486 1.00 94.69 373 SER A CA 1
ATOM 2895 C C . SER A 1 373 ? 19.824 -14.125 -27.620 1.00 94.69 373 SER A C 1
ATOM 2897 O O . SER A 1 373 ? 19.469 -13.521 -28.630 1.00 94.69 373 SER A O 1
ATOM 2899 N N . LYS A 1 374 ? 19.523 -15.412 -27.403 1.00 92.81 374 LYS A N 1
ATOM 2900 C CA . LYS A 1 374 ? 18.866 -16.307 -28.362 1.00 92.81 374 LYS A CA 1
ATOM 2901 C C . LYS A 1 374 ? 17.470 -15.843 -28.782 1.00 92.81 374 LYS A C 1
ATOM 2903 O O . LYS A 1 374 ? 17.164 -15.836 -29.969 1.00 92.81 374 LYS A O 1
ATOM 2908 N N . GLU A 1 375 ? 16.622 -15.464 -27.826 1.00 94.06 375 GLU A N 1
ATOM 2909 C CA . GLU A 1 375 ? 15.238 -15.054 -28.118 1.00 94.06 375 GLU A CA 1
ATOM 2910 C C . GLU A 1 375 ? 15.145 -13.578 -28.517 1.00 94.06 375 GLU A C 1
ATOM 2912 O O . GLU A 1 375 ? 14.180 -13.171 -29.159 1.00 94.06 375 GLU A O 1
ATOM 2917 N N . ASN A 1 376 ? 16.145 -12.768 -28.150 1.00 96.81 376 ASN A N 1
ATOM 2918 C CA . ASN A 1 376 ? 16.117 -11.317 -28.330 1.00 96.81 376 ASN A CA 1
ATOM 2919 C C . ASN A 1 376 ? 17.385 -10.778 -29.019 1.00 96.81 376 ASN A C 1
ATOM 2921 O O . ASN A 1 376 ? 17.995 -9.833 -28.506 1.00 96.81 376 ASN A O 1
ATOM 2925 N N . PRO A 1 377 ? 17.800 -11.313 -30.183 1.00 96.06 377 PRO A N 1
ATOM 2926 C CA . PRO A 1 377 ? 19.092 -10.976 -30.784 1.00 96.06 377 PRO A CA 1
ATOM 2927 C C . PRO A 1 377 ? 19.210 -9.487 -31.144 1.00 96.06 377 PRO A C 1
ATOM 2929 O O . PRO A 1 377 ? 20.252 -8.872 -30.922 1.00 96.06 377 PRO A O 1
ATOM 2932 N N . GLY A 1 378 ? 18.129 -8.870 -31.637 1.00 96.94 378 GLY A N 1
ATOM 2933 C CA . GLY A 1 378 ? 18.110 -7.441 -31.974 1.00 96.94 378 GLY A CA 1
ATOM 2934 C C . GLY A 1 378 ? 18.276 -6.538 -30.748 1.00 96.94 378 GLY A C 1
ATOM 2935 O O . GLY A 1 378 ? 19.117 -5.637 -30.746 1.00 96.94 378 GLY A O 1
ATOM 2936 N N . PHE A 1 379 ? 17.529 -6.820 -29.676 1.00 97.44 379 PHE A N 1
ATOM 2937 C CA . PHE A 1 379 ? 17.679 -6.119 -28.400 1.00 97.44 379 PHE A CA 1
ATOM 2938 C C . PHE A 1 379 ? 19.083 -6.311 -27.823 1.00 97.44 379 PHE A C 1
ATOM 2940 O O . PHE A 1 379 ? 19.697 -5.352 -27.359 1.00 97.44 379 PHE A O 1
ATOM 2947 N N . TRP A 1 380 ? 19.598 -7.542 -27.865 1.00 95.94 380 TRP A N 1
ATOM 2948 C CA . TRP A 1 380 ? 20.898 -7.900 -27.310 1.00 95.94 380 TRP A CA 1
ATOM 2949 C C . TRP A 1 380 ? 22.028 -7.094 -27.944 1.00 95.94 380 TRP A C 1
ATOM 2951 O O . TRP A 1 380 ? 22.813 -6.467 -27.229 1.00 95.94 380 TRP A O 1
ATOM 2961 N N . THR A 1 381 ? 22.068 -7.058 -29.278 1.00 96.12 381 THR A N 1
ATOM 2962 C CA . THR A 1 381 ? 23.044 -6.278 -30.045 1.00 96.12 381 THR A CA 1
ATOM 2963 C C . THR A 1 381 ? 22.965 -4.799 -29.677 1.00 96.12 381 THR A C 1
ATOM 2965 O O . THR A 1 381 ? 23.962 -4.222 -29.238 1.00 96.12 381 THR A O 1
ATOM 2968 N N . ALA A 1 382 ? 21.769 -4.205 -29.736 1.00 96.88 382 ALA A N 1
ATOM 2969 C CA . ALA A 1 382 ? 21.569 -2.794 -29.414 1.00 96.88 382 ALA A CA 1
ATOM 2970 C C . ALA A 1 382 ? 21.948 -2.458 -27.957 1.00 96.88 382 ALA A C 1
ATOM 2972 O O . ALA A 1 382 ? 22.553 -1.422 -27.684 1.00 96.88 382 ALA A O 1
ATOM 2973 N N . ALA A 1 383 ? 21.645 -3.335 -26.996 1.00 96.69 383 ALA A N 1
ATOM 2974 C CA . ALA A 1 383 ? 21.992 -3.130 -25.592 1.00 96.69 383 ALA A CA 1
ATOM 2975 C C . ALA A 1 383 ? 23.504 -3.283 -25.334 1.00 96.69 383 ALA A C 1
ATOM 2977 O O . ALA A 1 383 ? 24.070 -2.532 -24.533 1.00 96.69 383 ALA A O 1
ATOM 2978 N N . LEU A 1 384 ? 24.182 -4.216 -26.014 1.00 95.31 384 LEU A N 1
ATOM 2979 C CA . LEU A 1 384 ? 25.636 -4.381 -25.919 1.00 95.31 384 LEU A CA 1
ATOM 2980 C C . LEU A 1 384 ? 26.408 -3.213 -26.535 1.00 95.31 384 LEU A C 1
ATOM 2982 O O . LEU A 1 384 ? 27.456 -2.842 -26.006 1.00 95.31 384 LEU A O 1
ATOM 2986 N N . GLU A 1 385 ? 25.891 -2.574 -27.582 1.00 95.62 385 GLU A N 1
ATOM 2987 C CA . GLU A 1 385 ? 26.484 -1.344 -28.121 1.00 95.62 385 GLU A CA 1
ATOM 2988 C C . GLU A 1 385 ? 26.540 -0.223 -27.072 1.00 95.62 385 GLU A C 1
ATOM 2990 O O . GLU A 1 385 ? 27.507 0.545 -27.032 1.00 95.62 385 GLU A O 1
ATOM 2995 N N . GLN A 1 386 ? 25.555 -0.182 -26.166 1.00 95.62 386 GLN A N 1
ATOM 2996 C CA . GLN A 1 386 ? 25.492 0.749 -25.033 1.00 95.62 386 GLN A CA 1
ATOM 2997 C C . GLN A 1 386 ? 26.378 0.325 -23.843 1.00 95.62 386 GLN A C 1
ATOM 2999 O O . GLN A 1 386 ? 26.619 1.123 -22.931 1.00 95.62 386 GLN A O 1
ATOM 3004 N N . MET A 1 387 ? 26.863 -0.922 -23.836 1.00 95.25 387 MET A N 1
ATOM 3005 C CA . MET A 1 387 ? 27.675 -1.557 -22.789 1.00 95.25 387 MET A CA 1
ATOM 3006 C C . MET A 1 387 ? 28.860 -2.316 -23.411 1.00 95.25 387 MET A C 1
ATOM 3008 O O . MET A 1 387 ? 29.008 -3.523 -23.207 1.00 95.25 387 MET A O 1
ATOM 3012 N N . ARG A 1 388 ? 29.702 -1.633 -24.202 1.00 87.38 388 ARG A N 1
ATOM 3013 C CA . ARG A 1 388 ? 30.763 -2.282 -25.002 1.00 87.38 388 ARG A CA 1
ATOM 3014 C C . ARG A 1 388 ? 31.685 -3.178 -24.168 1.00 87.38 388 ARG A C 1
ATOM 3016 O O . ARG A 1 388 ? 32.006 -2.865 -23.011 1.00 87.38 388 ARG A O 1
ATOM 3023 N N . ALA A 1 389 ? 32.109 -4.309 -24.734 1.00 81.38 389 ALA A N 1
ATOM 3024 C CA . ALA A 1 389 ? 33.103 -5.205 -24.130 1.00 81.38 389 ALA A CA 1
ATOM 3025 C C . ALA A 1 389 ? 34.390 -4.433 -23.782 1.00 81.38 389 ALA A C 1
ATOM 3027 O O . ALA A 1 389 ? 34.783 -3.521 -24.503 1.00 81.38 389 ALA A O 1
ATOM 3028 N N . GLY A 1 390 ? 34.991 -4.726 -22.626 1.00 83.62 390 GLY A N 1
ATOM 3029 C CA . GLY A 1 390 ? 36.163 -3.996 -22.115 1.00 83.62 390 GLY A CA 1
ATOM 3030 C C . GLY A 1 390 ? 35.869 -2.636 -21.462 1.00 83.62 390 GLY A C 1
ATOM 3031 O O . GLY A 1 390 ? 36.725 -2.108 -20.759 1.00 83.62 390 GLY A O 1
ATOM 3032 N N . SER A 1 391 ? 34.660 -2.078 -21.611 1.00 89.81 391 SER A N 1
ATOM 3033 C CA . SER A 1 391 ? 34.269 -0.881 -20.856 1.00 89.81 391 SER A CA 1
ATOM 3034 C C . SER A 1 391 ? 33.926 -1.212 -19.398 1.00 89.81 391 SER A C 1
ATOM 3036 O O . SER A 1 391 ? 33.426 -2.297 -19.088 1.00 89.81 391 SER A O 1
ATOM 3038 N N . GLN A 1 392 ? 34.107 -0.233 -18.506 1.00 89.50 392 GLN A N 1
ATOM 3039 C CA . GLN A 1 392 ? 33.652 -0.308 -17.109 1.00 89.50 392 GLN A CA 1
ATOM 3040 C C . GLN A 1 392 ? 32.112 -0.275 -16.983 1.00 89.50 392 GLN A C 1
ATOM 3042 O O . GLN A 1 392 ? 31.553 -0.566 -15.924 1.00 89.50 392 GLN A O 1
ATOM 3047 N N . LYS A 1 393 ? 31.393 0.065 -18.064 1.00 93.12 393 LYS A N 1
ATOM 3048 C CA . LYS A 1 393 ? 29.930 0.175 -18.086 1.00 93.12 393 LYS A CA 1
ATOM 3049 C C . LYS A 1 393 ? 29.305 -1.211 -18.276 1.00 93.12 393 LYS A C 1
ATOM 3051 O O . LYS A 1 393 ? 29.021 -1.647 -19.384 1.00 93.12 393 LYS A O 1
ATOM 3056 N N . VAL A 1 394 ? 29.088 -1.913 -17.165 1.00 94.81 394 VAL A N 1
ATOM 3057 C CA . VAL A 1 394 ? 28.446 -3.248 -17.131 1.00 94.81 394 VAL A CA 1
ATOM 3058 C C . VAL A 1 394 ? 26.917 -3.203 -17.027 1.00 94.81 394 VAL A C 1
ATOM 3060 O O . VAL A 1 394 ? 26.264 -4.244 -16.988 1.00 94.81 394 VAL A O 1
ATOM 3063 N N . LYS A 1 395 ? 26.340 -2.005 -16.911 1.00 95.62 395 LYS A N 1
ATOM 3064 C CA . LYS A 1 395 ? 24.903 -1.802 -16.730 1.00 95.62 395 LYS A CA 1
ATOM 3065 C C . LYS A 1 395 ? 24.449 -0.487 -17.357 1.00 95.62 395 LYS A C 1
ATOM 3067 O O . LYS A 1 395 ? 25.207 0.485 -17.370 1.00 95.62 395 LYS A O 1
ATOM 3072 N N . ILE A 1 396 ? 23.205 -0.453 -17.811 1.00 96.62 396 ILE A N 1
ATOM 3073 C CA . ILE A 1 396 ? 22.509 0.737 -18.310 1.00 96.62 396 ILE A CA 1
ATOM 3074 C C . ILE A 1 396 ? 21.164 0.883 -17.605 1.00 96.62 396 ILE A C 1
ATOM 3076 O O . ILE A 1 396 ? 20.602 -0.089 -17.098 1.00 96.62 396 ILE A O 1
ATOM 3080 N N . TYR A 1 397 ? 20.655 2.110 -17.587 1.00 96.31 397 TYR A N 1
ATOM 3081 C CA . TYR A 1 397 ? 19.309 2.425 -17.122 1.00 96.31 397 TYR A CA 1
ATOM 3082 C C . TYR A 1 397 ? 18.520 2.964 -18.300 1.00 96.31 397 TYR A C 1
ATOM 3084 O O . TYR A 1 397 ? 19.014 3.850 -19.000 1.00 96.31 397 TYR A O 1
ATOM 3092 N N . ARG A 1 398 ? 17.345 2.396 -18.558 1.00 96.19 398 ARG A N 1
ATOM 3093 C CA . ARG A 1 398 ? 16.543 2.720 -19.740 1.00 96.19 398 ARG A CA 1
ATOM 3094 C C . ARG A 1 398 ? 15.074 2.825 -19.381 1.00 96.19 398 ARG A C 1
ATOM 3096 O O . ARG A 1 398 ? 14.606 2.158 -18.460 1.00 96.19 398 ARG A O 1
ATOM 3103 N N . ASN A 1 399 ? 14.374 3.682 -20.111 1.00 94.56 399 ASN A N 1
ATOM 3104 C CA . ASN A 1 399 ? 12.926 3.759 -20.042 1.00 94.56 399 ASN A CA 1
ATOM 3105 C C . ASN A 1 399 ? 12.337 2.497 -20.680 1.00 94.56 399 ASN A C 1
ATOM 3107 O O . ASN A 1 399 ? 12.753 2.089 -21.763 1.00 94.56 399 ASN A O 1
ATOM 3111 N N . ALA A 1 400 ? 11.382 1.882 -20.002 1.00 95.75 400 ALA A N 1
ATOM 3112 C CA . ALA A 1 400 ? 10.683 0.691 -20.445 1.00 95.75 400 ALA A CA 1
ATOM 3113 C C . ALA A 1 400 ? 9.191 0.829 -20.161 1.00 95.75 400 ALA A C 1
ATOM 3115 O O . ALA A 1 400 ? 8.791 1.534 -19.239 1.00 95.75 400 ALA A O 1
ATOM 3116 N N . LYS A 1 401 ? 8.367 0.137 -20.936 1.00 94.00 401 LYS A N 1
ATOM 3117 C CA . LYS A 1 401 ? 6.953 -0.088 -20.634 1.00 94.00 401 LYS A CA 1
ATOM 3118 C C . LYS A 1 401 ? 6.641 -1.564 -20.825 1.00 94.00 401 LYS A C 1
ATOM 3120 O O . LYS A 1 401 ? 7.294 -2.238 -21.622 1.00 94.00 401 LYS A O 1
ATOM 3125 N N . ARG A 1 402 ? 5.652 -2.069 -20.097 1.00 94.94 402 ARG A N 1
ATOM 3126 C CA . ARG A 1 402 ? 5.182 -3.439 -20.283 1.00 94.94 402 ARG A CA 1
ATOM 3127 C C . ARG A 1 402 ? 4.418 -3.515 -21.608 1.00 94.94 402 ARG A C 1
ATOM 3129 O O . ARG A 1 402 ? 3.488 -2.740 -21.797 1.00 94.94 402 ARG A O 1
ATOM 3136 N N . SER A 1 403 ? 4.828 -4.395 -22.521 1.00 95.25 403 SER A N 1
ATOM 3137 C CA . SER A 1 403 ? 4.101 -4.654 -23.778 1.00 95.25 403 SER A CA 1
ATOM 3138 C C . SER A 1 403 ? 3.303 -5.963 -23.738 1.00 95.25 403 SER A C 1
ATOM 3140 O O . SER A 1 403 ? 2.503 -6.219 -24.631 1.00 95.25 403 SER A O 1
ATOM 3142 N N . GLY A 1 404 ? 3.477 -6.762 -22.681 1.00 95.69 404 GLY A N 1
ATOM 3143 C CA . GLY A 1 404 ? 2.795 -8.035 -22.475 1.00 95.69 404 GLY A CA 1
ATOM 3144 C C . GLY A 1 404 ? 3.218 -8.716 -21.173 1.00 95.69 404 GLY A C 1
ATOM 3145 O O . GLY A 1 404 ? 3.961 -8.161 -20.357 1.00 95.69 404 GLY A O 1
ATOM 3146 N N . ASP A 1 405 ? 2.750 -9.943 -20.964 1.00 95.50 405 ASP A N 1
ATOM 3147 C CA . ASP A 1 405 ? 2.990 -10.690 -19.724 1.00 95.50 405 ASP A CA 1
ATOM 3148 C C . ASP A 1 405 ? 4.474 -10.981 -19.477 1.00 95.50 405 ASP A C 1
ATOM 3150 O O . ASP A 1 405 ? 4.943 -10.875 -18.348 1.00 95.50 405 ASP A O 1
ATOM 3154 N N . TRP A 1 406 ? 5.238 -11.252 -20.528 1.00 96.31 406 TRP A N 1
ATOM 3155 C CA . TRP A 1 406 ? 6.677 -11.509 -20.442 1.00 96.31 406 TRP A CA 1
ATOM 3156 C C . TRP A 1 406 ? 7.483 -10.602 -21.366 1.00 96.31 406 TRP A C 1
ATOM 3158 O O . TRP A 1 406 ? 8.636 -10.891 -21.661 1.00 96.31 406 TRP A O 1
ATOM 3168 N N . THR A 1 407 ? 6.898 -9.495 -21.828 1.00 97.69 407 THR A N 1
ATOM 3169 C CA . THR A 1 407 ? 7.542 -8.597 -22.790 1.00 97.69 407 THR A CA 1
ATOM 3170 C C . THR A 1 407 ? 7.627 -7.164 -22.275 1.00 97.69 407 THR A C 1
ATOM 3172 O O . THR A 1 407 ? 6.716 -6.629 -21.630 1.00 97.69 407 THR A O 1
ATOM 3175 N N . LEU A 1 408 ? 8.763 -6.536 -22.563 1.00 97.81 408 LEU A N 1
ATOM 3176 C CA . LEU A 1 408 ? 9.043 -5.135 -22.292 1.00 97.81 408 LEU A CA 1
ATOM 3177 C C . LEU A 1 408 ? 9.381 -4.434 -23.603 1.00 97.81 408 LEU A C 1
ATOM 3179 O O . LEU A 1 408 ? 10.272 -4.876 -24.317 1.00 97.81 408 LEU A O 1
ATOM 3183 N N . SER A 1 409 ? 8.755 -3.292 -23.853 1.00 96.75 409 SER A N 1
ATOM 3184 C CA . SER A 1 409 ? 9.183 -2.340 -24.877 1.00 96.75 409 SER A CA 1
ATOM 3185 C C . SER A 1 409 ? 10.186 -1.387 -24.232 1.00 96.75 409 SER A C 1
ATOM 3187 O O . SER A 1 409 ? 9.808 -0.611 -23.349 1.00 96.75 409 SER A O 1
ATOM 3189 N N . ILE A 1 410 ? 11.453 -1.421 -24.650 1.00 97.25 410 ILE A N 1
ATOM 3190 C CA . ILE A 1 410 ? 12.558 -0.688 -24.010 1.00 97.25 410 ILE A CA 1
ATOM 3191 C C . ILE A 1 410 ? 13.161 0.334 -24.981 1.00 97.25 410 ILE A C 1
ATOM 3193 O O . ILE A 1 410 ? 13.564 -0.008 -26.088 1.00 97.25 410 ILE A O 1
ATOM 3197 N N . CYS A 1 411 ? 13.273 1.588 -24.544 1.00 95.94 411 CYS A N 1
ATOM 3198 C CA . CYS A 1 411 ? 13.931 2.666 -25.281 1.00 95.94 411 CYS A CA 1
ATOM 3199 C C . CYS A 1 411 ? 15.445 2.602 -25.031 1.00 95.94 411 CYS A C 1
ATOM 3201 O O . CYS A 1 411 ? 15.895 3.008 -23.961 1.00 95.94 411 CYS A O 1
ATOM 3203 N N . LEU A 1 412 ? 16.235 2.059 -25.965 1.00 95.88 412 LEU A N 1
ATOM 3204 C CA . LEU A 1 412 ? 17.667 1.776 -25.737 1.00 95.88 412 LEU A CA 1
ATOM 3205 C C . LEU A 1 412 ? 18.615 2.938 -26.070 1.00 95.88 412 LEU A C 1
ATOM 3207 O O . LEU A 1 412 ? 19.698 3.034 -25.485 1.00 95.88 412 LEU A O 1
ATOM 3211 N N . ASP A 1 413 ? 18.214 3.813 -26.984 1.00 94.50 413 ASP A N 1
ATOM 3212 C CA . ASP A 1 413 ? 19.018 4.906 -27.545 1.00 94.50 413 ASP A CA 1
ATOM 3213 C C . ASP A 1 413 ? 18.884 6.235 -26.784 1.00 94.50 413 ASP A C 1
ATOM 3215 O O . ASP A 1 413 ? 19.610 7.191 -27.064 1.00 94.50 413 ASP A O 1
ATOM 3219 N N . ARG A 1 414 ? 17.992 6.303 -25.791 1.00 93.44 414 ARG A N 1
ATOM 3220 C CA . ARG A 1 414 ? 17.824 7.464 -24.914 1.00 93.44 414 ARG A CA 1
ATOM 3221 C C . ARG A 1 414 ? 18.047 7.083 -23.458 1.00 93.44 414 ARG A C 1
ATOM 3223 O O . ARG A 1 414 ? 17.453 6.137 -22.939 1.00 93.44 414 ARG A O 1
ATOM 3230 N N . GLU A 1 415 ? 18.911 7.833 -22.783 1.00 93.25 415 GLU A N 1
ATOM 3231 C CA . GLU A 1 415 ? 19.108 7.685 -21.341 1.00 93.25 415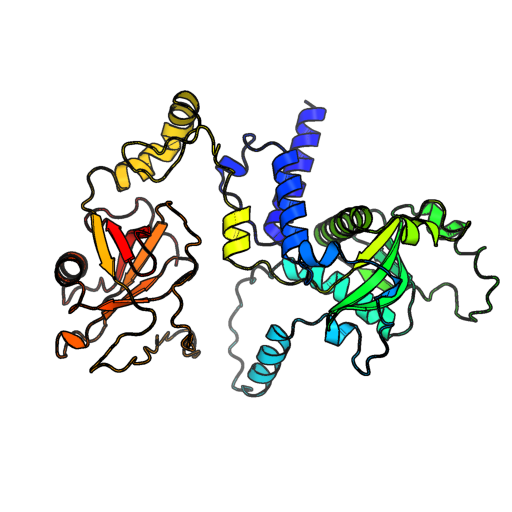 GLU A CA 1
ATOM 3232 C C . GLU A 1 415 ? 18.019 8.468 -20.586 1.00 93.25 415 GLU A C 1
ATOM 3234 O O . GLU A 1 415 ? 17.594 9.529 -21.054 1.00 93.25 415 GLU A O 1
ATOM 3239 N N . PRO A 1 416 ? 17.530 7.968 -19.437 1.00 91.50 416 PRO A N 1
ATOM 3240 C CA . PRO A 1 416 ? 16.604 8.732 -18.612 1.00 91.50 416 PRO A CA 1
ATOM 3241 C C . PRO A 1 416 ? 17.274 10.026 -18.132 1.00 91.50 416 PRO A C 1
ATOM 3243 O O . PRO A 1 416 ? 18.467 10.029 -17.829 1.00 91.50 416 PRO A O 1
ATOM 3246 N N . ALA A 1 417 ? 16.498 11.112 -18.044 1.00 86.50 417 ALA A N 1
ATOM 3247 C CA . ALA A 1 417 ? 16.998 12.429 -17.635 1.00 86.50 417 ALA A CA 1
ATOM 3248 C C . ALA A 1 417 ? 17.658 12.401 -16.247 1.00 86.50 417 ALA A C 1
ATOM 3250 O O . ALA A 1 417 ? 18.654 13.080 -16.014 1.00 86.50 417 ALA A O 1
ATOM 3251 N N . GLU A 1 418 ? 17.130 11.567 -15.351 1.00 84.56 418 GLU A N 1
ATOM 3252 C CA . GLU A 1 418 ? 17.714 11.292 -14.049 1.00 84.56 418 GLU A CA 1
ATOM 3253 C C . GLU A 1 418 ? 17.884 9.782 -13.872 1.00 84.56 418 GLU A C 1
ATOM 3255 O O . GLU A 1 418 ? 16.958 8.994 -14.091 1.00 84.56 418 GLU A O 1
ATOM 3260 N N . VAL A 1 419 ? 19.083 9.367 -13.467 1.00 83.19 419 VAL A N 1
ATOM 3261 C CA . VAL A 1 419 ? 19.337 7.989 -13.049 1.00 83.19 419 VAL A CA 1
ATOM 3262 C C . VAL A 1 419 ? 19.077 7.916 -11.546 1.00 83.19 419 VAL A C 1
ATOM 3264 O O . VAL A 1 419 ? 19.870 8.464 -10.776 1.00 83.19 419 VAL A O 1
ATOM 3267 N N . PRO A 1 420 ? 18.004 7.241 -11.095 1.00 77.00 420 PRO A N 1
ATOM 3268 C CA . PRO A 1 420 ? 17.708 7.175 -9.672 1.00 77.00 420 PRO A CA 1
ATOM 3269 C C . PRO A 1 420 ? 18.829 6.449 -8.920 1.00 77.00 420 PRO A C 1
ATOM 3271 O O . PRO A 1 420 ? 19.547 5.625 -9.486 1.00 77.00 420 PRO A O 1
ATOM 3274 N N . LYS A 1 421 ? 18.976 6.710 -7.618 1.00 79.19 421 LYS A N 1
ATOM 3275 C CA . LYS A 1 421 ? 19.837 5.885 -6.753 1.00 79.19 421 LYS A CA 1
ATOM 3276 C C . LYS A 1 421 ? 19.179 4.503 -6.569 1.00 79.19 421 LYS A C 1
ATOM 3278 O O . LYS A 1 421 ? 18.018 4.439 -6.148 1.00 79.19 421 LYS A O 1
ATOM 3283 N N . TRP A 1 422 ? 19.913 3.442 -6.933 1.00 70.44 422 TRP A N 1
ATOM 3284 C CA . TRP A 1 422 ? 19.494 2.025 -6.952 1.00 70.44 422 TRP A CA 1
ATOM 3285 C C . TRP A 1 422 ? 20.035 1.212 -5.785 1.00 70.44 422 TRP A C 1
ATOM 3287 O O . TRP A 1 422 ? 21.226 1.408 -5.447 1.00 70.44 422 TRP A O 1
#